Protein AF-0000000087147738 (afdb_homodimer)

pLDDT: mean 92.41, std 11.64, range [24.91, 98.94]

Sequence (704 aa):
MNNREQFRPDDHPTDHFLLTSIVGSYPKPKWLNRVADLADDPDSKFDEDHLHEAHDDACRVIVDEHERAGLDTVSDGEMRRNEMVEFFADRIEGYEFNGPVKVWGHNYFDKPSVVDDVEYAESWLVDEFEFTRSAASKPVKVPITGPYTLASWSFNEAYDDDAELSYALADLVNEEIEALVDAGARYIQIDEPALATTPDDHAIVGECLERIVAGVPDEVRIGLHVCYGDYSRIYPELLEYPIDEFDLELCNGDYEQIDVFTDPEFTTDLALGVVDVHTTEVETVEEIKENIKQGFKIVPPERLTVSPDCGVKLLPREVAYQKIENMVTATREIEAELDAGEIDLGPEVSADMNNREQFRPDDHPTDHFLLTSIVGSYPKPKWLNRVADLADDPDSKFDEDHLHEAHDDACRVIVDEHERAGLDTVSDGEMRRNEMVEFFADRIEGYEFNGPVKVWGHNYFDKPSVVDDVEYAESWLVDEFEFTRSAASKPVKVPITGPYTLASWSFNEAYDDDAELSYALADLVNEEIEALVDAGARYIQIDEPALATTPDDHAIVGECLERIVAGVPDEVRIGLHVCYGDYSRIYPELLEYPIDEFDLELCNGDYEQIDVFTDPEFTTDLALGVVDVHTTEVETVEEIKENIKQGFKIVPPERLTVSPDCGVKLLPREVAYQKIENMVTATREIEAELDAGEIDLGPEVSAD

Radius of gyration: 30.01 Å; Cα contacts (8 Å, |Δi|>4): 1328; chains: 2; bounding box: 47×92×78 Å

Nearest PDB structures (foldseek):
  4ztx-assembly1_A  TM=8.942E-01  e=5.587E-24  Neurospora crassa
  3t0c-assembly1_A  TM=8.695E-01  e=5.027E-22  Streptococcus mutans
  4l6o-assembly1_A  TM=8.421E-01  e=6.244E-22  Candida albicans SC5314
  3pph-assembly1_A  TM=8.565E-01  e=2.777E-20  Candida albicans
  3pph-assembly2_B  TM=8.558E-01  e=4.284E-20  Candida albicans

Organism: NCBI:txid1816183

InterPro domains:
  IPR002629 Cobalamin-independent methionine synthase MetE, C-terminal/archaeal [PF01717] (19-332)
  IPR002629 Cobalamin-independent methionine synthase MetE, C-terminal/archaeal [cd03311] (20-333)
  IPR038071 UROD/MetE-like superfamily [G3DSA:3.20.20.210] (2-340)
  IPR038071 UROD/MetE-like superfamily [SSF51726] (19-338)

Secondary structure (DSSP, 8-state):
--TTGGGS-TT--SSS--EE---S--PPPHHHHHHHHHHT-TT-S--HHHHHHHHHHHHHHHHHHHHHHT-SSB--TTTT-S-TTHHHHTTEEEEE--S-EEEETTEEE---EEEEEEEE-S-SSHHHHHHHHHH-SS-BEEEEE-HHHHHHTSEE-SSSSHHHHHHHHHHHHHHHHHHHHHTT--EEEEE-GGGGT-GGGHHHHHHHHHHHHTT--TTSEEEEEE-SS-GGGTTTGGGGSS-SEEEE--GGGTTTTGGGGGSS---SEEEEE-S-TT------HHHHHHHHHHHTTTS-GGGEEEE-SS--TTS-HHHHHHHHHHHHHHHHHHHHHHHTT-S---S-----/--TTGGGS-TT--SSS--EE---S--PPPHHHHHHHHHHT-TT-S--HHHHHHHHHHHHHHHHHHHHHHT-SSB--TTTT-S-TTHHHHTTEEEEE--S-EEEETTEEE---EEEEEEEE-S-SSHHHHHHHHHH-SS-BEEEEE-HHHHHHTSEE-SSSSHHHHHHHHHHHHHHHHHHHHHTT--EEEEE-GGGGT-GGGHHHHHHHHHHHTTT--TTSEEEEEE-SS-GGGTTTGGGGSS-SEEEE--GGGTTTTGGGGGSS---SEEEEE-S-TT------HHHHHHHHHHHTTTS-GGGEEEE-SS--TTS-HHHHHHHHHHHHHHHHHHHHHHHTT-S---S-----

Foldseek 3Di:
DLLVCVLDDPVQPFPFDAAADAFAAAAFDPVLVVLVVQQPDPPHPSHPVNNVVSLLVRQLVQLVLCVVLPHSEEESNCSVPDDQQVLVLVQKPQKDFPFFDCDDDPDTDRAIARAEQIDHDDARCQVVLLSSVVSHPHAYEAEHEALLQNQVSHHYNYDPDSLVSSLSVLLNLLVNVVSNVVSPHQHYEYEYQVCQVVVVCLVSRLNSQVNNCVPPDPSRAYEYEHQHHDCLSNPPVVLSRPHQEYAYQQQVVVNPCLVSQVPPARDHAYEYAQAELPDLDADALVSSLVSQVSCLSRDPSSRYHYYHSHSNRVYDNVSVSRNSSSNSVSSSVNSVCVSVVNDDSDDPPDPD/DLLVCVLDDPVQPFPFDAAADAFAAAAFDPVLVVLVVLQPDPPHPSHPVNNVVSLLVRQLVQLVLCVVLPHSEEESNCSVPDDQQVLVLVQKPQKDFPFFDCDDDPDTDRAIARAEQIDHDDARCQVVLLSSVVSHPHAYEAEHEALLQNQVSHHYNYDPDSLVSSLSVLLNLLVNVVSNVVSPHQHYEYEDQVCQVVVVCLVSRLNSQVNNCVPPDPSRAYEYEHQHHDCLSNPPVCLSRPHQEYAYQQQVVVNPCLVSQVPPARDHAYEYAQAELPDLDADALVSSLVSQVSCLSRDPSSRYHYYHSHSNRVYDNVSVSRNSSSNSVSSSVNSVCVSVVNDDSDDPPDPD

Structure (mmCIF, N/CA/C/O backbone):
data_AF-0000000087147738-model_v1
#
loop_
_entity.id
_entity.type
_entity.pdbx_description
1 polymer 'Methionine synthase'
#
loop_
_atom_site.group_PDB
_atom_site.id
_atom_site.type_symbol
_atom_site.label_atom_id
_atom_site.label_alt_id
_atom_site.label_comp_id
_atom_site.label_asym_id
_atom_site.label_entity_id
_atom_site.label_seq_id
_atom_site.pdbx_PDB_ins_code
_atom_site.Cartn_x
_atom_site.Cartn_y
_atom_site.Cartn_z
_atom_site.occupancy
_atom_site.B_iso_or_equiv
_atom_site.auth_seq_id
_atom_site.auth_comp_id
_atom_site.auth_asym_id
_atom_site.auth_atom_id
_atom_site.pdbx_PDB_model_num
ATOM 1 N N . MET A 1 1 ? 6.664 -34.594 4.676 1 50.12 1 MET A N 1
ATOM 2 C CA . MET A 1 1 ? 6.34 -33.562 5.641 1 50.12 1 MET A CA 1
ATOM 3 C C . MET A 1 1 ? 5.48 -32.469 5 1 50.12 1 MET A C 1
ATOM 5 O O . MET A 1 1 ? 5.648 -32.156 3.82 1 50.12 1 MET A O 1
ATOM 9 N N . ASN A 1 2 ? 4.289 -32.219 5.52 1 73.12 2 ASN A N 1
ATOM 10 C CA . ASN A 1 2 ? 3.307 -31.266 5.027 1 73.12 2 ASN A CA 1
ATOM 11 C C . ASN A 1 2 ? 3.857 -29.844 5.039 1 73.12 2 ASN A C 1
ATOM 13 O O . ASN A 1 2 ? 3.844 -29.188 6.078 1 73.12 2 ASN A O 1
ATOM 17 N N . ASN A 1 3 ? 4.594 -29.422 3.928 1 91.19 3 ASN A N 1
ATOM 18 C CA . ASN A 1 3 ? 5.223 -28.094 3.891 1 91.19 3 ASN A CA 1
ATOM 19 C C . ASN A 1 3 ? 4.207 -27 3.588 1 91.19 3 ASN A C 1
ATOM 21 O O . ASN A 1 3 ? 4.574 -25.844 3.43 1 91.19 3 ASN A O 1
ATOM 25 N N . ARG A 1 4 ? 2.986 -27.453 3.539 1 92.56 4 ARG A N 1
ATOM 26 C CA . ARG A 1 4 ? 1.917 -26.484 3.318 1 92.56 4 ARG A CA 1
ATOM 27 C C . ARG A 1 4 ? 1.533 -25.781 4.617 1 92.56 4 ARG A C 1
ATOM 29 O O . ARG A 1 4 ? 1.085 -24.641 4.605 1 92.56 4 ARG A O 1
ATOM 36 N N . GLU A 1 5 ? 1.705 -26.469 5.734 1 91.69 5 GLU A N 1
ATOM 37 C CA . GLU A 1 5 ? 1.289 -25.984 7.051 1 91.69 5 GLU A CA 1
ATOM 38 C C . GLU A 1 5 ? 2.018 -24.703 7.426 1 91.69 5 GLU A C 1
ATOM 40 O O . GLU A 1 5 ? 1.512 -23.906 8.219 1 91.69 5 GLU A O 1
ATOM 45 N N . GLN A 1 6 ? 3.143 -24.453 6.852 1 95.25 6 GLN A N 1
ATOM 46 C CA . GLN A 1 6 ?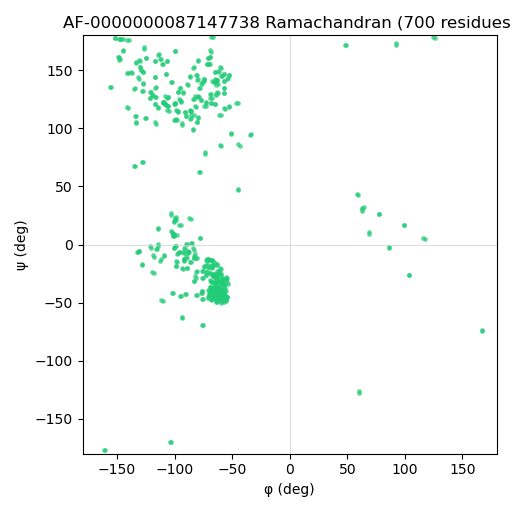 3.938 -23.281 7.168 1 95.25 6 GLN A CA 1
ATOM 47 C C . GLN A 1 6 ? 3.227 -22 6.73 1 95.25 6 GLN A C 1
ATOM 49 O O . GLN A 1 6 ? 3.553 -20.906 7.199 1 95.25 6 GLN A O 1
ATOM 54 N N . PHE A 1 7 ? 2.205 -22.141 5.91 1 96.88 7 PHE A N 1
ATOM 55 C CA . PHE A 1 7 ? 1.515 -20.969 5.387 1 96.88 7 PHE A CA 1
ATOM 56 C C . PHE A 1 7 ? 0.226 -20.703 6.156 1 96.88 7 PHE A C 1
ATOM 58 O O . PHE A 1 7 ? -0.51 -19.766 5.848 1 96.88 7 PHE A O 1
ATOM 65 N N . ARG A 1 8 ? -0.114 -21.547 7.086 1 96 8 ARG A N 1
ATOM 66 C CA . ARG A 1 8 ? -1.277 -21.328 7.945 1 96 8 ARG A CA 1
ATOM 67 C C . ARG A 1 8 ? -1.024 -20.219 8.953 1 96 8 ARG A C 1
ATOM 69 O O . ARG A 1 8 ? -0.076 -20.297 9.742 1 96 8 ARG A O 1
ATOM 76 N N . PRO A 1 9 ? -1.898 -19.188 8.914 1 94.62 9 PRO A N 1
ATOM 77 C CA . PRO A 1 9 ? -1.73 -18.156 9.938 1 94.62 9 PRO A CA 1
ATOM 78 C C . PRO A 1 9 ? -1.931 -18.688 11.352 1 94.62 9 PRO A C 1
ATOM 80 O O . PRO A 1 9 ? -2.791 -19.547 11.578 1 94.62 9 PRO A O 1
ATOM 83 N N . ASP A 1 10 ? -1.255 -18.125 12.32 1 91.31 10 ASP A N 1
ATOM 84 C CA . ASP A 1 10 ? -1.303 -18.578 13.711 1 91.31 10 ASP A CA 1
ATOM 85 C C . ASP A 1 10 ? -2.699 -18.391 14.297 1 91.31 10 ASP A C 1
ATOM 87 O O . ASP A 1 10 ? -3.141 -19.203 15.125 1 91.31 10 ASP A O 1
ATOM 91 N N . ASP A 1 11 ? -3.33 -17.375 13.844 1 92.81 11 ASP A N 1
ATOM 92 C CA . ASP A 1 11 ? -4.621 -17.031 14.43 1 92.81 11 ASP A CA 1
ATOM 93 C C . ASP A 1 11 ? -5.773 -17.469 13.523 1 92.81 11 ASP A C 1
ATOM 95 O O . ASP A 1 11 ? -6.848 -16.859 13.555 1 92.81 11 ASP A O 1
ATOM 99 N N . HIS A 1 12 ? -5.496 -18.484 12.711 1 95.25 12 HIS A N 1
ATOM 100 C CA . HIS A 1 12 ? -6.555 -18.938 11.82 1 95.25 12 HIS A CA 1
ATOM 101 C C . HIS A 1 12 ? -7.75 -19.469 12.617 1 95.25 12 HIS A C 1
ATOM 103 O O . HIS A 1 12 ? -7.594 -20.312 13.5 1 95.25 12 HIS A O 1
ATOM 109 N N . PRO A 1 13 ? -8.945 -19.062 12.352 1 94.25 13 PRO A N 1
ATOM 110 C CA . PRO A 1 13 ? -10.078 -19.266 13.258 1 94.25 13 PRO A CA 1
ATOM 111 C C . PRO A 1 13 ? -10.672 -20.672 13.148 1 94.25 13 PRO A C 1
ATOM 113 O O . PRO A 1 13 ? -11.352 -21.141 14.062 1 94.25 13 PRO A O 1
ATOM 116 N N . THR A 1 14 ? -10.5 -21.391 12.055 1 95.81 14 THR A N 1
ATOM 117 C CA . THR A 1 14 ? -11.117 -22.703 11.844 1 95.81 14 THR A CA 1
ATOM 118 C C . THR A 1 14 ? -10.094 -23.812 11.969 1 95.81 14 THR A C 1
ATOM 120 O O . THR A 1 14 ? -8.891 -23.578 11.844 1 95.81 14 THR A O 1
ATOM 123 N N . ASP A 1 15 ? -10.57 -25.047 12.25 1 95.25 15 ASP A N 1
ATOM 124 C CA . ASP A 1 15 ? -9.695 -26.219 12.312 1 95.25 15 ASP A CA 1
ATOM 125 C C . ASP A 1 15 ? -9.203 -26.609 10.93 1 95.25 15 ASP A C 1
ATOM 127 O O . ASP A 1 15 ? -8.031 -26.938 10.75 1 95.25 15 ASP A O 1
ATOM 131 N N . HIS A 1 16 ? -10.164 -26.625 10.016 1 96 16 HIS A N 1
ATOM 132 C CA . HIS A 1 16 ? -9.773 -26.859 8.633 1 96 16 HIS A CA 1
ATOM 133 C C . HIS A 1 16 ? -9.102 -25.641 8.031 1 96 16 HIS A C 1
ATOM 135 O O . HIS A 1 16 ? -9.492 -24.5 8.32 1 96 16 HIS A O 1
ATOM 141 N N . PHE A 1 17 ? -8.086 -25.922 7.203 1 97 17 PHE A N 1
ATOM 142 C CA . PHE A 1 17 ? -7.379 -24.828 6.531 1 97 17 PHE A CA 1
ATOM 143 C C . PHE A 1 17 ? -7.176 -25.156 5.055 1 97 17 PHE A C 1
ATOM 145 O O . PHE A 1 17 ? -6.477 -26.109 4.711 1 97 17 PHE A O 1
ATOM 152 N N . LEU A 1 18 ? -7.848 -24.453 4.234 1 98.25 18 LEU A N 1
ATOM 153 C CA . LEU A 1 18 ? -7.605 -24.453 2.797 1 98.25 18 LEU A CA 1
ATOM 154 C C . LEU A 1 18 ? -6.754 -23.25 2.393 1 98.25 18 LEU A C 1
ATOM 156 O O . LEU A 1 18 ? -7.188 -22.109 2.523 1 98.25 18 LEU A O 1
ATOM 160 N N . LEU A 1 19 ? -5.586 -23.484 1.916 1 98.31 19 LEU A N 1
ATOM 161 C CA . LEU A 1 19 ? -4.664 -22.438 1.526 1 98.31 19 LEU A CA 1
ATOM 162 C C . LEU A 1 19 ? -5.215 -21.641 0.345 1 98.31 19 LEU A C 1
ATOM 164 O O . LEU A 1 19 ? -5.598 -22.219 -0.673 1 98.31 19 LEU A O 1
ATOM 168 N N . THR A 1 20 ? -5.395 -20.344 0.513 1 98.69 20 THR A N 1
ATOM 169 C CA . THR A 1 20 ? -5.75 -19.469 -0.604 1 98.69 20 THR A CA 1
ATOM 170 C C . THR A 1 20 ? -4.508 -18.812 -1.188 1 98.69 20 THR A C 1
ATOM 172 O O . THR A 1 20 ? -3.633 -18.344 -0.446 1 98.69 20 THR A O 1
ATOM 175 N N . SER A 1 21 ? -4.395 -18.797 -2.498 1 98.19 21 SER A N 1
ATOM 176 C CA . SER A 1 21 ? -3.223 -18.25 -3.174 1 98.19 21 SER A CA 1
ATOM 177 C C . SER A 1 21 ? -3.598 -17.641 -4.523 1 98.19 21 SER A C 1
ATOM 179 O O . SER A 1 21 ? -4.777 -17.578 -4.875 1 98.19 21 SER A O 1
ATOM 181 N N . ILE A 1 22 ? -2.633 -17.062 -5.195 1 97.75 22 ILE A N 1
ATOM 182 C CA . ILE A 1 22 ? -2.725 -16.531 -6.547 1 97.75 22 ILE A CA 1
ATOM 183 C C . ILE A 1 22 ? -1.781 -17.297 -7.473 1 97.75 22 ILE A C 1
ATOM 185 O O . ILE A 1 22 ? -0.881 -18 -7.004 1 97.75 22 ILE A O 1
ATOM 189 N N . VAL A 1 23 ? -2.059 -17.25 -8.758 1 96.06 23 VAL A N 1
ATOM 190 C CA . VAL A 1 23 ? -1.196 -17.969 -9.688 1 96.06 23 VAL A CA 1
ATOM 191 C C . VAL A 1 23 ? 0.055 -17.141 -9.977 1 96.06 23 VAL A C 1
ATOM 193 O O . VAL A 1 23 ? 1.169 -17.672 -9.984 1 96.06 23 VAL A O 1
ATOM 196 N N . GLY A 1 24 ? -0.146 -15.828 -10.188 1 93.56 24 GLY A N 1
ATOM 197 C CA . GLY A 1 24 ? 1.039 -15.016 -10.406 1 93.56 24 GLY A CA 1
ATOM 198 C C . GLY A 1 24 ? 0.723 -13.625 -10.938 1 93.56 24 GLY A C 1
ATOM 199 O O . GLY A 1 24 ? 0.624 -12.672 -10.164 1 93.56 24 GLY A O 1
ATOM 200 N N . SER A 1 25 ? 0.343 -13.547 -12.25 1 95.06 25 SER A N 1
ATOM 201 C CA . SER A 1 25 ? 0.177 -12.266 -12.922 1 95.06 25 SER A CA 1
ATOM 202 C C . SER A 1 25 ? -1.108 -11.57 -12.484 1 95.06 25 SER A C 1
ATOM 204 O O . SER A 1 25 ? -2.133 -12.219 -12.273 1 95.06 25 SER A O 1
ATOM 206 N N . TYR A 1 26 ? -1.082 -10.305 -12.312 1 97.56 26 TYR A N 1
ATOM 207 C CA . TYR A 1 26 ? -2.174 -9.445 -11.875 1 97.56 26 TYR A CA 1
ATOM 208 C C . TYR A 1 26 ? -2.34 -8.25 -12.805 1 97.56 26 TYR A C 1
ATOM 210 O O . TYR A 1 26 ? -1.401 -7.871 -13.508 1 97.56 26 TYR A O 1
ATOM 218 N N . PRO A 1 27 ? -3.553 -7.707 -12.891 1 97.25 27 PRO A N 1
ATOM 219 C CA . PRO A 1 27 ? -3.703 -6.516 -13.734 1 97.25 27 PRO A CA 1
ATOM 220 C C . PRO A 1 27 ? -2.783 -5.375 -13.312 1 97.25 27 PRO A C 1
ATOM 222 O O . PRO A 1 27 ? -2.738 -5.016 -12.133 1 97.25 27 PRO A O 1
ATOM 225 N N . LYS A 1 28 ? -2.1 -4.855 -14.281 1 96 28 LYS A N 1
ATOM 226 C CA . LYS A 1 28 ? -1.265 -3.693 -13.992 1 96 28 LYS A CA 1
ATOM 227 C C . LYS A 1 28 ? -2.109 -2.428 -13.859 1 96 28 LYS A C 1
ATOM 229 O O . LYS A 1 28 ? -3.055 -2.227 -14.625 1 96 28 LYS A O 1
ATOM 234 N N . PRO A 1 29 ? -1.778 -1.572 -12.844 1 96.69 29 PRO A N 1
ATOM 235 C CA . PRO A 1 29 ? -2.424 -0.258 -12.844 1 96.69 29 PRO A CA 1
ATOM 236 C C . PRO A 1 29 ? -2.25 0.487 -14.164 1 96.69 29 PRO A C 1
ATOM 238 O O . PRO A 1 29 ? -1.18 0.43 -14.773 1 96.69 29 PRO A O 1
ATOM 241 N N . LYS A 1 30 ? -3.297 1.229 -14.578 1 94.12 30 LYS A N 1
ATOM 242 C CA . LYS A 1 30 ? -3.246 1.92 -15.867 1 94.12 30 LYS A CA 1
ATOM 243 C C . LYS A 1 30 ? -2.104 2.932 -15.898 1 94.12 30 LYS A C 1
ATOM 245 O O . LYS A 1 30 ? -1.465 3.119 -16.938 1 94.12 30 LYS A O 1
ATOM 250 N N . TRP A 1 31 ? -1.852 3.566 -14.742 1 95.69 31 TRP A N 1
ATOM 251 C CA . TRP A 1 31 ? -0.788 4.562 -14.68 1 95.69 31 TRP A CA 1
ATOM 252 C C . TRP A 1 31 ? 0.577 3.92 -14.906 1 95.69 31 TRP A C 1
ATOM 254 O O . TRP A 1 31 ? 1.486 4.555 -15.445 1 95.69 31 TRP A O 1
ATOM 264 N N . LEU A 1 32 ? 0.819 2.691 -14.508 1 96 32 LEU A N 1
ATOM 265 C CA . LEU A 1 32 ? 2.094 2.008 -14.695 1 96 32 LEU A CA 1
ATOM 266 C C . LEU A 1 32 ? 2.385 1.792 -16.172 1 96 32 LEU A C 1
ATOM 268 O O . LEU A 1 32 ? 3.508 2.021 -16.625 1 96 32 LEU A O 1
ATOM 272 N N . ASN A 1 33 ? 1.378 1.342 -16.906 1 91.19 33 ASN A N 1
ATOM 273 C CA . ASN A 1 33 ? 1.541 1.168 -18.344 1 91.19 33 ASN A CA 1
ATOM 274 C C . ASN A 1 33 ? 1.96 2.469 -19.031 1 91.19 33 ASN A C 1
ATOM 276 O O . ASN A 1 33 ? 2.822 2.465 -19.906 1 91.19 33 ASN A O 1
ATOM 280 N N . ARG A 1 34 ? 1.378 3.51 -18.578 1 90.31 34 ARG A N 1
ATOM 281 C CA . ARG A 1 34 ? 1.627 4.801 -19.203 1 90.31 34 ARG A CA 1
ATOM 282 C C . ARG A 1 34 ? 3.051 5.277 -18.938 1 90.31 34 ARG A C 1
ATOM 284 O O . ARG A 1 34 ? 3.727 5.77 -19.844 1 90.31 34 ARG A O 1
ATOM 291 N N . VAL A 1 35 ? 3.48 5.121 -17.719 1 91.12 35 VAL A N 1
ATOM 292 C CA . VAL A 1 35 ? 4.816 5.629 -17.422 1 91.12 35 VAL A CA 1
ATOM 293 C C . VAL A 1 35 ? 5.867 4.699 -18.016 1 91.12 35 VAL A C 1
ATOM 295 O O . VAL A 1 35 ? 6.973 5.133 -18.359 1 91.12 35 VAL A O 1
ATOM 298 N N . ALA A 1 36 ? 5.59 3.428 -18.156 1 88.38 36 ALA A N 1
ATOM 299 C CA . ALA A 1 36 ? 6.496 2.518 -18.844 1 88.38 36 ALA A CA 1
ATOM 300 C C . ALA A 1 36 ? 6.73 2.967 -20.281 1 88.38 36 ALA A C 1
ATOM 302 O O . ALA A 1 36 ? 7.863 2.941 -20.766 1 88.38 36 ALA A O 1
ATOM 303 N N . ASP A 1 37 ? 5.625 3.408 -20.906 1 85.81 37 ASP A N 1
ATOM 304 C CA . ASP A 1 37 ? 5.727 3.943 -22.266 1 85.81 37 ASP A CA 1
ATOM 305 C C . ASP A 1 37 ? 6.629 5.176 -22.297 1 85.81 37 ASP A C 1
ATOM 307 O O . ASP A 1 37 ? 7.398 5.359 -23.25 1 85.81 37 ASP A O 1
ATOM 311 N N . LEU A 1 38 ? 6.527 6.004 -21.297 1 87.56 38 LEU A N 1
ATOM 312 C CA . LEU A 1 38 ? 7.336 7.215 -21.219 1 87.56 38 LEU A CA 1
ATOM 313 C C . LEU A 1 38 ? 8.812 6.871 -21.031 1 87.56 38 LEU A C 1
ATOM 315 O O . LEU A 1 38 ? 9.68 7.535 -21.609 1 87.56 38 LEU A O 1
ATOM 319 N N . ALA A 1 39 ? 9.094 5.883 -20.266 1 86.31 39 ALA A N 1
ATOM 320 C CA . ALA A 1 39 ? 10.469 5.484 -20 1 86.31 39 ALA A CA 1
ATOM 321 C C . ALA A 1 39 ? 11.141 4.965 -21.281 1 86.31 39 ALA A C 1
ATOM 323 O O . ALA A 1 39 ? 12.359 5.078 -21.438 1 86.31 39 ALA A O 1
ATOM 324 N N . ASP A 1 40 ? 10.406 4.426 -22.188 1 82.12 40 ASP A N 1
ATOM 325 C CA . ASP A 1 40 ? 10.914 3.873 -23.438 1 82.12 40 ASP A CA 1
ATOM 326 C C . ASP A 1 40 ? 11.094 4.969 -24.484 1 82.12 40 ASP A C 1
ATOM 328 O O . ASP A 1 40 ? 11.703 4.738 -25.531 1 82.12 40 ASP A O 1
ATOM 332 N N . ASP A 1 41 ? 10.523 6.145 -24.141 1 84.5 41 ASP A N 1
ATOM 333 C CA . ASP A 1 41 ? 10.633 7.281 -25.062 1 84.5 41 ASP A CA 1
ATOM 334 C C . ASP A 1 41 ? 11.945 8.031 -24.828 1 84.5 41 ASP A C 1
ATOM 336 O O . ASP A 1 41 ? 12.141 8.648 -23.781 1 84.5 41 ASP A O 1
ATOM 340 N N . PRO A 1 42 ? 12.789 8.016 -25.781 1 84.5 42 PRO A N 1
ATOM 341 C CA . PRO A 1 42 ? 14.086 8.672 -25.625 1 84.5 42 PRO A CA 1
ATOM 342 C C . PRO A 1 42 ? 13.961 10.172 -25.359 1 84.5 42 PRO A C 1
ATOM 344 O O . PRO A 1 42 ? 14.891 10.781 -24.812 1 84.5 42 PRO A O 1
ATOM 347 N N . ASP A 1 43 ? 12.883 10.781 -2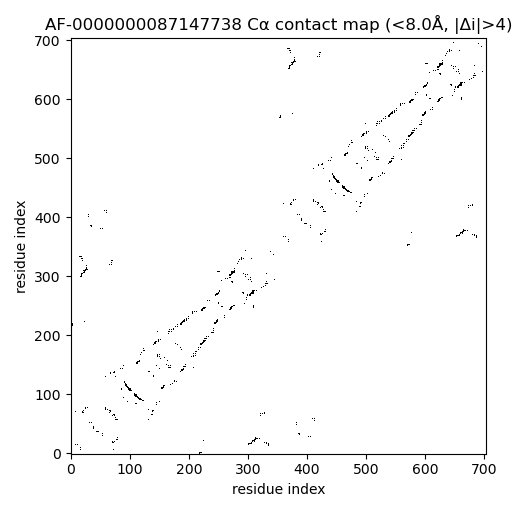5.672 1 85.19 43 ASP A N 1
ATOM 348 C CA . ASP A 1 43 ? 12.703 12.219 -25.484 1 85.19 43 ASP A CA 1
ATOM 349 C C . ASP A 1 43 ? 12.078 12.531 -24.125 1 85.19 43 ASP A C 1
ATOM 351 O O . ASP A 1 43 ? 11.945 13.695 -23.75 1 85.19 43 ASP A O 1
ATOM 355 N N . SER A 1 44 ? 11.773 11.438 -23.453 1 85.12 44 SER A N 1
ATOM 356 C CA . SER A 1 44 ? 11.109 11.641 -22.172 1 85.12 44 SER A CA 1
ATOM 357 C C . SER A 1 44 ? 12.117 11.852 -21.047 1 85.12 44 SER A C 1
ATOM 359 O O . SER A 1 44 ? 13.211 11.273 -21.078 1 85.12 44 SER A O 1
ATOM 361 N N . LYS A 1 45 ? 11.781 12.734 -20.031 1 84.88 45 LYS A N 1
ATOM 362 C CA . LYS A 1 45 ? 12.617 12.945 -18.859 1 84.88 45 LYS A CA 1
ATOM 363 C C . LYS A 1 45 ? 12.328 11.883 -17.797 1 84.88 45 LYS A C 1
ATOM 365 O O . LYS A 1 45 ? 12.977 11.859 -16.75 1 84.88 45 LYS A O 1
ATOM 370 N N . PHE A 1 46 ? 11.398 11.062 -18.078 1 88.56 46 PHE A N 1
ATOM 371 C CA . PHE A 1 46 ? 11.102 9.945 -17.203 1 88.56 46 PHE A CA 1
ATOM 372 C C . PHE A 1 46 ? 12.07 8.789 -17.438 1 88.56 46 PHE A C 1
ATOM 374 O O . PHE A 1 46 ? 11.945 8.062 -18.422 1 88.56 46 PHE A O 1
ATOM 381 N N . ASP A 1 47 ? 13.023 8.594 -16.5 1 88.19 47 ASP A N 1
ATOM 382 C CA . ASP A 1 47 ? 14.148 7.699 -16.734 1 88.19 47 ASP A CA 1
ATOM 383 C C . ASP A 1 47 ? 13.961 6.375 -16 1 88.19 47 ASP A C 1
ATOM 385 O O . ASP A 1 47 ? 12.883 6.105 -15.461 1 88.19 47 ASP A O 1
ATOM 389 N N . GLU A 1 48 ? 14.984 5.582 -15.969 1 88.25 48 GLU A N 1
ATOM 390 C CA . GLU A 1 48 ? 14.93 4.23 -15.422 1 88.25 48 GLU A CA 1
ATOM 391 C C . GLU A 1 48 ? 14.734 4.254 -13.906 1 88.25 48 GLU A C 1
ATOM 393 O O . GLU A 1 48 ? 14.078 3.375 -13.352 1 88.25 48 GLU A O 1
ATOM 398 N N . ASP A 1 49 ? 15.266 5.258 -13.32 1 89.75 49 ASP A N 1
ATOM 399 C CA . ASP A 1 49 ? 15.094 5.379 -11.875 1 89.75 49 ASP A CA 1
ATOM 400 C C . ASP A 1 49 ? 13.641 5.676 -11.516 1 89.75 49 ASP A C 1
ATOM 402 O O . ASP A 1 49 ? 13.117 5.145 -10.531 1 89.75 49 ASP A O 1
ATOM 406 N N . HIS A 1 50 ? 13.031 6.477 -12.328 1 92.69 50 HIS A N 1
ATOM 407 C CA . HIS A 1 50 ? 11.617 6.773 -12.125 1 92.69 50 HIS A CA 1
ATOM 408 C C . HIS A 1 50 ? 10.75 5.535 -12.352 1 92.69 50 HIS A C 1
ATOM 410 O O . HIS A 1 50 ? 9.797 5.301 -11.617 1 92.69 50 HIS A O 1
ATOM 416 N N . LEU A 1 51 ? 11.18 4.848 -13.352 1 94.06 51 LEU A N 1
ATOM 417 C CA . LEU A 1 51 ? 10.445 3.621 -13.648 1 94.06 51 LEU A CA 1
ATOM 418 C C . LEU A 1 51 ? 10.594 2.609 -12.516 1 94.06 51 LEU A C 1
ATOM 420 O O . LEU A 1 51 ? 9.641 1.9 -12.18 1 94.06 51 LEU A O 1
ATOM 424 N N . HIS A 1 52 ? 11.75 2.527 -11.961 1 94.69 52 HIS A N 1
ATOM 425 C CA . HIS A 1 52 ? 11.977 1.645 -10.82 1 94.69 52 HIS A CA 1
ATOM 426 C C . HIS A 1 52 ? 11.062 2.002 -9.648 1 94.69 52 HIS A C 1
ATOM 428 O O . HIS A 1 52 ? 10.477 1.117 -9.023 1 94.69 52 HIS A O 1
ATOM 434 N N . GLU A 1 53 ? 10.906 3.24 -9.367 1 95.56 53 GLU A N 1
ATOM 435 C CA . GLU A 1 53 ? 9.984 3.688 -8.32 1 95.56 53 GLU A CA 1
ATOM 436 C C . GLU A 1 53 ? 8.547 3.285 -8.641 1 95.56 53 GLU A C 1
ATOM 438 O O . GLU A 1 53 ? 7.809 2.846 -7.754 1 95.56 53 GLU A O 1
ATOM 443 N N . ALA A 1 54 ? 8.195 3.5 -9.875 1 96.81 54 ALA A N 1
ATOM 444 C CA . ALA A 1 54 ? 6.848 3.135 -10.305 1 96.81 54 ALA A CA 1
ATOM 445 C C . ALA A 1 54 ? 6.59 1.646 -10.094 1 96.81 54 ALA A C 1
ATOM 447 O O . ALA A 1 54 ? 5.527 1.257 -9.602 1 96.81 54 ALA A O 1
ATOM 448 N N . HIS A 1 55 ? 7.562 0.856 -10.422 1 97.31 55 HIS A N 1
ATOM 449 C CA . HIS A 1 55 ? 7.441 -0.586 -10.242 1 97.31 55 HIS A CA 1
ATOM 450 C C . HIS A 1 55 ? 7.32 -0.954 -8.766 1 97.31 55 HIS A C 1
ATOM 452 O O . HIS A 1 55 ? 6.504 -1.801 -8.398 1 97.31 55 HIS A O 1
ATOM 458 N N . ASP A 1 56 ? 8.188 -0.344 -7.996 1 97.19 56 ASP A N 1
ATOM 459 C CA . ASP A 1 56 ? 8.133 -0.591 -6.559 1 97.19 56 ASP A CA 1
ATOM 460 C C . ASP A 1 56 ? 6.762 -0.244 -5.992 1 97.19 56 ASP A C 1
ATOM 462 O O . ASP A 1 56 ? 6.176 -1.029 -5.242 1 97.19 56 ASP A O 1
ATOM 466 N N . ASP A 1 57 ? 6.266 0.891 -6.348 1 98.06 57 ASP A N 1
ATOM 467 C CA . ASP A 1 57 ? 4.98 1.349 -5.828 1 98.06 57 ASP A CA 1
ATOM 468 C C . ASP A 1 57 ? 3.84 0.462 -6.324 1 98.06 57 ASP A C 1
ATOM 470 O O . ASP A 1 57 ? 2.902 0.173 -5.578 1 98.06 57 ASP A O 1
ATOM 474 N N . ALA A 1 58 ? 3.891 0.057 -7.59 1 98.19 58 ALA A N 1
ATOM 475 C CA . ALA A 1 58 ? 2.885 -0.858 -8.125 1 98.19 58 ALA A CA 1
ATOM 476 C C . ALA A 1 58 ? 2.885 -2.18 -7.363 1 98.19 58 ALA A C 1
ATOM 478 O O . ALA A 1 58 ? 1.821 -2.713 -7.035 1 98.19 58 ALA A O 1
ATOM 479 N N . CYS A 1 59 ? 4.062 -2.672 -7.086 1 98 59 CYS A N 1
ATOM 480 C CA . CYS A 1 59 ? 4.18 -3.896 -6.305 1 98 59 CYS A CA 1
ATOM 481 C C . CYS A 1 59 ? 3.525 -3.734 -4.938 1 98 59 CYS A C 1
ATOM 483 O O . CYS A 1 59 ? 2.76 -4.598 -4.504 1 98 59 CYS A O 1
ATOM 485 N N . ARG A 1 60 ? 3.781 -2.654 -4.27 1 97.75 60 ARG A N 1
ATOM 486 C CA . ARG A 1 60 ? 3.207 -2.408 -2.951 1 97.75 60 ARG A CA 1
ATOM 487 C C . ARG A 1 60 ? 1.686 -2.354 -3.018 1 97.75 60 ARG A C 1
ATOM 489 O O . ARG A 1 60 ? 1 -2.908 -2.156 1 97.75 60 ARG A O 1
ATOM 496 N N . VAL A 1 61 ? 1.17 -1.694 -4.031 1 97.88 61 VAL A N 1
ATOM 497 C CA . VAL A 1 61 ? -0.271 -1.544 -4.203 1 97.88 61 VAL A CA 1
ATOM 498 C C . VAL A 1 61 ? -0.912 -2.914 -4.414 1 97.88 61 VAL A C 1
ATOM 500 O O . VAL A 1 61 ? -1.959 -3.213 -3.836 1 97.88 61 VAL A O 1
ATOM 503 N N . ILE A 1 62 ? -0.284 -3.74 -5.137 1 98.12 62 ILE A N 1
ATOM 504 C CA . ILE A 1 62 ? -0.864 -5.035 -5.469 1 98.12 62 ILE A CA 1
ATOM 505 C C . ILE A 1 62 ? -0.747 -5.977 -4.273 1 98.12 62 ILE A C 1
ATOM 507 O O . ILE A 1 62 ? -1.677 -6.727 -3.973 1 98.12 62 ILE A O 1
ATOM 511 N N . VAL A 1 63 ? 0.405 -5.949 -3.613 1 98.12 63 VAL A N 1
ATOM 512 C CA . VAL A 1 63 ? 0.547 -6.734 -2.391 1 98.12 63 VAL A CA 1
ATOM 513 C C . VAL A 1 63 ? -0.543 -6.344 -1.396 1 98.12 63 VAL A C 1
ATOM 515 O O . VAL A 1 63 ? -1.189 -7.211 -0.802 1 98.12 63 VAL A O 1
ATOM 518 N N . ASP A 1 64 ? -0.8 -5.035 -1.238 1 97.12 64 ASP A N 1
ATOM 519 C CA . ASP A 1 64 ? -1.859 -4.535 -0.368 1 97.12 64 ASP A CA 1
ATOM 520 C C . ASP A 1 64 ? -3.223 -5.07 -0.797 1 97.12 64 ASP A C 1
ATOM 522 O O . ASP A 1 64 ? -4.047 -5.438 0.045 1 97.12 64 ASP A O 1
ATOM 526 N N . GLU A 1 65 ? -3.496 -5.09 -2.064 1 97.38 65 GLU A N 1
ATOM 527 C CA . GLU A 1 65 ? -4.766 -5.598 -2.576 1 97.38 65 GLU A CA 1
ATOM 528 C C . GLU A 1 65 ? -4.941 -7.078 -2.25 1 97.38 65 GLU A C 1
ATOM 530 O O . GLU A 1 65 ? -6.031 -7.512 -1.866 1 97.38 65 GLU A O 1
ATOM 535 N N . HIS A 1 66 ? -3.854 -7.859 -2.439 1 98.5 66 HIS A N 1
ATOM 536 C CA . HIS A 1 66 ? -3.893 -9.281 -2.094 1 98.5 66 HIS A CA 1
ATOM 537 C C . HIS A 1 66 ? -4.219 -9.477 -0.617 1 98.5 66 HIS A C 1
ATOM 539 O O . HIS A 1 66 ? -5.062 -10.305 -0.268 1 98.5 66 HIS A O 1
ATOM 545 N N . GLU A 1 67 ? -3.549 -8.703 0.191 1 97.56 67 GLU A N 1
ATOM 546 C CA . GLU A 1 67 ? -3.742 -8.844 1.632 1 97.56 67 GLU A CA 1
ATOM 547 C C . GLU A 1 67 ? -5.141 -8.391 2.047 1 97.56 67 GLU A C 1
ATOM 549 O O . GLU A 1 67 ? -5.777 -9.031 2.887 1 97.56 67 GLU A O 1
ATOM 554 N N . ARG A 1 68 ? -5.652 -7.289 1.472 1 96.69 68 ARG A N 1
ATOM 555 C CA . ARG A 1 68 ? -6.996 -6.805 1.768 1 96.69 68 ARG A CA 1
ATOM 556 C C . ARG A 1 68 ? -8.055 -7.82 1.344 1 96.69 68 ARG A C 1
ATOM 558 O O . ARG A 1 68 ? -9.086 -7.953 1.996 1 96.69 68 ARG A O 1
ATOM 565 N N . ALA A 1 69 ? -7.773 -8.586 0.282 1 97.94 69 ALA A N 1
ATOM 566 C CA . ALA A 1 69 ? -8.688 -9.617 -0.184 1 97.94 69 ALA A CA 1
ATOM 567 C C . ALA A 1 69 ? -8.664 -10.828 0.744 1 97.94 69 ALA A C 1
ATOM 569 O O . ALA A 1 69 ? -9.547 -11.688 0.678 1 97.94 69 ALA A O 1
ATOM 570 N N . GLY A 1 70 ? -7.625 -10.977 1.551 1 97.88 70 GLY A N 1
ATOM 571 C CA . GLY A 1 70 ? -7.57 -12.008 2.572 1 97.88 70 GLY A CA 1
ATOM 572 C C . GLY A 1 70 ? -6.758 -13.219 2.152 1 97.88 70 GLY A C 1
ATOM 573 O O . GLY A 1 70 ? -6.82 -14.266 2.795 1 97.88 70 GLY A O 1
ATOM 574 N N . LEU A 1 71 ? -5.934 -13.102 1.127 1 98.5 71 LEU A N 1
ATOM 575 C CA . LEU A 1 71 ? -5.141 -14.227 0.651 1 98.5 71 LEU A CA 1
ATOM 576 C C . LEU A 1 71 ? -4.137 -14.672 1.711 1 98.5 71 LEU A C 1
ATOM 578 O O . LEU A 1 71 ? -3.568 -13.836 2.42 1 98.5 71 LEU A O 1
ATOM 582 N N . ASP A 1 72 ? -3.832 -15.961 1.725 1 98.31 72 ASP A N 1
ATOM 583 C CA . ASP A 1 72 ? -2.857 -16.516 2.662 1 98.31 72 ASP A CA 1
ATOM 584 C C . ASP A 1 72 ? -1.434 -16.344 2.141 1 98.31 72 ASP A C 1
ATOM 586 O O . ASP A 1 72 ? -0.486 -16.266 2.926 1 98.31 72 ASP A O 1
ATOM 590 N N . THR A 1 73 ? -1.241 -16.359 0.855 1 98.44 73 THR A N 1
ATOM 591 C CA . THR A 1 73 ? 0.024 -16.047 0.199 1 98.44 73 THR A CA 1
ATOM 592 C C . THR A 1 73 ? -0.175 -14.984 -0.879 1 98.44 73 THR A C 1
ATOM 594 O O . THR A 1 73 ? -1.249 -14.891 -1.479 1 98.44 73 THR A O 1
ATOM 597 N N . VAL A 1 74 ? 0.875 -14.18 -1.057 1 98.5 74 VAL A N 1
ATOM 598 C CA . VAL A 1 74 ? 0.765 -13.055 -1.983 1 98.5 74 VAL A CA 1
ATOM 599 C C . VAL A 1 74 ? 1.903 -13.109 -3 1 98.5 74 VAL A C 1
ATOM 601 O O . VAL A 1 74 ? 2.797 -13.953 -2.896 1 98.5 74 VAL A O 1
ATOM 604 N N . SER A 1 75 ? 1.83 -12.336 -4.012 1 97.94 75 SER A N 1
ATOM 605 C CA . SER A 1 75 ? 2.885 -12.125 -5 1 97.94 75 SER A CA 1
ATOM 606 C C . SER A 1 75 ? 2.977 -10.656 -5.406 1 97.94 75 SER A C 1
ATOM 608 O O . SER A 1 75 ? 2.193 -9.828 -4.938 1 97.94 75 SER A O 1
ATOM 610 N N . ASP A 1 76 ? 3.934 -10.312 -6.223 1 96.81 76 ASP A N 1
ATOM 611 C CA . ASP A 1 76 ? 4.082 -8.938 -6.695 1 96.81 76 ASP A CA 1
ATOM 612 C C . ASP A 1 76 ? 3.195 -8.68 -7.914 1 96.81 76 ASP A C 1
ATOM 614 O O . ASP A 1 76 ? 3.25 -7.605 -8.508 1 96.81 76 ASP A O 1
ATOM 618 N N . GLY A 1 77 ? 2.445 -9.688 -8.305 1 97.19 77 GLY A N 1
ATOM 619 C CA . GLY A 1 77 ? 1.578 -9.555 -9.469 1 97.19 77 GLY A CA 1
ATOM 620 C C . GLY A 1 77 ? 2.342 -9.445 -10.773 1 97.19 77 GLY A C 1
ATOM 621 O O . GLY A 1 77 ? 1.781 -9.031 -11.789 1 97.19 77 GLY A O 1
ATOM 622 N N . GLU A 1 78 ? 3.672 -9.68 -10.703 1 96.88 78 GLU A N 1
ATOM 623 C CA . GLU A 1 78 ? 4.566 -9.57 -11.852 1 96.88 78 GLU A CA 1
ATOM 624 C C . GLU A 1 78 ? 4.539 -8.156 -12.438 1 96.88 78 GLU A C 1
ATOM 626 O O . GLU A 1 78 ? 4.473 -7.984 -13.656 1 96.88 78 GLU A O 1
ATOM 631 N N . MET A 1 79 ? 4.551 -7.195 -11.602 1 96.81 79 MET A N 1
ATOM 632 C CA . MET A 1 79 ? 4.465 -5.793 -11.992 1 96.81 79 MET A CA 1
ATOM 633 C C . MET A 1 79 ? 5.695 -5.371 -12.789 1 96.81 79 MET A C 1
ATOM 635 O O . MET A 1 79 ? 5.637 -4.426 -13.578 1 96.81 79 MET A O 1
ATOM 639 N N . ARG A 1 80 ? 6.82 -6.039 -12.594 1 94.56 80 ARG A N 1
ATOM 640 C CA . ARG A 1 80 ? 8.07 -5.676 -13.258 1 94.56 80 ARG A CA 1
ATOM 641 C C . ARG A 1 80 ? 8.227 -6.434 -14.57 1 94.56 80 ARG A C 1
ATOM 643 O O . ARG A 1 80 ? 9.156 -6.168 -15.344 1 94.56 80 ARG A O 1
ATOM 650 N N . ARG A 1 81 ? 7.297 -7.371 -14.789 1 91.06 81 ARG A N 1
ATOM 651 C CA . ARG A 1 81 ? 7.484 -8.273 -15.922 1 91.06 81 ARG A CA 1
ATOM 652 C C . ARG A 1 81 ? 6.598 -7.875 -17.094 1 91.06 81 ARG A C 1
ATOM 654 O O . ARG A 1 81 ? 5.453 -7.461 -16.906 1 91.06 81 ARG A O 1
ATOM 661 N N . ASN A 1 82 ? 7.043 -7.934 -18.234 1 81.38 82 ASN A N 1
ATOM 662 C CA . ASN A 1 82 ? 6.273 -7.645 -19.438 1 81.38 82 ASN A CA 1
ATOM 663 C C . ASN A 1 82 ? 5.66 -8.914 -20.031 1 81.38 82 ASN A C 1
ATOM 665 O O . ASN A 1 82 ? 4.438 -9.016 -20.156 1 81.38 82 ASN A O 1
ATOM 669 N N . GLU A 1 83 ? 6.516 -9.797 -20.438 1 82.06 83 GLU A N 1
ATOM 670 C CA . GLU A 1 83 ? 6.148 -11.094 -21 1 82.06 83 GLU A CA 1
ATOM 671 C C . GLU A 1 83 ? 6.945 -12.219 -20.344 1 82.06 83 GLU A C 1
ATOM 673 O O . GLU A 1 83 ? 8.125 -12.055 -20.031 1 82.06 83 GLU A O 1
ATOM 678 N N . MET A 1 84 ? 6.266 -13.289 -20.203 1 87.12 84 MET A N 1
ATOM 679 C CA . MET A 1 84 ? 6.773 -14.352 -19.328 1 87.12 84 MET A CA 1
ATOM 680 C C . MET A 1 84 ? 8.062 -14.938 -19.891 1 87.12 84 MET A C 1
ATOM 682 O O . MET A 1 84 ? 8.891 -15.461 -19.156 1 87.12 84 MET A O 1
ATOM 686 N N . VAL A 1 85 ? 8.297 -14.914 -21.172 1 86.88 85 VAL A N 1
ATOM 687 C CA . VAL A 1 85 ? 9.523 -15.469 -21.734 1 86.88 85 VAL A CA 1
ATOM 688 C C . VAL A 1 85 ? 10.562 -14.352 -21.891 1 86.88 85 VAL A C 1
ATOM 690 O O . VAL A 1 85 ? 11.727 -14.531 -21.531 1 86.88 85 VAL A O 1
ATOM 693 N N . GLU A 1 86 ? 10.141 -13.211 -22.391 1 87.19 86 GLU A N 1
ATOM 694 C CA . GLU A 1 86 ? 11.031 -12.078 -22.656 1 87.19 86 GLU A CA 1
ATOM 695 C C . GLU A 1 86 ? 11.766 -11.641 -21.391 1 87.19 86 GLU A C 1
ATOM 697 O O . GLU A 1 86 ? 12.961 -11.359 -21.422 1 87.19 86 GLU A O 1
ATOM 702 N N . PHE A 1 87 ? 11.109 -11.617 -20.375 1 90.56 87 PHE A N 1
ATOM 703 C CA . PHE A 1 87 ? 11.664 -11.18 -19.094 1 90.56 87 PHE A CA 1
ATOM 704 C C . PHE A 1 87 ? 12.875 -12.023 -18.719 1 90.56 87 PHE A C 1
ATOM 706 O O . PHE A 1 87 ? 13.93 -11.484 -18.359 1 90.56 87 PHE A O 1
ATOM 713 N N . PHE A 1 88 ? 12.75 -13.336 -18.781 1 93.75 88 PHE A N 1
ATOM 714 C CA . PHE A 1 88 ? 13.828 -14.242 -18.375 1 93.75 88 PHE A CA 1
ATOM 715 C C . PHE A 1 88 ? 14.914 -14.297 -19.453 1 93.75 88 PHE A C 1
ATOM 717 O O . PHE A 1 88 ? 16.109 -14.328 -19.125 1 93.75 88 PHE A O 1
ATOM 724 N N . ALA A 1 89 ? 14.484 -14.305 -20.719 1 92.38 89 ALA A N 1
ATOM 725 C CA . ALA A 1 89 ? 15.43 -14.352 -21.828 1 92.38 89 ALA A CA 1
ATOM 726 C C . ALA A 1 89 ? 16.406 -13.18 -21.766 1 92.38 89 ALA A C 1
ATOM 728 O O . ALA A 1 89 ? 17.594 -13.328 -22.094 1 92.38 89 ALA A O 1
ATOM 729 N N . ASP A 1 90 ? 15.945 -12.055 -21.312 1 91.81 90 ASP A N 1
ATOM 730 C CA . ASP A 1 90 ? 16.766 -10.844 -21.203 1 91.81 90 ASP A CA 1
ATOM 731 C C . ASP A 1 90 ? 17.828 -11.008 -20.125 1 91.81 90 ASP A C 1
ATOM 733 O O . ASP A 1 90 ? 18.812 -10.258 -20.094 1 91.81 90 ASP A O 1
ATOM 737 N N . ARG A 1 91 ? 17.734 -12 -19.297 1 94.12 91 ARG A N 1
ATOM 738 C CA . ARG A 1 91 ? 18.609 -12.141 -18.141 1 94.12 91 ARG A CA 1
ATOM 739 C C . ARG A 1 91 ? 19.469 -13.391 -18.25 1 94.12 91 ARG A C 1
ATOM 741 O O . ARG A 1 91 ? 20.281 -13.672 -17.375 1 94.12 91 ARG A O 1
ATOM 748 N N . ILE A 1 92 ? 19.219 -14.156 -19.312 1 96.31 92 ILE A N 1
ATOM 749 C CA . ILE A 1 92 ? 19.969 -15.383 -19.562 1 96.31 92 ILE A CA 1
ATOM 750 C C . ILE A 1 92 ? 20.953 -15.172 -20.703 1 96.31 92 ILE A C 1
ATOM 752 O O . ILE A 1 92 ? 20.562 -14.836 -21.828 1 96.31 92 ILE A O 1
ATOM 756 N N . GLU A 1 93 ? 22.281 -15.328 -20.438 1 96.06 93 GLU A N 1
ATOM 757 C CA . GLU A 1 93 ? 23.25 -15.289 -21.531 1 96.06 93 GLU A CA 1
ATOM 758 C C . GLU A 1 93 ? 22.969 -16.375 -22.562 1 96.06 93 GLU A C 1
ATOM 760 O O . GLU A 1 93 ? 22.547 -17.484 -22.203 1 96.06 93 GLU A O 1
ATOM 765 N N . GLY A 1 94 ? 23.219 -16.062 -23.797 1 96.25 94 GLY A N 1
ATOM 766 C CA . GLY A 1 94 ? 22.953 -17 -24.875 1 96.25 94 GLY A CA 1
ATOM 767 C C . GLY A 1 94 ? 21.688 -16.656 -25.656 1 96.25 94 GLY A C 1
ATOM 768 O O . GLY A 1 94 ? 21.516 -17.125 -26.781 1 96.25 94 GLY A O 1
ATOM 769 N N . TYR A 1 95 ? 20.734 -15.961 -25 1 94.56 95 TYR A N 1
ATOM 770 C CA . TYR A 1 95 ? 19.562 -15.453 -25.688 1 94.56 95 TYR A CA 1
ATOM 771 C C . TYR A 1 95 ? 19.875 -14.156 -26.422 1 94.56 95 TYR A C 1
ATOM 773 O O . TYR A 1 95 ? 20.688 -13.352 -25.953 1 94.56 95 TYR A O 1
ATOM 781 N N . GLU A 1 96 ? 19.266 -13.906 -27.562 1 91.5 96 GLU A N 1
ATOM 782 C CA . GLU A 1 96 ? 19.297 -12.648 -28.297 1 91.5 96 GLU A CA 1
ATOM 783 C C . GLU A 1 96 ? 17.922 -12.281 -28.828 1 91.5 96 GLU A C 1
ATOM 785 O O . GLU A 1 96 ? 17.094 -13.164 -29.078 1 91.5 96 GLU A O 1
ATOM 790 N N . PHE A 1 97 ? 17.719 -10.977 -28.875 1 87 97 PHE A N 1
ATOM 791 C CA . PHE A 1 97 ? 16.469 -10.5 -29.438 1 87 97 PHE A CA 1
ATOM 792 C C . PHE A 1 97 ? 16.688 -9.898 -30.828 1 87 97 PHE A C 1
ATOM 794 O O . PHE A 1 97 ? 17.578 -9.062 -31.016 1 87 97 PHE A O 1
ATOM 801 N N . ASN A 1 98 ? 16.172 -10.438 -31.781 1 73.62 98 ASN A N 1
ATOM 802 C CA . ASN A 1 98 ? 16.375 -9.953 -33.156 1 73.62 98 ASN A CA 1
ATOM 803 C C . ASN A 1 98 ? 15.195 -9.102 -33.625 1 73.62 98 ASN A C 1
ATOM 805 O O . ASN A 1 98 ? 15.094 -8.781 -34.812 1 73.62 98 ASN A O 1
ATOM 809 N N . GLY A 1 99 ? 14.398 -8.508 -32.688 1 64.44 99 GLY A N 1
ATOM 810 C CA . GLY A 1 99 ? 13.297 -7.641 -33.062 1 64.44 99 GLY A CA 1
ATOM 811 C C . GLY A 1 99 ? 11.977 -8.367 -33.188 1 64.44 99 GLY A C 1
ATOM 812 O O . GLY A 1 99 ? 11.891 -9.57 -32.906 1 64.44 99 GLY A O 1
ATOM 813 N N . PRO A 1 100 ? 10.844 -7.574 -33.406 1 61.84 100 PRO A N 1
ATOM 814 C CA . PRO A 1 100 ? 9.516 -8.18 -33.469 1 61.84 100 PRO A CA 1
ATOM 815 C C . PRO A 1 100 ? 9.391 -9.188 -34.625 1 61.84 100 PRO A C 1
ATOM 817 O O . PRO A 1 100 ? 9.906 -8.953 -35.719 1 61.84 100 PRO A O 1
ATOM 820 N N . VAL A 1 101 ? 9.281 -10.336 -34.281 1 51.84 101 VAL A N 1
ATOM 821 C CA . VAL A 1 101 ? 9.031 -11.367 -35.281 1 51.84 101 VAL A CA 1
ATOM 822 C C . VAL A 1 101 ? 7.523 -11.57 -35.469 1 51.84 101 VAL A C 1
ATOM 824 O O . VAL A 1 101 ? 6.801 -11.711 -34.469 1 51.84 101 VAL A O 1
ATOM 827 N N . LYS A 1 102 ? 7.031 -11.258 -36.562 1 48.34 102 LYS A N 1
ATOM 828 C CA . LYS A 1 102 ? 5.637 -11.484 -36.938 1 48.34 102 LYS A CA 1
ATOM 829 C C . LYS A 1 102 ? 5.234 -12.938 -36.688 1 48.34 102 LYS A C 1
ATOM 831 O O . LYS A 1 102 ? 5.883 -13.859 -37.156 1 48.34 102 LYS A O 1
ATOM 836 N N . VAL A 1 103 ? 4.586 -13.328 -35.469 1 42.38 103 VAL A N 1
ATOM 837 C CA . VAL A 1 103 ? 4.23 -14.719 -35.219 1 42.38 103 VAL A CA 1
ATOM 838 C C . VAL A 1 103 ? 3 -15.102 -36.031 1 42.38 103 VAL A C 1
ATOM 840 O O . VAL A 1 103 ? 3.008 -16.109 -36.75 1 42.38 103 VAL A O 1
ATOM 843 N N . TRP A 1 104 ? 1.726 -14.586 -35.75 1 40.59 104 TRP A N 1
ATOM 844 C CA . TRP A 1 104 ? 0.493 -14.797 -36.5 1 40.59 104 TRP A CA 1
ATOM 845 C C . TRP A 1 104 ? -0.267 -13.492 -36.688 1 40.59 104 TRP A C 1
ATOM 847 O O . TRP A 1 104 ? -0.455 -12.734 -35.719 1 40.59 104 TRP A O 1
ATOM 857 N N . GLY A 1 105 ? -0.764 -13.156 -37.875 1 43.91 105 GLY A N 1
ATOM 858 C CA . GLY A 1 105 ? -1.478 -11.938 -38.219 1 43.91 105 GLY A CA 1
ATOM 859 C C . GLY A 1 105 ? -0.656 -10.688 -38 1 43.91 105 GLY A C 1
ATOM 860 O O . GLY A 1 105 ? 0.441 -10.547 -38.531 1 43.91 105 GLY A O 1
ATOM 861 N N . HIS A 1 106 ? -1.169 -9.789 -37.312 1 48.5 106 HIS A N 1
ATOM 862 C CA . HIS A 1 106 ? -0.58 -8.492 -37 1 48.5 106 HIS A CA 1
ATOM 863 C C . HIS A 1 106 ? 0.072 -8.492 -35.625 1 48.5 106 HIS A C 1
ATOM 865 O O . HIS A 1 106 ? 0.409 -7.434 -35.094 1 48.5 106 HIS A O 1
ATOM 871 N N . ASN A 1 107 ? 0.146 -9.617 -35.062 1 46.06 107 ASN A N 1
ATOM 872 C CA . ASN A 1 107 ? 0.713 -9.609 -33.719 1 46.06 107 ASN A CA 1
ATOM 873 C C . ASN A 1 107 ? 2.213 -9.891 -33.75 1 46.06 107 ASN A C 1
ATOM 875 O O . ASN A 1 107 ? 2.662 -10.836 -34.406 1 46.06 107 ASN A O 1
ATOM 879 N N . TYR A 1 108 ? 2.941 -8.883 -33.594 1 54.03 108 TYR A N 1
ATOM 880 C CA . TYR A 1 108 ? 4.395 -8.961 -33.469 1 54.03 108 TYR A CA 1
ATOM 881 C C . TYR A 1 108 ? 4.812 -9.281 -32.031 1 54.03 108 TYR A C 1
ATOM 883 O O . TYR A 1 108 ? 4.164 -8.844 -31.094 1 54.03 108 TYR A O 1
ATOM 891 N N . PHE A 1 109 ? 5.348 -10.523 -31.984 1 57.25 109 PHE A N 1
ATOM 892 C CA . PHE A 1 109 ? 5.973 -10.867 -30.719 1 57.25 109 PHE A CA 1
ATOM 893 C C . PHE A 1 109 ? 7.488 -10.898 -30.859 1 57.25 109 PHE A C 1
ATOM 895 O O . PHE A 1 109 ? 8.016 -11.312 -31.891 1 57.25 109 PHE A O 1
ATOM 902 N N . ASP A 1 110 ? 8.172 -10.219 -30.031 1 68.06 110 ASP A N 1
ATOM 903 C CA . ASP A 1 110 ? 9.625 -10.367 -30.047 1 68.06 110 ASP A CA 1
ATOM 904 C C . ASP A 1 110 ? 10.047 -11.703 -29.453 1 68.06 110 ASP A C 1
ATOM 906 O O . ASP A 1 110 ? 10.352 -11.797 -28.266 1 68.06 110 ASP A O 1
ATOM 910 N N . LYS A 1 111 ? 9.93 -12.805 -30.281 1 78.31 111 LYS A N 1
ATOM 911 C CA . LYS A 1 111 ? 10.398 -14.125 -29.875 1 78.31 111 LYS A CA 1
ATOM 912 C C . LYS A 1 111 ? 11.922 -14.172 -29.797 1 78.31 111 LYS A C 1
ATOM 914 O O . LYS A 1 111 ? 12.609 -13.828 -30.75 1 78.31 111 LYS A O 1
ATOM 919 N N . PRO A 1 112 ? 12.43 -14.578 -28.703 1 90.62 112 PRO A N 1
ATOM 920 C CA . PRO A 1 112 ? 13.883 -14.594 -28.562 1 90.62 112 PRO A CA 1
ATOM 921 C C . PRO A 1 112 ? 14.531 -15.805 -29.234 1 90.62 112 PRO A C 1
ATOM 923 O O . PRO A 1 112 ? 13.844 -16.781 -29.547 1 90.62 112 PRO A O 1
ATOM 926 N N . SER A 1 113 ? 15.828 -15.664 -29.531 1 91.94 113 SER A N 1
ATOM 927 C CA . SER A 1 113 ? 16.625 -16.75 -30.094 1 91.94 113 SER A CA 1
ATOM 928 C C . SER A 1 113 ? 17.75 -17.156 -29.141 1 91.94 113 SER A C 1
ATOM 930 O O . SER A 1 113 ? 18.391 -16.312 -28.531 1 91.94 113 SER A O 1
ATOM 932 N N . VAL A 1 114 ? 17.844 -18.469 -29.016 1 96.12 114 VAL A N 1
ATOM 933 C CA . VAL A 1 114 ? 19.016 -19 -28.312 1 96.12 114 VAL A CA 1
ATOM 934 C C . VAL A 1 114 ? 20.141 -19.25 -29.312 1 96.12 114 VAL A C 1
ATOM 936 O O . VAL A 1 114 ? 20.078 -20.203 -30.094 1 96.12 114 VAL A O 1
ATOM 939 N N . VAL A 1 115 ? 21.172 -18.5 -29.266 1 95.25 115 VAL A N 1
ATOM 940 C CA . VAL A 1 115 ? 22.172 -18.516 -30.328 1 95.25 115 VAL A CA 1
ATOM 941 C C . VAL A 1 115 ? 23.469 -19.109 -29.797 1 95.25 115 VAL A C 1
ATOM 943 O O . VAL A 1 115 ? 24.406 -19.375 -30.562 1 95.25 115 VAL A O 1
ATOM 946 N N . ASP A 1 116 ? 23.547 -19.25 -28.531 1 96.38 116 ASP A N 1
ATOM 947 C CA . ASP A 1 116 ? 24.703 -19.844 -27.875 1 96.38 116 ASP A CA 1
ATOM 948 C C . ASP A 1 116 ? 24.297 -20.625 -26.625 1 96.38 116 ASP A C 1
ATOM 950 O O . ASP A 1 116 ? 23.125 -20.641 -26.25 1 96.38 116 ASP A O 1
ATOM 954 N N . ASP A 1 117 ? 25.312 -21.266 -26 1 97.31 117 ASP A N 1
ATOM 955 C CA . ASP A 1 117 ? 25.031 -21.953 -24.734 1 97.31 117 ASP A CA 1
ATOM 956 C C . ASP A 1 117 ? 24.453 -20.984 -23.719 1 97.31 117 ASP A C 1
ATOM 958 O O . ASP A 1 117 ? 24.969 -19.875 -23.531 1 97.31 117 ASP A O 1
ATOM 962 N N . VAL A 1 118 ? 23.375 -21.453 -23.031 1 97.75 118 VAL A N 1
ATOM 963 C CA . VAL A 1 118 ? 22.734 -20.594 -22.047 1 97.75 118 VAL A CA 1
ATOM 964 C C . VAL A 1 118 ? 23.547 -20.625 -20.75 1 97.75 118 VAL A C 1
ATOM 966 O O . VAL A 1 118 ? 24.078 -21.672 -20.359 1 97.75 118 VAL A O 1
ATOM 969 N N . GLU A 1 119 ? 23.641 -19.469 -20.094 1 97.25 119 GLU A N 1
ATOM 970 C CA . GLU A 1 119 ? 24.406 -19.359 -18.859 1 97.25 119 GLU A CA 1
ATOM 971 C C . GLU A 1 119 ? 23.703 -18.438 -17.859 1 97.25 119 GLU A C 1
ATOM 973 O O . GLU A 1 119 ? 23 -17.5 -18.25 1 97.25 119 GLU A O 1
ATOM 978 N N . TYR A 1 120 ? 23.922 -18.828 -16.609 1 95.88 120 TYR A N 1
ATOM 979 C CA . TYR A 1 120 ? 23.422 -18 -15.508 1 95.88 120 TYR A CA 1
ATOM 980 C C . TYR A 1 120 ? 24.344 -16.812 -15.258 1 95.88 120 TYR A C 1
ATOM 982 O O . TYR A 1 120 ? 25.484 -16.984 -14.836 1 95.88 120 TYR A O 1
ATOM 990 N N . ALA A 1 121 ? 23.953 -15.57 -15.57 1 90.38 121 ALA A N 1
ATOM 991 C CA . ALA A 1 121 ? 24.812 -14.391 -15.484 1 90.38 121 ALA A CA 1
ATOM 992 C C . ALA A 1 121 ? 24.5 -13.578 -14.234 1 90.38 121 ALA A C 1
ATOM 994 O O . ALA A 1 121 ? 25.406 -13.023 -13.609 1 90.38 121 ALA A O 1
ATOM 995 N N . GLU A 1 122 ? 23.25 -13.398 -13.898 1 91.62 122 GLU A N 1
ATOM 996 C CA . GLU A 1 122 ? 22.766 -12.672 -12.727 1 91.62 122 GLU A CA 1
ATOM 997 C C . GLU A 1 122 ? 21.453 -13.25 -12.211 1 91.62 122 GLU A C 1
ATOM 999 O O . GLU A 1 122 ? 20.781 -14.008 -12.914 1 91.62 122 GLU A O 1
ATOM 1004 N N . SER A 1 123 ? 21.219 -12.891 -10.992 1 93.62 123 SER A N 1
ATOM 1005 C CA . SER A 1 123 ? 19.953 -13.352 -10.43 1 93.62 123 SER A CA 1
ATOM 1006 C C . SER A 1 123 ? 18.766 -12.758 -11.195 1 93.62 123 SER A C 1
ATOM 1008 O O . SER A 1 123 ? 18.812 -11.602 -11.609 1 93.62 123 SER A O 1
ATOM 1010 N N . TRP A 1 124 ? 17.781 -13.609 -11.352 1 96.25 124 TRP A N 1
ATOM 1011 C CA . TRP A 1 124 ? 16.625 -13.203 -12.148 1 96.25 124 TRP A CA 1
ATOM 1012 C C . TRP A 1 124 ? 15.57 -12.547 -11.266 1 96.25 124 TRP A C 1
ATOM 1014 O O . TRP A 1 124 ? 15 -11.516 -11.641 1 96.25 124 TRP A O 1
ATOM 1024 N N . LEU A 1 125 ? 15.344 -13.148 -10.078 1 97.56 125 LEU A N 1
ATOM 1025 C CA . LEU A 1 125 ? 14.117 -12.805 -9.359 1 97.56 125 LEU A CA 1
ATOM 1026 C C . LEU A 1 125 ? 14.422 -12.461 -7.906 1 97.56 125 LEU A C 1
ATOM 1028 O O . LEU A 1 125 ? 13.523 -12.062 -7.16 1 97.56 125 LEU A O 1
ATOM 1032 N N . VAL A 1 126 ? 15.625 -12.594 -7.422 1 97.94 126 VAL A N 1
ATOM 1033 C CA . VAL A 1 126 ? 15.945 -12.469 -6.004 1 97.94 126 VAL A CA 1
ATOM 1034 C C . VAL A 1 126 ? 15.617 -11.062 -5.516 1 97.94 126 VAL A C 1
ATOM 1036 O O . VAL A 1 126 ? 14.977 -10.891 -4.477 1 97.94 126 VAL A O 1
ATOM 1039 N N . ASP A 1 127 ? 16.031 -10.047 -6.297 1 96.44 127 ASP A N 1
ATOM 1040 C CA . ASP A 1 127 ? 15.734 -8.672 -5.922 1 96.44 127 ASP A CA 1
ATOM 1041 C C . ASP A 1 127 ? 14.227 -8.438 -5.832 1 96.44 127 ASP A C 1
ATOM 1043 O O . ASP A 1 127 ? 13.75 -7.785 -4.898 1 96.44 127 ASP A O 1
ATOM 1047 N N . GLU A 1 128 ? 13.555 -8.969 -6.82 1 95.94 128 GLU A N 1
ATOM 1048 C CA . GLU A 1 128 ? 12.102 -8.852 -6.832 1 95.94 128 GLU A CA 1
ATOM 1049 C C . GLU A 1 128 ? 11.484 -9.523 -5.605 1 95.94 128 GLU A C 1
ATOM 1051 O O . GLU A 1 128 ? 10.594 -8.953 -4.965 1 95.94 128 GLU A O 1
ATOM 1056 N N . PHE A 1 129 ? 12.008 -10.625 -5.23 1 98.19 129 PHE A N 1
ATOM 1057 C CA . PHE A 1 129 ? 11.508 -11.375 -4.082 1 98.19 129 PHE A CA 1
ATOM 1058 C C . PHE A 1 129 ? 11.781 -10.625 -2.785 1 98.19 129 PHE A C 1
ATOM 1060 O O . PHE A 1 129 ? 10.883 -10.484 -1.946 1 98.19 129 PHE A O 1
ATOM 1067 N N . GLU A 1 130 ? 12.938 -10.188 -2.672 1 98.19 130 GLU A N 1
ATOM 1068 C CA . GLU A 1 130 ? 13.312 -9.477 -1.452 1 98.19 130 GLU A CA 1
ATOM 1069 C C . GLU A 1 130 ? 12.469 -8.219 -1.263 1 98.19 130 GLU A C 1
ATOM 1071 O O . GLU A 1 130 ? 12.031 -7.922 -0.15 1 98.19 130 GLU A O 1
ATOM 1076 N N . PHE A 1 131 ? 12.242 -7.523 -2.303 1 97.94 131 PHE A N 1
ATOM 1077 C CA . PHE A 1 131 ? 11.398 -6.336 -2.219 1 97.94 131 PHE A CA 1
ATOM 1078 C C . PHE A 1 131 ? 9.969 -6.707 -1.831 1 97.94 131 PHE A C 1
ATOM 1080 O O . PHE A 1 131 ? 9.383 -6.094 -0.937 1 97.94 131 PHE A O 1
ATOM 1087 N N . THR A 1 132 ? 9.422 -7.672 -2.523 1 98.38 132 THR A N 1
ATOM 1088 C CA . THR A 1 132 ? 8.047 -8.094 -2.256 1 98.38 132 THR A CA 1
ATOM 1089 C C . THR A 1 132 ? 7.902 -8.57 -0.814 1 98.38 132 THR A C 1
ATOM 1091 O O . THR A 1 132 ? 6.914 -8.25 -0.148 1 98.38 132 THR A O 1
ATOM 1094 N N . ARG A 1 133 ? 8.859 -9.336 -0.372 1 98 133 ARG A N 1
ATOM 1095 C CA . ARG A 1 133 ? 8.844 -9.82 1.005 1 98 133 ARG A CA 1
ATOM 1096 C C . ARG A 1 133 ? 8.852 -8.656 1.994 1 98 133 ARG A C 1
ATOM 1098 O O . ARG A 1 133 ? 8.156 -8.703 3.012 1 98 133 ARG A O 1
ATOM 1105 N N . SER A 1 134 ? 9.594 -7.648 1.678 1 96.44 134 SER A N 1
ATOM 1106 C CA . SER A 1 134 ? 9.664 -6.484 2.557 1 96.44 134 SER A CA 1
ATOM 1107 C C . SER A 1 134 ? 8.352 -5.711 2.555 1 96.44 134 SER A C 1
ATOM 1109 O O . SER A 1 134 ? 8.023 -5.035 3.531 1 96.44 134 SER A O 1
ATOM 1111 N N . ALA A 1 135 ? 7.598 -5.848 1.511 1 96.31 135 ALA A N 1
ATOM 1112 C CA . ALA A 1 135 ? 6.344 -5.113 1.359 1 96.31 135 ALA A CA 1
ATOM 1113 C C . ALA A 1 135 ? 5.168 -5.918 1.906 1 96.31 135 ALA A C 1
ATOM 1115 O O . ALA A 1 135 ? 4.082 -5.375 2.121 1 96.31 135 ALA A O 1
ATOM 1116 N N . ALA A 1 136 ? 5.371 -7.199 2.148 1 97.5 136 ALA A N 1
ATOM 1117 C CA . ALA A 1 136 ? 4.262 -8.094 2.457 1 97.5 136 ALA A CA 1
ATOM 1118 C C . ALA A 1 136 ? 4.266 -8.484 3.934 1 97.5 136 ALA A C 1
ATOM 1120 O O . ALA A 1 136 ? 5.328 -8.594 4.551 1 97.5 136 ALA A O 1
ATOM 1121 N N . SER A 1 137 ? 3.062 -8.672 4.488 1 95.62 137 SER A N 1
ATOM 1122 C CA . SER A 1 137 ? 2.92 -9.25 5.824 1 95.62 137 SER A CA 1
ATOM 1123 C C . SER A 1 137 ? 2.637 -10.742 5.758 1 95.62 137 SER A C 1
ATOM 1125 O O . SER A 1 137 ? 2.639 -11.43 6.785 1 95.62 137 SER A O 1
ATOM 1127 N N . LYS A 1 138 ? 2.406 -11.289 4.523 1 97.19 138 LYS A N 1
ATOM 1128 C CA . LYS A 1 138 ? 2.107 -12.688 4.254 1 97.19 138 LYS A CA 1
ATOM 1129 C C . LYS A 1 138 ? 3.248 -13.359 3.49 1 97.19 138 LYS A C 1
ATOM 1131 O O . LYS A 1 138 ? 4.078 -12.68 2.883 1 97.19 138 LYS A O 1
ATOM 1136 N N . PRO A 1 139 ? 3.309 -14.703 3.543 1 98 139 PRO A N 1
ATOM 1137 C CA . PRO A 1 139 ? 4.305 -15.391 2.719 1 98 139 PRO A CA 1
ATOM 1138 C C . PRO A 1 139 ? 4.168 -15.062 1.233 1 98 139 PRO A C 1
ATOM 1140 O O . PRO A 1 139 ? 3.049 -14.906 0.734 1 98 139 PRO A O 1
ATOM 1143 N N . VAL A 1 140 ? 5.328 -15.039 0.567 1 98.62 140 VAL A N 1
ATOM 1144 C CA . VAL A 1 140 ? 5.355 -14.617 -0.83 1 98.62 140 VAL A CA 1
ATOM 1145 C C . VAL A 1 140 ? 5.543 -15.836 -1.734 1 98.62 140 VAL A C 1
ATOM 1147 O O . VAL A 1 140 ? 6.453 -16.641 -1.521 1 98.62 140 VAL A O 1
ATOM 1150 N N . LYS A 1 141 ? 4.668 -16 -2.707 1 98.56 141 LYS A N 1
ATOM 1151 C CA . LYS A 1 141 ? 4.812 -16.984 -3.771 1 98.56 141 LYS A CA 1
ATOM 1152 C C . LYS A 1 141 ? 5.59 -16.422 -4.953 1 98.56 141 LYS A C 1
ATOM 1154 O O . LYS A 1 141 ? 5.355 -15.281 -5.367 1 98.56 141 LYS A O 1
ATOM 1159 N N . VAL A 1 142 ? 6.496 -17.219 -5.492 1 98.25 142 VAL A N 1
ATOM 1160 C CA . VAL A 1 142 ? 7.34 -16.766 -6.594 1 98.25 142 VAL A CA 1
ATOM 1161 C C . VAL A 1 142 ? 7.059 -17.594 -7.84 1 98.25 142 VAL A C 1
ATOM 1163 O O . VAL A 1 142 ? 7.527 -18.734 -7.957 1 98.25 142 VAL A O 1
ATOM 1166 N N . PRO A 1 143 ? 6.344 -17.078 -8.797 1 97.62 143 PRO A N 1
ATOM 1167 C CA . PRO A 1 143 ? 6.18 -17.781 -10.078 1 97.62 143 PRO A CA 1
ATOM 1168 C C . PRO A 1 143 ? 7.395 -17.641 -10.984 1 97.62 143 PRO A C 1
ATOM 1170 O O . PRO A 1 143 ? 7.957 -16.547 -11.109 1 97.62 143 PRO A O 1
ATOM 1173 N N . ILE A 1 144 ? 7.809 -18.703 -11.562 1 97.81 144 ILE A N 1
ATOM 1174 C CA . ILE A 1 144 ? 8.93 -18.734 -12.508 1 97.81 144 ILE A CA 1
ATOM 1175 C C . ILE A 1 144 ? 8.492 -19.438 -13.797 1 97.81 144 ILE A C 1
ATOM 1177 O O . ILE A 1 144 ? 7.84 -20.484 -13.758 1 97.81 144 ILE A O 1
ATOM 1181 N N . THR A 1 145 ? 8.797 -18.828 -14.93 1 96.62 145 THR A N 1
ATOM 1182 C CA . THR A 1 145 ? 8.547 -19.516 -16.188 1 96.62 145 THR A CA 1
ATOM 1183 C C . THR A 1 145 ? 9.406 -20.781 -16.297 1 96.62 145 THR A C 1
ATOM 1185 O O . THR A 1 145 ? 10.625 -20.719 -16.094 1 96.62 145 THR A O 1
ATOM 1188 N N . GLY A 1 146 ? 8.812 -21.875 -16.594 1 97.62 146 GLY A N 1
ATOM 1189 C CA . GLY A 1 146 ? 9.5 -23.156 -16.641 1 97.62 146 GLY A CA 1
ATOM 1190 C C . GLY A 1 146 ? 10.438 -23.281 -17.828 1 97.62 146 GLY A C 1
ATOM 1191 O O . GLY A 1 146 ? 10.258 -22.625 -18.844 1 97.62 146 GLY A O 1
ATOM 1192 N N . PRO A 1 147 ? 11.43 -24.141 -17.672 1 98.12 147 PRO A N 1
ATOM 1193 C CA . PRO A 1 147 ? 12.461 -24.297 -18.719 1 98.12 147 PRO A CA 1
ATOM 1194 C C . PRO A 1 147 ? 11.891 -24.797 -20.031 1 98.12 147 PRO A C 1
ATOM 1196 O O . PRO A 1 147 ? 12.367 -24.406 -21.109 1 98.12 147 PRO A O 1
ATOM 1199 N N . TYR A 1 148 ? 10.898 -25.688 -20.016 1 96.88 148 TYR A N 1
ATOM 1200 C CA . TYR A 1 148 ? 10.32 -26.203 -21.25 1 96.88 148 TYR A CA 1
ATOM 1201 C C . TYR A 1 148 ? 9.633 -25.094 -22.031 1 96.88 148 TYR A C 1
ATOM 1203 O O . TYR A 1 148 ? 9.766 -25 -23.25 1 96.88 148 TYR A O 1
ATOM 1211 N N . THR A 1 149 ? 8.891 -24.266 -21.312 1 95.06 149 THR A N 1
ATOM 1212 C CA . THR A 1 149 ? 8.25 -23.125 -21.953 1 95.06 149 THR A CA 1
ATOM 1213 C C . THR A 1 149 ? 9.289 -22.141 -22.484 1 95.06 149 THR A C 1
ATOM 1215 O O . THR A 1 149 ? 9.164 -21.656 -23.609 1 95.06 149 THR A O 1
ATOM 1218 N N . LEU A 1 150 ? 10.352 -21.828 -21.703 1 96.19 150 LEU A N 1
ATOM 1219 C CA . LEU A 1 150 ? 11.414 -20.938 -22.125 1 96.19 150 LEU A CA 1
ATOM 1220 C C . LEU A 1 150 ? 12.055 -21.438 -23.422 1 96.19 150 LEU A C 1
ATOM 1222 O O . LEU A 1 150 ? 12.422 -20.641 -24.297 1 96.19 150 LEU A O 1
ATOM 1226 N N . ALA A 1 151 ? 12.211 -22.734 -23.562 1 95.5 151 ALA A N 1
ATOM 1227 C CA . ALA A 1 151 ? 12.805 -23.359 -24.75 1 95.5 151 ALA A CA 1
ATOM 1228 C C . ALA A 1 151 ? 11.82 -23.359 -25.922 1 95.5 151 ALA A C 1
ATOM 1230 O O . ALA A 1 151 ? 12.156 -22.922 -27.016 1 95.5 151 ALA A O 1
ATOM 1231 N N . SER A 1 152 ? 10.594 -23.766 -25.656 1 92.06 152 SER A N 1
ATOM 1232 C CA . SER A 1 152 ? 9.586 -23.969 -26.688 1 92.06 152 SER A CA 1
ATOM 1233 C C . SER A 1 152 ? 9.172 -22.656 -27.328 1 92.06 152 SER A C 1
ATOM 1235 O O . SER A 1 152 ? 8.828 -22.609 -28.516 1 92.06 152 SER A O 1
ATOM 1237 N N . TRP A 1 153 ? 9.195 -21.625 -26.594 1 87.94 153 TRP A N 1
ATOM 1238 C CA . TRP A 1 153 ? 8.711 -20.344 -27.109 1 87.94 153 TRP A CA 1
ATOM 1239 C C . TRP A 1 153 ? 9.867 -19.469 -27.562 1 87.94 153 TRP A C 1
ATOM 1241 O O . TRP A 1 153 ? 9.734 -18.234 -27.641 1 87.94 153 TRP A O 1
ATOM 1251 N N . SER A 1 154 ? 11 -20.094 -27.859 1 91 154 SER A N 1
ATOM 1252 C CA . SER A 1 154 ? 12.172 -19.422 -28.422 1 91 154 SER A CA 1
ATOM 1253 C C . SER A 1 154 ? 12.695 -20.172 -29.656 1 91 154 SER A C 1
ATOM 1255 O O . SER A 1 154 ? 12.367 -21.344 -29.859 1 91 154 SER A O 1
ATOM 1257 N N . PHE A 1 155 ? 13.43 -19.453 -30.484 1 89.44 155 PHE A N 1
ATOM 1258 C CA . PHE A 1 155 ? 14.164 -20.141 -31.547 1 89.44 155 PHE A CA 1
ATOM 1259 C C . PHE A 1 155 ? 15.43 -20.781 -31 1 89.44 155 PHE A C 1
ATOM 1261 O O . PHE A 1 155 ? 16.219 -20.125 -30.312 1 89.44 155 PHE A O 1
ATOM 1268 N N . ASN A 1 156 ? 15.594 -22.016 -31.25 1 93.81 156 ASN A N 1
ATOM 1269 C CA . ASN A 1 156 ? 16.766 -22.75 -30.797 1 93.81 156 ASN A CA 1
ATOM 1270 C C . ASN A 1 156 ? 17.812 -22.875 -31.891 1 93.81 156 ASN A C 1
ATOM 1272 O O . ASN A 1 156 ? 17.641 -23.656 -32.844 1 93.81 156 ASN A O 1
ATOM 1276 N N . GLU A 1 157 ? 18.859 -22.188 -31.812 1 93.44 157 GLU A N 1
ATOM 1277 C CA . GLU A 1 157 ? 19.906 -22.203 -32.844 1 93.44 157 GLU A CA 1
ATOM 1278 C C . GLU A 1 157 ? 21.203 -22.797 -32.281 1 93.44 157 GLU A C 1
ATOM 1280 O O . GLU A 1 157 ? 22.188 -22.953 -33.031 1 93.44 157 GLU A O 1
ATOM 1285 N N . ALA A 1 158 ? 21.219 -23.172 -31.109 1 95.75 158 ALA A N 1
ATOM 1286 C CA . ALA A 1 158 ? 22.484 -23.5 -30.453 1 95.75 158 ALA A CA 1
ATOM 1287 C C . ALA A 1 158 ? 22.5 -24.953 -30 1 95.75 158 ALA A C 1
ATOM 1289 O O . ALA A 1 158 ? 23.578 -25.531 -29.828 1 95.75 158 ALA A O 1
ATOM 1290 N N . TYR A 1 159 ? 21.406 -25.562 -29.797 1 97.19 159 TYR A N 1
ATOM 1291 C CA . TYR A 1 159 ? 21.328 -26.922 -29.281 1 97.19 159 TYR A CA 1
ATOM 1292 C C . TYR A 1 159 ? 20.75 -27.875 -30.328 1 97.19 159 TYR A C 1
ATOM 1294 O O . TYR A 1 159 ? 20.062 -27.438 -31.25 1 97.19 159 TYR A O 1
ATOM 1302 N N . ASP A 1 160 ? 20.906 -29.172 -30.172 1 95.38 160 ASP A N 1
ATOM 1303 C CA . ASP A 1 160 ? 20.5 -30.172 -31.141 1 95.38 160 ASP A CA 1
ATOM 1304 C C . ASP A 1 160 ? 18.984 -30.297 -31.203 1 95.38 160 ASP A C 1
ATOM 1306 O O . ASP A 1 160 ? 18.422 -30.516 -32.281 1 95.38 160 ASP A O 1
ATOM 1310 N N . ASP A 1 161 ? 18.312 -30.219 -30.031 1 93.44 161 ASP A N 1
ATOM 1311 C CA . ASP A 1 161 ? 16.859 -30.234 -29.969 1 93.44 161 ASP A CA 1
ATOM 1312 C C . ASP A 1 161 ? 16.344 -29.469 -28.75 1 93.44 161 ASP A C 1
ATOM 1314 O O . ASP A 1 161 ? 17.141 -29 -27.922 1 93.44 161 ASP A O 1
ATOM 1318 N N . ASP A 1 162 ? 15.086 -29.422 -28.703 1 91.94 162 ASP A N 1
ATOM 1319 C CA . ASP A 1 162 ? 14.453 -28.625 -27.641 1 91.94 162 ASP A CA 1
ATOM 1320 C C . ASP A 1 162 ? 14.586 -29.312 -26.281 1 91.94 162 ASP A C 1
ATOM 1322 O O . ASP A 1 162 ? 14.586 -28.641 -25.25 1 91.94 162 ASP A O 1
ATOM 1326 N N . ALA A 1 163 ? 14.711 -30.594 -26.266 1 96.69 163 ALA A N 1
ATOM 1327 C CA . ALA A 1 163 ? 14.906 -31.312 -25 1 96.69 163 ALA A CA 1
ATOM 1328 C C . ALA A 1 163 ? 16.234 -30.922 -24.344 1 96.69 163 ALA A C 1
ATOM 1330 O O . ALA A 1 163 ? 16.266 -30.609 -23.156 1 96.69 163 ALA A O 1
ATOM 1331 N N . GLU A 1 164 ? 17.266 -30.938 -25.156 1 97.5 164 GLU A N 1
ATOM 1332 C CA . GLU A 1 164 ? 18.578 -30.578 -24.656 1 97.5 164 GLU A CA 1
ATOM 1333 C C . GLU A 1 164 ? 18.594 -29.125 -24.141 1 97.5 164 GLU A C 1
ATOM 1335 O O . GLU A 1 164 ? 19.188 -28.844 -23.094 1 97.5 164 GLU A O 1
ATOM 1340 N N . LEU A 1 165 ? 18.031 -28.25 -24.906 1 97.94 165 LEU A N 1
ATOM 1341 C CA . LEU A 1 165 ? 17.922 -26.859 -24.469 1 97.94 165 LEU A CA 1
ATOM 1342 C C . LEU A 1 165 ? 17.125 -26.75 -23.188 1 97.94 165 LEU A C 1
ATOM 1344 O O . LEU A 1 165 ? 17.5 -26.031 -22.266 1 97.94 165 LEU A O 1
ATOM 1348 N N . SER A 1 166 ? 16 -27.438 -23.062 1 98.38 166 SER A N 1
ATOM 1349 C CA . SER A 1 166 ? 15.164 -27.438 -21.875 1 98.38 166 SER A CA 1
ATOM 1350 C C . SER A 1 166 ? 15.953 -27.891 -20.641 1 98.38 166 SER A C 1
ATOM 1352 O O . SER A 1 166 ? 15.82 -27.312 -19.562 1 98.38 166 SER A O 1
ATOM 1354 N N . TYR A 1 167 ? 16.766 -28.938 -20.828 1 98.56 167 TYR A N 1
ATOM 1355 C CA . TYR A 1 167 ? 17.562 -29.453 -19.719 1 98.56 167 TYR A CA 1
ATOM 1356 C C . TYR A 1 167 ? 18.609 -28.438 -19.281 1 98.56 167 TYR A C 1
ATOM 1358 O O . TYR A 1 167 ? 18.828 -28.266 -18.078 1 98.56 167 TYR A O 1
ATOM 1366 N N . ALA A 1 168 ? 19.25 -27.781 -20.234 1 98.5 168 ALA A N 1
ATOM 1367 C CA . ALA A 1 168 ? 20.203 -26.734 -19.906 1 98.5 168 ALA A CA 1
ATOM 1368 C C . ALA A 1 168 ? 19.531 -25.609 -19.141 1 98.5 168 ALA A C 1
ATOM 1370 O O . ALA A 1 168 ? 20.078 -25.094 -18.156 1 98.5 168 ALA A O 1
ATOM 1371 N N . LEU A 1 169 ? 18.406 -25.219 -19.578 1 98.56 169 LEU A N 1
ATOM 1372 C CA . LEU A 1 169 ? 17.641 -24.156 -18.922 1 98.56 169 LEU A CA 1
ATOM 1373 C C . LEU A 1 169 ? 17.172 -24.609 -17.531 1 98.56 169 LEU A C 1
ATOM 1375 O O . LEU A 1 169 ? 17.109 -23.797 -16.609 1 98.56 169 LEU A O 1
ATOM 1379 N N . ALA A 1 170 ? 16.812 -25.859 -17.375 1 98.81 170 ALA A N 1
ATOM 1380 C CA . ALA A 1 170 ? 16.406 -26.406 -16.078 1 98.81 170 ALA A CA 1
ATOM 1381 C C . ALA A 1 170 ? 17.5 -26.234 -15.047 1 98.81 170 ALA A C 1
ATOM 1383 O O . ALA A 1 170 ? 17.234 -25.922 -13.883 1 98.81 170 ALA A O 1
ATOM 1384 N N . ASP A 1 171 ? 18.703 -26.469 -15.453 1 98.62 171 ASP A N 1
ATOM 1385 C CA . ASP A 1 171 ? 19.828 -26.281 -14.555 1 98.62 171 ASP A CA 1
ATOM 1386 C C . ASP A 1 171 ? 19.953 -24.812 -14.117 1 98.62 171 ASP A C 1
ATOM 1388 O O . ASP A 1 171 ? 20.297 -24.531 -12.969 1 98.62 171 ASP A O 1
ATOM 1392 N N . LEU A 1 172 ? 19.688 -23.891 -15.031 1 98.56 172 LEU A N 1
ATOM 1393 C CA . LEU A 1 172 ? 19.734 -22.484 -14.688 1 98.56 172 LEU A CA 1
ATOM 1394 C C . LEU A 1 172 ? 18.594 -22.109 -13.742 1 98.56 172 LEU A C 1
ATOM 1396 O O . LEU A 1 172 ? 18.766 -21.312 -12.82 1 98.56 172 LEU A O 1
ATOM 1400 N N . VAL A 1 173 ? 17.406 -22.641 -13.961 1 98.56 173 VAL A N 1
ATOM 1401 C CA . VAL A 1 173 ? 16.281 -22.422 -13.07 1 98.56 173 VAL A CA 1
ATOM 1402 C C . VAL A 1 173 ? 16.609 -22.922 -11.672 1 98.56 173 VAL A C 1
ATOM 1404 O O . VAL A 1 173 ? 16.266 -22.297 -10.672 1 98.56 173 VAL A O 1
ATOM 1407 N N . ASN A 1 174 ? 17.234 -24.141 -11.609 1 98.75 174 ASN A N 1
ATOM 1408 C CA . ASN A 1 174 ? 17.688 -24.656 -10.32 1 98.75 174 ASN A CA 1
ATOM 1409 C C . ASN A 1 174 ? 18.594 -23.672 -9.602 1 98.75 174 ASN A C 1
ATOM 1411 O O . ASN A 1 174 ? 18.453 -23.438 -8.398 1 98.75 174 ASN A O 1
ATOM 1415 N N . GLU A 1 175 ? 19.547 -23.094 -10.328 1 98.31 175 GLU A N 1
ATOM 1416 C CA . GLU A 1 175 ? 20.438 -22.109 -9.742 1 98.31 175 GLU A CA 1
ATOM 1417 C C . GLU A 1 175 ? 19.672 -20.906 -9.203 1 98.31 175 GLU A C 1
ATOM 1419 O O . GLU A 1 175 ? 19.969 -20.406 -8.109 1 98.31 175 GLU A O 1
ATOM 1424 N N . GLU A 1 176 ? 18.734 -20.453 -9.938 1 98.56 176 GLU A N 1
ATOM 1425 C CA . GLU A 1 176 ? 17.906 -19.328 -9.484 1 98.56 176 GLU A CA 1
ATOM 1426 C C . GLU A 1 176 ? 17.109 -19.703 -8.234 1 98.56 176 GLU A C 1
ATOM 1428 O O . GLU A 1 176 ? 16.984 -18.906 -7.305 1 98.56 176 GLU A O 1
ATOM 1433 N N . ILE A 1 177 ? 16.531 -20.891 -8.203 1 98.56 177 ILE A N 1
ATOM 1434 C CA . ILE A 1 177 ? 15.734 -21.344 -7.07 1 98.56 177 ILE A CA 1
ATOM 1435 C C . ILE A 1 177 ? 16.609 -21.438 -5.824 1 98.56 177 ILE A C 1
ATOM 1437 O O . ILE A 1 177 ? 16.203 -21.047 -4.734 1 98.56 177 ILE A O 1
ATOM 1441 N N . GLU A 1 178 ? 17.797 -21.938 -5.984 1 98.25 178 GLU A N 1
ATOM 1442 C CA . GLU A 1 178 ? 18.719 -21.984 -4.852 1 98.25 178 GLU A CA 1
ATOM 1443 C C . GLU A 1 178 ? 18.969 -20.594 -4.285 1 98.25 178 GLU A C 1
ATOM 1445 O O . GLU A 1 178 ? 18.969 -20.391 -3.066 1 98.25 178 GLU A O 1
ATOM 1450 N N . ALA A 1 179 ? 19.203 -19.656 -5.176 1 98.25 179 ALA A N 1
ATOM 1451 C CA . ALA A 1 179 ? 19.422 -18.266 -4.746 1 98.25 179 ALA A CA 1
ATOM 1452 C C . ALA A 1 179 ? 18.188 -17.719 -4.035 1 98.25 179 ALA A C 1
ATOM 1454 O O . ALA A 1 179 ? 18.312 -17.016 -3.027 1 98.25 179 ALA A O 1
ATOM 1455 N N . LEU A 1 180 ? 17.016 -18.016 -4.539 1 98.62 180 LEU A N 1
ATOM 1456 C CA . LEU A 1 180 ? 15.758 -17.578 -3.939 1 98.62 180 LEU A CA 1
ATOM 1457 C C . LEU A 1 180 ? 15.578 -18.203 -2.559 1 98.62 180 LEU A C 1
ATOM 1459 O O . LEU A 1 180 ? 15.164 -17.516 -1.617 1 98.62 180 LEU A O 1
ATOM 1463 N N . VAL A 1 181 ? 15.867 -19.484 -2.455 1 98.38 181 VAL A N 1
ATOM 1464 C CA . VAL A 1 181 ? 15.75 -20.188 -1.185 1 98.38 181 VAL A CA 1
ATOM 1465 C C . VAL A 1 181 ? 16.703 -19.578 -0.163 1 98.38 181 VAL A C 1
ATOM 1467 O O . VAL A 1 181 ? 16.344 -19.391 1 1 98.38 181 VAL A O 1
ATOM 1470 N N . ASP A 1 182 ? 17.922 -19.281 -0.586 1 97.94 182 ASP A N 1
ATOM 1471 C CA . ASP A 1 182 ? 18.906 -18.625 0.276 1 97.94 182 ASP A CA 1
ATOM 1472 C C . ASP A 1 182 ? 18.391 -17.281 0.762 1 97.94 182 ASP A C 1
ATOM 1474 O O . ASP A 1 182 ? 18.688 -16.859 1.881 1 97.94 182 ASP A O 1
ATOM 1478 N N . ALA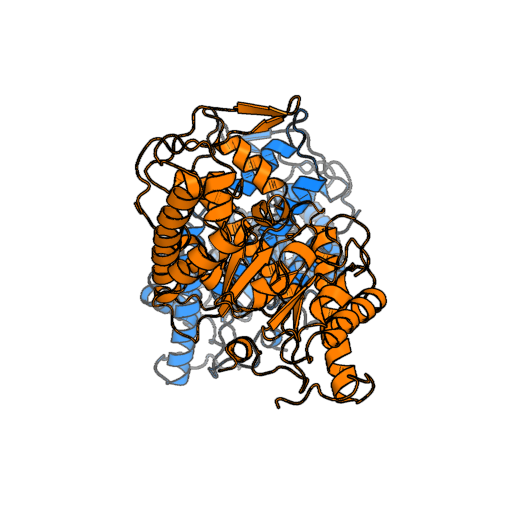 A 1 183 ? 17.625 -16.672 -0.111 1 98.06 183 ALA A N 1
ATOM 1479 C CA . ALA A 1 183 ? 17.062 -15.375 0.229 1 98.06 183 ALA A CA 1
ATOM 1480 C C . ALA A 1 183 ? 15.828 -15.523 1.119 1 98.06 183 ALA A C 1
ATOM 1482 O O . ALA A 1 183 ? 15.289 -14.539 1.619 1 98.06 183 ALA A O 1
ATOM 1483 N N . GLY A 1 184 ? 15.289 -16.766 1.265 1 98 184 GLY A N 1
ATOM 1484 C CA . GLY A 1 184 ? 14.211 -17.031 2.213 1 98 184 GLY A CA 1
ATOM 1485 C C . GLY A 1 184 ? 12.922 -17.453 1.55 1 98 184 GLY A C 1
ATOM 1486 O O . GLY A 1 184 ? 11.891 -17.594 2.215 1 98 184 GLY A O 1
ATOM 1487 N N . ALA A 1 185 ? 12.914 -17.656 0.247 1 98.25 185 ALA A N 1
ATOM 1488 C CA . ALA A 1 185 ? 11.711 -18.109 -0.451 1 98.25 185 ALA A CA 1
ATOM 1489 C C . ALA A 1 185 ? 11.32 -19.516 -0.032 1 98.25 185 ALA A C 1
ATOM 1491 O O . ALA A 1 185 ? 12.18 -20.391 0.129 1 98.25 185 ALA A O 1
ATOM 1492 N N . ARG A 1 186 ? 9.992 -19.75 0.126 1 98.25 186 ARG A N 1
ATOM 1493 C CA . ARG A 1 186 ? 9.523 -21.047 0.585 1 98.25 186 ARG A CA 1
ATOM 1494 C C . ARG A 1 186 ? 8.383 -21.562 -0.286 1 98.25 186 ARG A C 1
ATOM 1496 O O . ARG A 1 186 ? 7.895 -22.672 -0.09 1 98.25 186 ARG A O 1
ATOM 1503 N N . TYR A 1 187 ? 7.898 -20.797 -1.179 1 98.56 187 TYR A N 1
ATOM 1504 C CA . TYR A 1 187 ? 6.824 -21.172 -2.094 1 98.56 187 TYR A CA 1
ATOM 1505 C C . TYR A 1 187 ? 7.164 -20.766 -3.525 1 98.56 187 TYR A C 1
ATOM 1507 O O . TYR A 1 187 ? 7.059 -19.594 -3.891 1 98.56 187 TYR A O 1
ATOM 1515 N N . ILE A 1 188 ? 7.523 -21.703 -4.359 1 98.56 188 ILE A N 1
ATOM 1516 C CA . ILE A 1 188 ? 7.949 -21.469 -5.734 1 98.56 188 ILE A CA 1
ATOM 1517 C C . ILE A 1 188 ? 7.035 -22.219 -6.695 1 98.56 188 ILE A C 1
ATOM 1519 O O . ILE A 1 188 ? 6.715 -23.391 -6.465 1 98.56 188 ILE A O 1
ATOM 1523 N N . GLN A 1 189 ? 6.562 -21.578 -7.695 1 98.38 189 GLN A N 1
ATOM 1524 C CA . GLN A 1 189 ? 5.711 -22.188 -8.711 1 98.38 189 GLN A CA 1
ATOM 1525 C C . GLN A 1 189 ? 6.379 -22.141 -10.086 1 98.38 189 GLN A C 1
ATOM 1527 O O . GLN A 1 189 ? 6.836 -21.094 -10.531 1 98.38 189 GLN A O 1
ATOM 1532 N N . ILE A 1 190 ? 6.469 -23.266 -10.719 1 98.31 190 ILE A N 1
ATOM 1533 C CA . ILE A 1 190 ? 6.965 -23.375 -12.086 1 98.31 190 ILE A CA 1
ATOM 1534 C C . ILE A 1 190 ? 5.797 -23.344 -13.062 1 98.31 190 ILE A C 1
ATOM 1536 O O . ILE A 1 190 ? 4.902 -24.188 -13 1 98.31 190 ILE A O 1
ATOM 1540 N N . ASP A 1 191 ? 5.809 -22.422 -13.977 1 96.94 191 ASP A N 1
ATOM 1541 C CA . ASP A 1 191 ? 4.734 -22.266 -14.953 1 96.94 191 ASP A CA 1
ATOM 1542 C C . ASP A 1 191 ? 5.125 -22.891 -16.297 1 96.94 191 ASP A C 1
ATOM 1544 O O . ASP A 1 191 ? 6.09 -22.469 -16.922 1 96.94 191 ASP A O 1
ATOM 1548 N N . GLU A 1 192 ? 4.363 -23.859 -16.766 1 95.5 192 GLU A N 1
ATOM 1549 C CA . GLU A 1 192 ? 4.645 -24.516 -18.047 1 95.5 192 GLU A CA 1
ATOM 1550 C C . GLU A 1 192 ? 3.42 -24.516 -18.953 1 95.5 192 GLU A C 1
ATOM 1552 O O . GLU A 1 192 ? 2.867 -25.562 -19.266 1 95.5 192 GLU A O 1
ATOM 1557 N N . PRO A 1 193 ? 3.078 -23.406 -19.453 1 91.06 193 PRO A N 1
ATOM 1558 C CA . PRO A 1 193 ? 1.923 -23.344 -20.359 1 91.06 193 PRO A CA 1
ATOM 1559 C C . PRO A 1 193 ? 2.172 -24.062 -21.672 1 91.06 193 PRO A C 1
ATOM 1561 O O . PRO A 1 193 ? 1.225 -24.516 -22.328 1 91.06 193 PRO A O 1
ATOM 1564 N N . ALA A 1 194 ? 3.402 -24.188 -22.125 1 89.5 194 ALA A N 1
ATOM 1565 C CA . ALA A 1 194 ? 3.723 -24.828 -23.391 1 89.5 194 ALA A CA 1
ATOM 1566 C C . ALA A 1 194 ? 3.354 -26.297 -23.375 1 89.5 194 ALA A C 1
ATOM 1568 O O . ALA A 1 194 ? 3.076 -26.891 -24.422 1 89.5 194 ALA A O 1
ATOM 1569 N N . LEU A 1 195 ? 3.365 -26.906 -22.203 1 89.19 195 LEU A N 1
ATOM 1570 C CA . LEU A 1 195 ? 3.055 -28.328 -22.094 1 89.19 195 LEU A CA 1
ATOM 1571 C C . LEU A 1 195 ? 1.621 -28.609 -22.531 1 89.19 195 LEU A C 1
ATOM 1573 O O . LEU A 1 195 ? 1.318 -29.703 -23 1 89.19 195 LEU A O 1
ATOM 1577 N N . ALA A 1 196 ? 0.76 -27.672 -22.453 1 80.12 196 ALA A N 1
ATOM 1578 C CA . ALA A 1 196 ? -0.646 -27.812 -22.812 1 80.12 196 ALA A CA 1
ATOM 1579 C C . ALA A 1 196 ? -0.794 -28.109 -24.312 1 80.12 196 ALA A C 1
ATOM 1581 O O . ALA A 1 196 ? -1.702 -28.828 -24.719 1 80.12 196 ALA A O 1
ATOM 1582 N N . THR A 1 197 ? 0.142 -27.609 -25.047 1 80.5 197 THR A N 1
ATOM 1583 C CA . THR A 1 197 ? 0.02 -27.734 -26.5 1 80.5 197 THR A CA 1
ATOM 1584 C C . THR A 1 197 ? 0.85 -28.922 -27 1 80.5 197 THR A C 1
ATOM 1586 O O . THR A 1 197 ? 0.671 -29.359 -28.141 1 80.5 197 THR A O 1
ATOM 1589 N N . THR A 1 198 ? 1.743 -29.438 -26.172 1 85.88 198 THR A N 1
ATOM 1590 C CA . THR A 1 198 ? 2.57 -30.578 -26.547 1 85.88 198 THR A CA 1
ATOM 1591 C C . THR A 1 198 ? 2.619 -31.594 -25.422 1 85.88 198 THR A C 1
ATOM 1593 O O . THR A 1 198 ? 3.697 -31.922 -24.922 1 85.88 198 THR A O 1
ATOM 1596 N N . PRO A 1 199 ? 1.551 -32.219 -25.141 1 82.75 199 PRO A N 1
ATOM 1597 C CA . PRO A 1 199 ? 1.468 -33.094 -23.984 1 82.75 199 PRO A CA 1
ATOM 1598 C C . PRO A 1 199 ? 2.357 -34.344 -24.125 1 82.75 199 PRO A C 1
ATOM 1600 O O . PRO A 1 199 ? 2.758 -34.938 -23.125 1 82.75 199 PRO A O 1
ATOM 1603 N N . ASP A 1 200 ? 2.744 -34.625 -25.312 1 87.44 200 ASP A N 1
ATOM 1604 C CA . ASP A 1 200 ? 3.602 -35.781 -25.547 1 87.44 200 ASP A CA 1
ATOM 1605 C C . ASP A 1 200 ? 5.012 -35.531 -25.016 1 87.44 200 ASP A C 1
ATOM 1607 O O . ASP A 1 200 ? 5.789 -36.5 -24.844 1 87.44 200 ASP A O 1
ATOM 1611 N N . ASP A 1 201 ? 5.246 -34.312 -24.719 1 90.31 201 ASP A N 1
ATOM 1612 C CA . ASP A 1 201 ? 6.566 -33.969 -24.219 1 90.31 201 ASP A CA 1
ATOM 1613 C C . ASP A 1 201 ? 6.594 -33.969 -22.688 1 90.31 201 ASP A C 1
ATOM 1615 O O . ASP A 1 201 ? 7.512 -33.406 -22.078 1 90.31 201 ASP A O 1
ATOM 1619 N N . HIS A 1 202 ? 5.641 -34.562 -22.047 1 92.44 202 HIS A N 1
ATOM 1620 C CA . HIS A 1 202 ? 5.531 -34.562 -20.594 1 92.44 202 HIS A CA 1
ATOM 1621 C C . HIS A 1 202 ? 6.785 -35.156 -19.938 1 92.44 202 HIS A C 1
ATOM 1623 O O . HIS A 1 202 ? 7.172 -34.75 -18.844 1 92.44 202 HIS A O 1
ATOM 1629 N N . ALA A 1 203 ? 7.426 -36.062 -20.641 1 93.94 203 ALA A N 1
ATOM 1630 C CA . ALA A 1 203 ? 8.633 -36.656 -20.078 1 93.94 203 ALA A CA 1
ATOM 1631 C C . ALA A 1 203 ? 9.766 -35.656 -19.984 1 93.94 203 ALA A C 1
ATOM 1633 O O . ALA A 1 203 ? 10.57 -35.719 -19.047 1 93.94 203 ALA A O 1
ATOM 1634 N N . ILE A 1 204 ? 9.852 -34.781 -20.984 1 96 204 ILE A N 1
ATOM 1635 C CA . ILE A 1 204 ? 10.859 -33.719 -20.953 1 96 204 ILE A CA 1
ATOM 1636 C C . ILE A 1 204 ? 10.633 -32.812 -19.75 1 96 204 ILE A C 1
ATOM 1638 O O . ILE A 1 204 ? 11.586 -32.5 -19.031 1 96 204 ILE A O 1
ATOM 1642 N N . VAL A 1 205 ? 9.406 -32.469 -19.469 1 96.44 205 VAL A N 1
ATOM 1643 C CA . VAL A 1 205 ? 9.055 -31.625 -18.328 1 96.44 205 VAL A CA 1
ATOM 1644 C C . VAL A 1 205 ? 9.406 -32.344 -17.016 1 96.44 205 VAL A C 1
ATOM 1646 O O . VAL A 1 205 ? 9.953 -31.719 -16.109 1 96.44 205 VAL A O 1
ATOM 1649 N N . GLY A 1 206 ? 9.086 -33.625 -16.891 1 96.88 206 GLY A N 1
ATOM 1650 C CA . GLY A 1 206 ? 9.445 -34.406 -15.719 1 96.88 206 GLY A CA 1
ATOM 1651 C C . GLY A 1 206 ? 10.938 -34.375 -15.422 1 96.88 206 GLY A C 1
ATOM 1652 O O . GLY A 1 206 ? 11.344 -34.156 -14.273 1 96.88 206 GLY A O 1
ATOM 1653 N N . GLU A 1 207 ? 11.703 -34.625 -16.469 1 97.56 207 GLU A N 1
ATOM 1654 C CA . GLU A 1 207 ? 13.156 -34.594 -16.312 1 97.56 207 GLU A CA 1
ATOM 1655 C C . GLU A 1 207 ? 13.633 -33.188 -15.914 1 97.56 207 GLU A C 1
ATOM 1657 O O . GLU A 1 207 ? 14.555 -33.062 -15.102 1 97.56 207 GLU A O 1
ATOM 1662 N N . CYS A 1 208 ? 13.102 -32.156 -16.531 1 98.38 208 CYS A N 1
ATOM 1663 C CA . CYS A 1 208 ? 13.43 -30.797 -16.141 1 98.38 208 CYS A CA 1
ATOM 1664 C C . CYS A 1 208 ? 13.164 -30.578 -14.648 1 98.38 208 CYS A C 1
ATOM 1666 O O . CYS A 1 208 ? 13.992 -29.984 -13.953 1 98.38 208 CYS A O 1
ATOM 1668 N N . LEU A 1 209 ? 12.023 -31.031 -14.148 1 98.44 209 LEU A N 1
ATOM 1669 C CA . LEU A 1 209 ? 11.641 -30.828 -12.75 1 98.44 209 LEU A CA 1
ATOM 1670 C C . LEU A 1 209 ? 12.602 -31.562 -11.812 1 98.44 209 LEU A C 1
ATOM 1672 O O . LEU A 1 209 ? 12.914 -31.062 -10.734 1 98.44 209 LEU A O 1
ATOM 1676 N N . GLU A 1 210 ? 13.062 -32.75 -12.227 1 98.31 210 GLU A N 1
ATOM 1677 C CA . GLU A 1 210 ? 14.07 -33.469 -11.445 1 98.31 210 GLU A CA 1
ATOM 1678 C C . GLU A 1 210 ? 15.328 -32.625 -11.273 1 98.31 210 GLU A C 1
ATOM 1680 O O . GLU A 1 210 ? 15.898 -32.531 -10.188 1 98.31 210 GLU A O 1
ATOM 1685 N N . ARG A 1 211 ? 15.695 -32 -12.336 1 98.38 211 ARG A N 1
ATOM 1686 C CA . ARG A 1 211 ? 16.875 -31.141 -12.305 1 98.38 211 ARG A CA 1
ATOM 1687 C C . ARG A 1 211 ? 16.625 -29.891 -11.453 1 98.38 211 ARG A C 1
ATOM 1689 O O . ARG A 1 211 ? 17.5 -29.469 -10.695 1 98.38 211 ARG A O 1
ATOM 1696 N N . ILE A 1 212 ? 15.477 -29.328 -11.547 1 98.38 212 ILE A N 1
ATOM 1697 C CA . ILE A 1 212 ? 15.086 -28.078 -10.891 1 98.38 212 ILE A CA 1
ATOM 1698 C C . ILE A 1 212 ? 15.102 -28.266 -9.375 1 98.38 212 ILE A C 1
ATOM 1700 O O . ILE A 1 212 ? 15.562 -27.391 -8.641 1 98.38 212 ILE A O 1
ATOM 1704 N N . VAL A 1 213 ? 14.711 -29.406 -8.852 1 98 213 VAL A N 1
ATOM 1705 C CA . VAL A 1 213 ? 14.5 -29.562 -7.414 1 98 213 VAL A CA 1
ATOM 1706 C C . VAL A 1 213 ? 15.75 -30.172 -6.773 1 98 213 VAL A C 1
ATOM 1708 O O . VAL A 1 213 ? 15.789 -30.391 -5.559 1 98 213 VAL A O 1
ATOM 1711 N N . ALA A 1 214 ? 16.703 -30.547 -7.668 1 97.75 214 ALA A N 1
ATOM 1712 C CA . ALA A 1 214 ? 17.938 -31.125 -7.129 1 97.75 214 ALA A CA 1
ATOM 1713 C C . ALA A 1 214 ? 18.547 -30.203 -6.074 1 97.75 214 ALA A C 1
ATOM 1715 O O . ALA A 1 214 ? 18.844 -29.031 -6.348 1 97.75 214 ALA A O 1
ATOM 1716 N N . GLY A 1 215 ? 18.672 -30.688 -4.848 1 97.5 215 GLY A N 1
ATOM 1717 C CA . GLY A 1 215 ? 19.328 -29.938 -3.783 1 97.5 215 GLY A CA 1
ATOM 1718 C C . GLY A 1 215 ? 18.391 -28.984 -3.059 1 97.5 215 GLY A C 1
ATOM 1719 O O . GLY A 1 215 ? 18.797 -28.312 -2.109 1 97.5 215 GLY A O 1
ATOM 1720 N N . VAL A 1 216 ? 17.172 -28.891 -3.445 1 97.69 216 VAL A N 1
ATOM 1721 C CA . VAL A 1 216 ? 16.203 -28 -2.803 1 97.69 216 VAL A CA 1
ATOM 1722 C C . VAL A 1 216 ? 15.641 -28.672 -1.551 1 97.69 216 VAL A C 1
ATOM 1724 O O . VAL A 1 216 ? 15.195 -29.828 -1.601 1 97.69 216 VAL A O 1
ATOM 1727 N N . PRO A 1 217 ? 15.672 -28 -0.419 1 97.12 217 PRO A N 1
ATOM 1728 C CA . PRO A 1 217 ? 15.164 -28.594 0.82 1 97.12 217 PRO A CA 1
ATOM 1729 C C . PRO A 1 217 ? 13.688 -28.953 0.737 1 97.12 217 PRO A C 1
ATOM 1731 O O . PRO A 1 217 ? 12.914 -28.266 0.076 1 97.12 217 PRO A O 1
ATOM 1734 N N . ASP A 1 218 ? 13.305 -29.953 1.535 1 95.19 218 ASP A N 1
ATOM 1735 C CA . ASP A 1 218 ? 11.945 -30.484 1.516 1 95.19 218 ASP A CA 1
ATOM 1736 C C . ASP A 1 218 ? 10.945 -29.453 2.055 1 95.19 218 ASP A C 1
ATOM 1738 O O . ASP A 1 218 ? 9.75 -29.531 1.762 1 95.19 218 ASP A O 1
ATOM 1742 N N . GLU A 1 219 ? 11.445 -28.5 2.768 1 95.81 219 GLU A N 1
ATOM 1743 C CA . GLU A 1 219 ? 10.57 -27.5 3.363 1 95.81 219 GLU A CA 1
ATOM 1744 C C . GLU A 1 219 ? 10.086 -26.5 2.318 1 95.81 219 GLU A C 1
ATOM 1746 O O . GLU A 1 219 ? 9.102 -25.781 2.539 1 95.81 219 GLU A O 1
ATOM 1751 N N . VAL A 1 220 ? 10.828 -26.375 1.239 1 98.06 220 VAL A N 1
ATOM 1752 C CA . VAL A 1 220 ? 10.438 -25.469 0.163 1 98.06 220 VAL A CA 1
ATOM 1753 C C . VAL A 1 220 ? 9.32 -26.109 -0.663 1 98.06 220 VAL A C 1
ATOM 1755 O O . VAL A 1 220 ? 9.453 -27.25 -1.132 1 98.06 220 VAL A O 1
ATOM 1758 N N . ARG A 1 221 ? 8.234 -25.422 -0.795 1 98.25 221 ARG A N 1
ATOM 1759 C CA . ARG A 1 221 ? 7.102 -25.922 -1.572 1 98.25 221 ARG A CA 1
ATOM 1760 C C . ARG A 1 221 ? 7.285 -25.625 -3.057 1 98.25 221 ARG A C 1
ATOM 1762 O O . ARG A 1 221 ? 7.52 -24.469 -3.441 1 98.25 221 ARG A O 1
ATOM 1769 N N . ILE A 1 222 ? 7.203 -26.641 -3.848 1 98.31 222 ILE A N 1
ATOM 1770 C CA . ILE A 1 222 ? 7.355 -26.531 -5.297 1 98.31 222 ILE A CA 1
ATOM 1771 C C . ILE A 1 222 ? 6.039 -26.875 -5.98 1 98.31 222 ILE A C 1
ATOM 1773 O O . ILE A 1 222 ? 5.527 -27.984 -5.816 1 98.31 222 ILE A O 1
ATOM 1777 N N . GLY A 1 223 ? 5.48 -25.922 -6.684 1 97.75 223 GLY A N 1
ATOM 1778 C CA . GLY A 1 223 ? 4.277 -26.156 -7.469 1 97.75 223 GLY A CA 1
ATOM 1779 C C . GLY A 1 223 ? 4.523 -26.125 -8.961 1 97.75 223 GLY A C 1
ATOM 1780 O O . GLY A 1 223 ? 5.504 -25.531 -9.422 1 97.75 223 GLY A O 1
ATOM 1781 N N . LEU A 1 224 ? 3.676 -26.781 -9.719 1 97.81 224 LEU A N 1
ATOM 1782 C CA . LEU A 1 224 ? 3.639 -26.719 -11.172 1 97.81 224 LEU A CA 1
ATOM 1783 C C . LEU A 1 224 ? 2.281 -26.234 -11.664 1 97.81 224 LEU A C 1
ATOM 1785 O O . LEU A 1 224 ? 1.243 -26.766 -11.258 1 97.81 224 LEU A O 1
ATOM 1789 N N . HIS A 1 225 ? 2.293 -25.234 -12.453 1 97.31 225 HIS A N 1
ATOM 1790 C CA . HIS A 1 225 ? 1.064 -24.719 -13.047 1 97.31 225 HIS A CA 1
ATOM 1791 C C . HIS A 1 225 ? 1.023 -25 -14.547 1 97.31 225 HIS A C 1
ATOM 1793 O O . HIS A 1 225 ? 1.944 -24.625 -15.281 1 97.31 225 HIS A O 1
ATOM 1799 N N . VAL A 1 226 ? 0.034 -25.672 -14.977 1 92.06 226 VAL A N 1
ATOM 1800 C CA . VAL A 1 226 ? -0.277 -25.891 -16.375 1 92.06 226 VAL A CA 1
ATOM 1801 C C . VAL A 1 226 ? -1.708 -25.453 -16.672 1 92.06 226 VAL A C 1
ATOM 1803 O O . VAL A 1 226 ? -2.666 -26.078 -16.203 1 92.06 226 VAL A O 1
ATOM 1806 N N . CYS A 1 227 ? -2.039 -24.422 -17.359 1 82.5 227 CYS A N 1
ATOM 1807 C CA . CYS A 1 227 ? -3.322 -23.719 -17.375 1 82.5 227 CYS A CA 1
ATOM 1808 C C . CYS A 1 227 ? -4.25 -24.312 -18.422 1 82.5 227 CYS A C 1
ATOM 1810 O O . CYS A 1 227 ? -5.461 -24.078 -18.406 1 82.5 227 CYS A O 1
ATOM 1812 N N . TYR A 1 228 ? -3.803 -25.016 -19.391 1 74.25 228 TYR A N 1
ATOM 1813 C CA . TYR A 1 228 ? -4.734 -25.469 -20.422 1 74.25 228 TYR A CA 1
ATOM 1814 C C . TYR A 1 228 ? -4.309 -26.828 -20.984 1 74.25 228 TYR A C 1
ATOM 1816 O O . TYR A 1 228 ? -3.18 -27.266 -20.75 1 74.25 228 TYR A O 1
ATOM 1824 N N . GLY A 1 229 ? -5.406 -27.438 -21.594 1 77.5 229 GLY A N 1
ATOM 1825 C CA . GLY A 1 229 ? -5.102 -28.625 -22.375 1 77.5 229 GLY A CA 1
ATOM 1826 C C . GLY A 1 229 ? -5.891 -29.844 -21.938 1 77.5 229 GLY A C 1
ATOM 1827 O O . GLY A 1 229 ? -6.738 -29.75 -21.047 1 77.5 229 GLY A O 1
ATOM 1828 N N . ASP A 1 230 ? -5.664 -30.891 -22.625 1 88.44 230 ASP A N 1
ATOM 1829 C CA . ASP A 1 230 ? -6.215 -32.219 -22.328 1 88.44 230 ASP A CA 1
ATOM 1830 C C . ASP A 1 230 ? -5.359 -32.938 -21.281 1 88.44 230 ASP A C 1
ATOM 1832 O O . ASP A 1 230 ? -4.359 -33.562 -21.625 1 88.44 230 ASP A O 1
ATOM 1836 N N . TYR A 1 231 ? -5.82 -32.875 -20.031 1 92.56 231 TYR A N 1
ATOM 1837 C CA . TYR A 1 231 ? -5.016 -33.375 -18.938 1 92.56 231 TYR A CA 1
ATOM 1838 C C . TYR A 1 231 ? -4.938 -34.906 -18.984 1 92.56 231 TYR A C 1
ATOM 1840 O O . TYR A 1 231 ? -4.066 -35.5 -18.359 1 92.56 231 TYR A O 1
ATOM 1848 N N . SER A 1 232 ? -5.84 -35.531 -19.656 1 92.06 232 SER A N 1
ATOM 1849 C CA . SER A 1 232 ? -5.805 -36.969 -19.781 1 92.06 232 SER A CA 1
ATOM 1850 C C . SER A 1 232 ? -4.551 -37.438 -20.516 1 92.06 232 SER A C 1
ATOM 1852 O O . SER A 1 232 ? -4.141 -38.594 -20.391 1 92.06 232 SER A O 1
ATOM 1854 N N . ARG A 1 233 ? -3.965 -36.5 -21.188 1 90.69 233 ARG A N 1
ATOM 1855 C CA . ARG A 1 233 ? -2.781 -36.844 -21.969 1 90.69 233 ARG A CA 1
ATOM 1856 C C . ARG A 1 233 ? -1.521 -36.781 -21.109 1 90.69 233 ARG A C 1
ATOM 1858 O O . ARG A 1 233 ? -0.465 -37.281 -21.516 1 90.69 233 ARG A O 1
ATOM 1865 N N . ILE A 1 234 ? -1.627 -36.188 -20 1 89.75 234 ILE A N 1
ATOM 1866 C CA . ILE A 1 234 ? -0.439 -36.094 -19.172 1 89.75 234 ILE A CA 1
ATOM 1867 C C . ILE A 1 234 ? -0.672 -36.812 -17.844 1 89.75 234 ILE A C 1
ATOM 1869 O O . ILE A 1 234 ? 0.259 -37 -17.062 1 89.75 234 ILE A O 1
ATOM 1873 N N . TYR A 1 235 ? -1.89 -37.219 -17.562 1 91.75 235 TYR A N 1
ATOM 1874 C CA . TYR A 1 235 ? -2.207 -38.031 -16.391 1 91.75 235 TYR A CA 1
ATOM 1875 C C . TYR A 1 235 ? -2.184 -39.531 -16.719 1 91.75 235 TYR A C 1
ATOM 1877 O O . TYR A 1 235 ? -2.727 -39.938 -17.75 1 91.75 235 TYR A O 1
ATOM 1885 N N . PRO A 1 236 ? -1.539 -40.344 -15.961 1 93.31 236 PRO A N 1
ATOM 1886 C CA . PRO A 1 236 ? -1.089 -40.156 -14.586 1 93.31 236 PRO A CA 1
ATOM 1887 C C . PRO A 1 236 ? 0.398 -39.812 -14.492 1 93.31 236 PRO A C 1
ATOM 1889 O O . PRO A 1 236 ? 0.964 -39.781 -13.398 1 93.31 236 PRO A O 1
ATOM 1892 N N . GLU A 1 237 ? 1.03 -39.594 -15.609 1 91.06 237 GLU A N 1
ATOM 1893 C CA . GLU A 1 237 ? 2.471 -39.344 -15.617 1 91.06 237 GLU A CA 1
ATOM 1894 C C . GLU A 1 237 ? 2.846 -38.188 -14.711 1 91.06 237 GLU A C 1
ATOM 1896 O O . GLU A 1 237 ? 3.924 -38.188 -14.109 1 91.06 237 GLU A O 1
ATOM 1901 N N . LEU A 1 238 ? 1.979 -37.281 -14.578 1 91.12 238 LEU A N 1
ATOM 1902 C CA . LEU A 1 238 ? 2.236 -36.094 -13.781 1 91.12 238 LEU A CA 1
ATOM 1903 C C . LEU A 1 238 ? 2.465 -36.469 -12.312 1 91.12 238 LEU A C 1
ATOM 1905 O O . LEU A 1 238 ? 3.145 -35.75 -11.586 1 91.12 238 LEU A O 1
ATOM 1909 N N . LEU A 1 239 ? 1.908 -37.531 -11.82 1 94.06 239 LEU A N 1
ATOM 1910 C CA . LEU A 1 239 ? 2.021 -37.969 -10.43 1 94.06 239 LEU A CA 1
ATOM 1911 C C . LEU A 1 239 ? 3.459 -38.344 -10.086 1 94.06 239 LEU A C 1
ATOM 1913 O O . LEU A 1 239 ? 3.824 -38.406 -8.914 1 94.06 239 LEU A O 1
ATOM 1917 N N . GLU A 1 240 ? 4.242 -38.562 -11.094 1 94.5 240 GLU A N 1
ATOM 1918 C CA . GLU A 1 240 ? 5.633 -38.969 -10.891 1 94.5 240 GLU A CA 1
ATOM 1919 C C . GLU A 1 240 ? 6.551 -37.75 -10.789 1 94.5 240 GLU A C 1
ATOM 1921 O O . GLU A 1 240 ? 7.734 -37.875 -10.469 1 94.5 240 GLU A O 1
ATOM 1926 N N . TYR A 1 241 ? 6.047 -36.562 -11.117 1 96.62 241 TYR A N 1
ATOM 1927 C CA . TYR A 1 241 ? 6.852 -35.344 -11.031 1 96.62 241 TYR A CA 1
ATOM 1928 C C . TYR A 1 241 ? 7.238 -35.062 -9.586 1 96.62 241 TYR A C 1
ATOM 1930 O O . TYR A 1 241 ? 6.441 -35.25 -8.664 1 96.62 241 TYR A O 1
ATOM 1938 N N . PRO A 1 242 ? 8.469 -34.625 -9.352 1 97.25 242 PRO A N 1
ATOM 1939 C CA . PRO A 1 242 ? 8.906 -34.281 -8 1 97.25 242 PRO A CA 1
ATOM 1940 C C . PRO A 1 242 ? 8.406 -32.906 -7.539 1 97.25 242 PRO A C 1
ATOM 1942 O O . PRO A 1 242 ? 9.203 -32.031 -7.23 1 97.25 242 PRO A O 1
ATOM 1945 N N . ILE A 1 243 ? 7.07 -32.719 -7.43 1 97 243 ILE A N 1
ATOM 1946 C CA . ILE A 1 243 ? 6.441 -31.469 -7.023 1 97 243 ILE A CA 1
ATOM 1947 C C . ILE A 1 243 ? 5.516 -31.719 -5.836 1 97 243 ILE A C 1
ATOM 1949 O O . ILE A 1 243 ? 5.145 -32.875 -5.559 1 97 243 ILE A O 1
ATOM 1953 N N . ASP A 1 244 ? 5.219 -30.656 -5.152 1 97.38 244 ASP A N 1
ATOM 1954 C CA . ASP A 1 244 ? 4.348 -30.734 -3.982 1 97.38 244 ASP A CA 1
ATOM 1955 C C . ASP A 1 244 ? 2.891 -30.484 -4.359 1 97.38 244 ASP A C 1
ATOM 1957 O O . ASP A 1 244 ? 1.975 -30.891 -3.645 1 97.38 244 ASP A O 1
ATOM 1961 N N . GLU A 1 245 ? 2.732 -29.812 -5.523 1 96.94 245 GLU A N 1
ATOM 1962 C CA . GLU A 1 245 ? 1.396 -29.328 -5.859 1 96.94 245 GLU A CA 1
ATOM 1963 C C . GLU A 1 245 ? 1.236 -29.156 -7.363 1 96.94 245 GLU A C 1
ATOM 1965 O O . GLU A 1 245 ? 2.143 -28.656 -8.039 1 96.94 245 GLU A O 1
ATOM 1970 N N . PHE A 1 246 ? 0.139 -29.594 -7.852 1 96.56 246 PHE A N 1
ATOM 1971 C CA . PHE A 1 246 ? -0.242 -29.328 -9.234 1 96.56 246 PHE A CA 1
ATOM 1972 C C . PHE A 1 246 ? -1.381 -28.312 -9.289 1 96.56 246 PHE A C 1
ATOM 1974 O O . PHE A 1 246 ? -2.455 -28.547 -8.727 1 96.56 246 PHE A O 1
ATOM 1981 N N . ASP A 1 247 ? -1.149 -27.188 -9.93 1 97.06 247 ASP A N 1
ATOM 1982 C CA . ASP A 1 247 ? -2.117 -26.094 -10.062 1 97.06 247 ASP A CA 1
ATOM 1983 C C . ASP A 1 247 ? -2.852 -26.172 -11.398 1 97.06 247 ASP A C 1
ATOM 1985 O O . ASP A 1 247 ? -2.266 -25.906 -12.445 1 97.06 247 ASP A O 1
ATOM 1989 N N . LEU A 1 248 ? -4.207 -26.422 -11.367 1 95.5 248 LEU A N 1
ATOM 1990 C CA . LEU A 1 248 ? -4.98 -26.766 -12.562 1 95.5 248 LEU A CA 1
ATOM 1991 C C . LEU A 1 248 ? -6.039 -25.703 -12.836 1 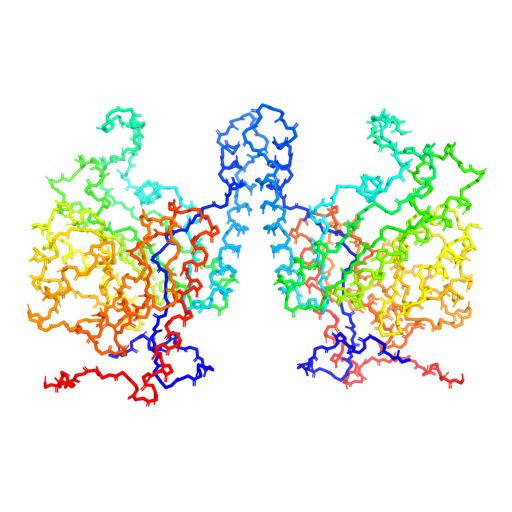95.5 248 LEU A C 1
ATOM 1993 O O . LEU A 1 248 ? -6.621 -25.141 -11.906 1 95.5 248 LEU A O 1
ATOM 1997 N N . GLU A 1 249 ? -6.25 -25.484 -14.07 1 95.94 249 GLU A N 1
ATOM 1998 C CA . GLU A 1 249 ? -7.344 -24.656 -14.547 1 95.94 249 GLU A CA 1
ATOM 1999 C C . GLU A 1 249 ? -8.516 -25.5 -15.031 1 95.94 249 GLU A C 1
ATOM 2001 O O . GLU A 1 249 ? -8.477 -26.047 -16.141 1 95.94 249 GLU A O 1
ATOM 2006 N N . LEU A 1 250 ? -9.562 -25.531 -14.281 1 95.81 250 LEU A N 1
ATOM 2007 C CA . LEU A 1 250 ? -10.695 -26.359 -14.648 1 95.81 250 LEU A CA 1
ATOM 2008 C C . LEU A 1 250 ? -11.992 -25.562 -14.641 1 95.81 250 LEU A C 1
ATOM 2010 O O . LEU A 1 250 ? -13 -26 -15.203 1 95.81 250 LEU A O 1
ATOM 2014 N N . CYS A 1 251 ? -12 -24.453 -14.016 1 95.56 251 CYS A N 1
ATOM 2015 C CA . CYS A 1 251 ? -13.219 -23.688 -13.797 1 95.56 251 CYS A CA 1
ATOM 2016 C C . CYS A 1 251 ? -13.836 -23.25 -15.117 1 95.56 251 CYS A C 1
ATOM 2018 O O . CYS A 1 251 ? -15.047 -23.375 -15.305 1 95.56 251 CYS A O 1
ATOM 2020 N N . ASN A 1 252 ? -13.062 -22.766 -16.016 1 92.5 252 ASN A N 1
ATOM 2021 C CA . ASN A 1 252 ? -13.555 -22.266 -17.297 1 92.5 252 ASN A CA 1
ATOM 2022 C C . ASN A 1 252 ? -14.258 -23.359 -18.094 1 92.5 252 ASN A C 1
ATOM 2024 O O . ASN A 1 252 ? -15.109 -23.062 -18.938 1 92.5 252 ASN A O 1
ATOM 2028 N N . GLY A 1 253 ? -14 -24.641 -17.906 1 92.38 253 GLY A N 1
ATOM 2029 C CA . GLY A 1 253 ? -14.633 -25.766 -18.578 1 92.38 253 GLY A CA 1
ATOM 2030 C C . GLY A 1 253 ? -15.68 -26.469 -17.734 1 92.38 253 GLY A C 1
ATOM 2031 O O . GLY A 1 253 ? -16.031 -27.625 -17.984 1 92.38 253 GLY A O 1
ATOM 2032 N N . ASP A 1 254 ? -16 -25.844 -16.672 1 95.12 254 ASP A N 1
ATOM 2033 C CA . ASP A 1 254 ? -17.031 -26.359 -15.766 1 95.12 254 ASP A CA 1
ATOM 2034 C C . ASP A 1 254 ? -16.609 -27.703 -15.188 1 95.12 254 ASP A C 1
ATOM 2036 O O . ASP A 1 254 ? -17.438 -28.609 -15.055 1 95.12 254 ASP A O 1
ATOM 2040 N N . TYR A 1 255 ? -15.344 -27.875 -15.047 1 96.5 255 TYR A N 1
ATOM 2041 C CA . TYR A 1 255 ? -14.742 -29.031 -14.391 1 96.5 255 TYR A CA 1
ATOM 2042 C C . TYR A 1 255 ? -15.062 -30.312 -15.148 1 96.5 255 TYR A C 1
ATOM 2044 O O . TYR A 1 255 ? -15.188 -31.391 -14.555 1 96.5 255 TYR A O 1
ATOM 2052 N N . GLU A 1 256 ? -15.195 -30.234 -16.406 1 95.31 256 GLU A N 1
ATOM 2053 C CA . GLU A 1 256 ? -15.484 -31.391 -17.25 1 95.31 256 GLU A CA 1
ATOM 2054 C C . GLU A 1 256 ? -14.398 -32.438 -17.125 1 95.31 256 GLU A C 1
ATOM 2056 O O . GLU A 1 256 ? -14.672 -33.656 -17.266 1 95.31 256 GLU A O 1
ATOM 2061 N N . GLN A 1 257 ? -13.18 -32.094 -16.781 1 94.94 257 GLN A N 1
ATOM 2062 C CA . GLN A 1 257 ? -12.055 -33 -16.75 1 94.94 257 GLN A CA 1
ATOM 2063 C C . GLN A 1 257 ? -11.758 -33.469 -15.328 1 94.94 257 GLN A C 1
ATOM 2065 O O . GLN A 1 257 ? -10.742 -34.125 -15.078 1 94.94 257 GLN A O 1
ATOM 2070 N N . ILE A 1 258 ? -12.602 -33.125 -14.406 1 95.88 258 ILE A N 1
ATOM 2071 C CA . ILE A 1 258 ? -12.312 -33.406 -13 1 95.88 258 ILE A CA 1
ATOM 2072 C C . ILE A 1 258 ? -12.117 -34.906 -12.789 1 95.88 258 ILE A C 1
ATOM 2074 O O . ILE A 1 258 ? -11.281 -35.312 -11.992 1 95.88 258 ILE A O 1
ATOM 2078 N N . ASP A 1 259 ? -12.766 -35.75 -13.492 1 94.19 259 ASP A N 1
ATOM 2079 C CA . ASP A 1 259 ? -12.758 -37.188 -13.305 1 94.19 259 ASP A CA 1
ATOM 2080 C C . ASP A 1 259 ? -11.422 -37.812 -13.742 1 94.19 259 ASP A C 1
ATOM 2082 O O . ASP A 1 259 ? -11.062 -38.906 -13.312 1 94.19 259 ASP A O 1
ATOM 2086 N N . VAL A 1 260 ? -10.734 -37.125 -14.602 1 94.88 260 VAL A N 1
ATOM 2087 C CA . VAL A 1 260 ? -9.422 -37.562 -15.07 1 94.88 260 VAL A CA 1
ATOM 2088 C C . VAL A 1 260 ? -8.5 -37.812 -13.875 1 94.88 260 VAL A C 1
ATOM 2090 O O . VAL A 1 260 ? -7.672 -38.719 -13.891 1 94.88 260 VAL A O 1
ATOM 2093 N N . PHE A 1 261 ? -8.688 -37.125 -12.773 1 95.62 261 PHE A N 1
ATOM 2094 C CA . PHE A 1 261 ? -7.727 -37.062 -11.672 1 95.62 261 PHE A CA 1
ATOM 2095 C C . PHE A 1 261 ? -8.164 -38 -10.547 1 95.62 261 PHE A C 1
ATOM 2097 O O . PHE A 1 261 ? -7.582 -37.969 -9.453 1 95.62 261 PHE A O 1
ATOM 2104 N N . THR A 1 262 ? -9.164 -38.781 -10.797 1 93.94 262 THR A N 1
ATOM 2105 C CA . THR A 1 262 ? -9.688 -39.625 -9.734 1 93.94 262 THR A CA 1
ATOM 2106 C C . THR A 1 262 ? -9.133 -41.062 -9.867 1 93.94 262 THR A C 1
ATOM 2108 O O . THR A 1 262 ? -9.203 -41.844 -8.922 1 93.94 262 THR A O 1
ATOM 2111 N N . ASP A 1 263 ? -8.633 -41.375 -11.078 1 91.69 263 ASP A N 1
ATOM 2112 C CA . ASP A 1 263 ? -8.109 -42.719 -11.305 1 91.69 263 ASP A CA 1
ATOM 2113 C C . ASP A 1 263 ? -6.852 -42.688 -12.164 1 91.69 263 ASP A C 1
ATOM 2115 O O . ASP A 1 263 ? -6.91 -42.344 -13.352 1 91.69 263 ASP A O 1
ATOM 2119 N N . PRO A 1 264 ? -5.73 -43.062 -11.797 1 94.19 264 PRO A N 1
ATOM 2120 C CA . PRO A 1 264 ? -5.477 -43.5 -10.422 1 94.19 264 PRO A CA 1
ATOM 2121 C C . PRO A 1 264 ? -5.574 -42.344 -9.414 1 94.19 264 PRO A C 1
ATOM 2123 O O . PRO A 1 264 ? -5.82 -41.188 -9.797 1 94.19 264 PRO A O 1
ATOM 2126 N N . GLU A 1 265 ? -5.391 -42.719 -8.234 1 93.56 265 GLU A N 1
ATOM 2127 C CA . GLU A 1 265 ? -5.535 -41.75 -7.133 1 93.56 265 GLU A CA 1
ATOM 2128 C C . GLU A 1 265 ? -4.52 -40.625 -7.238 1 93.56 265 GLU A C 1
ATOM 2130 O O . GLU A 1 265 ? -3.35 -40.875 -7.551 1 93.56 265 GLU A O 1
ATOM 2135 N N . PHE A 1 266 ? -4.977 -39.469 -6.984 1 94.75 266 PHE A N 1
ATOM 2136 C CA . PHE A 1 266 ? -4.137 -38.281 -6.988 1 94.75 266 PHE A CA 1
ATOM 2137 C C . PHE A 1 266 ? -3.248 -38.25 -5.75 1 94.75 266 PHE A C 1
ATOM 2139 O O . PHE A 1 266 ? -3.744 -38.156 -4.625 1 94.75 266 PHE A O 1
ATOM 2146 N N . THR A 1 267 ? -1.963 -38.25 -5.895 1 94.31 267 THR A N 1
ATOM 2147 C CA . THR A 1 267 ? -1.082 -38.469 -4.754 1 94.31 267 THR A CA 1
ATOM 2148 C C . THR A 1 267 ? -0.349 -37.188 -4.371 1 94.31 267 THR A C 1
ATOM 2150 O O . THR A 1 267 ? 0.338 -37.156 -3.35 1 94.31 267 THR A O 1
ATOM 2153 N N . THR A 1 268 ? -0.419 -36.156 -5.164 1 94.06 268 THR A N 1
ATOM 2154 C CA . THR A 1 268 ? 0.153 -34.844 -4.875 1 94.06 268 THR A CA 1
ATOM 2155 C C . THR A 1 268 ? -0.917 -33.875 -4.355 1 94.06 268 THR A C 1
ATOM 2157 O O . THR A 1 268 ? -2.1 -34.219 -4.312 1 94.06 268 THR A O 1
ATOM 2160 N N . ASP A 1 269 ? -0.483 -32.75 -3.799 1 96.94 269 ASP A N 1
ATOM 2161 C CA . ASP A 1 269 ? -1.47 -31.719 -3.451 1 96.94 269 ASP A CA 1
ATOM 2162 C C . ASP A 1 269 ? -2.059 -31.078 -4.707 1 96.94 269 ASP A C 1
ATOM 2164 O O . ASP A 1 269 ? -1.458 -31.125 -5.781 1 96.94 269 ASP A O 1
ATOM 2168 N N . LEU A 1 270 ? -3.242 -30.547 -4.547 1 97.5 270 LEU A N 1
ATOM 2169 C CA . LEU A 1 270 ? -3.963 -29.953 -5.66 1 97.5 270 LEU A CA 1
ATOM 2170 C C . LEU A 1 270 ? -4.191 -28.469 -5.422 1 97.5 270 LEU A C 1
ATOM 2172 O O . LEU A 1 270 ? -4.672 -28.062 -4.355 1 97.5 270 LEU A O 1
ATOM 2176 N N . ALA A 1 271 ? -3.709 -27.656 -6.301 1 98 271 ALA A N 1
ATOM 2177 C CA . ALA A 1 271 ? -4.23 -26.297 -6.426 1 98 271 ALA A CA 1
ATOM 2178 C C . ALA A 1 271 ? -5.285 -26.219 -7.527 1 98 271 ALA A C 1
ATOM 2180 O O . ALA A 1 271 ? -5.031 -26.609 -8.672 1 98 271 ALA A O 1
ATOM 2181 N N . LEU A 1 272 ? -6.461 -25.734 -7.18 1 98.25 272 LEU A N 1
ATOM 2182 C CA . LEU A 1 272 ? -7.578 -25.781 -8.117 1 98.25 272 LEU A CA 1
ATOM 2183 C C . LEU A 1 272 ? -8.078 -24.375 -8.438 1 98.25 272 LEU A C 1
ATOM 2185 O O . LEU A 1 272 ? -8.336 -23.578 -7.535 1 98.25 272 LEU A O 1
ATOM 2189 N N . GLY A 1 273 ? -8.172 -24.109 -9.773 1 98.25 273 GLY A N 1
ATOM 2190 C CA . GLY A 1 273 ? -8.852 -22.891 -10.195 1 98.25 273 GLY A CA 1
ATOM 2191 C C . GLY A 1 273 ? -10.344 -22.906 -9.93 1 98.25 273 GLY A C 1
ATOM 2192 O O . GLY A 1 273 ? -11.062 -23.781 -10.438 1 98.25 273 GLY A O 1
ATOM 2193 N N . VAL A 1 274 ? -10.797 -21.891 -9.125 1 98.69 274 VAL A N 1
ATOM 2194 C CA . VAL A 1 274 ? -12.203 -21.922 -8.75 1 98.69 274 VAL A CA 1
ATOM 2195 C C . VAL A 1 274 ? -12.906 -20.656 -9.234 1 98.69 274 VAL A C 1
ATOM 2197 O O . VAL A 1 274 ? -14.102 -20.469 -9.008 1 98.69 274 VAL A O 1
ATOM 2200 N N . VAL A 1 275 ? -12.188 -19.781 -9.812 1 98.25 275 VAL A N 1
ATOM 2201 C CA . VAL A 1 275 ? -12.766 -18.625 -10.477 1 98.25 275 VAL A CA 1
ATOM 2202 C C . VAL A 1 275 ? -12.242 -18.531 -11.914 1 98.25 275 VAL A C 1
ATOM 2204 O O . VAL A 1 275 ? -11.062 -18.797 -12.164 1 98.25 275 VAL A O 1
ATOM 2207 N N . ASP A 1 276 ? -13.133 -18.188 -12.859 1 97.56 276 ASP A N 1
ATOM 2208 C CA . ASP A 1 276 ? -12.828 -18.109 -14.289 1 97.56 276 ASP A CA 1
ATOM 2209 C C . ASP A 1 276 ? -12.164 -16.781 -14.641 1 97.56 276 ASP A C 1
ATOM 2211 O O . ASP A 1 276 ? -12.766 -15.727 -14.461 1 97.56 276 ASP A O 1
ATOM 2215 N N . VAL A 1 277 ? -10.984 -16.859 -15.133 1 96.44 277 VAL A N 1
ATOM 2216 C CA . VAL A 1 277 ? -10.234 -15.641 -15.414 1 96.44 277 VAL A CA 1
ATOM 2217 C C . VAL A 1 277 ? -10.523 -15.172 -16.844 1 96.44 277 VAL A C 1
ATOM 2219 O O . VAL A 1 277 ? -10.039 -14.125 -17.266 1 96.44 277 VAL A O 1
ATOM 2222 N N . HIS A 1 278 ? -11.398 -15.891 -17.625 1 94.38 278 HIS A N 1
ATOM 2223 C CA . HIS A 1 278 ? -11.664 -15.594 -19.031 1 94.38 278 HIS A CA 1
ATOM 2224 C C . HIS A 1 278 ? -12.961 -14.805 -19.188 1 94.38 278 HIS A C 1
ATOM 2226 O O . HIS A 1 278 ? -13.383 -14.5 -20.312 1 94.38 278 HIS A O 1
ATOM 2232 N N . THR A 1 279 ? -13.633 -14.539 -18.125 1 95.88 279 THR A N 1
ATOM 2233 C CA . THR A 1 279 ? -14.852 -13.727 -18.141 1 95.88 279 THR A CA 1
ATOM 2234 C C . THR A 1 279 ? -14.766 -12.609 -17.094 1 95.88 279 THR A C 1
ATOM 2236 O O . THR A 1 279 ? -14.117 -12.766 -16.062 1 95.88 279 THR A O 1
ATOM 2239 N N . THR A 1 280 ? -15.414 -11.508 -17.359 1 97.06 280 THR A N 1
ATOM 2240 C CA . THR A 1 280 ? -15.422 -10.375 -16.438 1 97.06 280 THR A CA 1
ATOM 2241 C C . THR A 1 280 ? -16.562 -10.5 -15.438 1 97.06 280 THR A C 1
ATOM 2243 O O . THR A 1 280 ? -16.703 -9.672 -14.547 1 97.06 280 THR A O 1
ATOM 2246 N N . GLU A 1 281 ? -17.359 -11.5 -15.648 1 97.44 281 GLU A N 1
ATOM 2247 C CA . GLU A 1 281 ? -18.422 -11.734 -14.672 1 97.44 281 GLU A CA 1
ATOM 2248 C C . GLU A 1 281 ? -17.859 -12.219 -13.344 1 97.44 281 GLU A C 1
ATOM 2250 O O . GLU A 1 281 ? -17.062 -13.156 -13.297 1 97.44 281 GLU A O 1
ATOM 2255 N N . VAL A 1 282 ? -18.25 -11.586 -12.273 1 98.38 282 VAL A N 1
ATOM 2256 C CA . VAL A 1 282 ? -17.781 -11.945 -10.945 1 98.38 282 VAL A CA 1
ATOM 2257 C C . VAL A 1 282 ? -18.656 -13.047 -10.359 1 98.38 282 VAL A C 1
ATOM 2259 O O . VAL A 1 282 ? -19.859 -12.859 -10.164 1 98.38 282 VAL A O 1
ATOM 2262 N N . GLU A 1 283 ? -18.078 -14.195 -10.133 1 98.56 283 GLU A N 1
ATOM 2263 C CA . GLU A 1 283 ? -18.812 -15.305 -9.531 1 98.56 283 GLU A CA 1
ATOM 2264 C C . GLU A 1 283 ? -19.234 -14.977 -8.109 1 98.56 283 GLU A C 1
ATOM 2266 O O . GLU A 1 283 ? -18.5 -14.328 -7.363 1 98.56 283 GLU A O 1
ATOM 2271 N N . THR A 1 284 ? -20.438 -15.414 -7.723 1 98.62 284 THR A N 1
ATOM 2272 C CA . THR A 1 284 ? -20.906 -15.258 -6.348 1 98.62 284 THR A CA 1
ATOM 2273 C C . THR A 1 284 ? -20.141 -16.188 -5.41 1 98.62 284 THR A C 1
ATOM 2275 O O . THR A 1 284 ? -19.547 -17.172 -5.852 1 98.62 284 THR A O 1
ATOM 2278 N N . VAL A 1 285 ? -20.188 -15.867 -4.148 1 98.88 285 VAL A N 1
ATOM 2279 C CA . VAL A 1 285 ? -19.578 -16.703 -3.123 1 98.88 285 VAL A CA 1
ATOM 2280 C C . VAL A 1 285 ? -20.172 -18.109 -3.186 1 98.88 285 VAL A C 1
ATOM 2282 O O . VAL A 1 285 ? -19.438 -19.109 -3.107 1 98.88 285 VAL A O 1
ATOM 2285 N N . GLU A 1 286 ? -21.484 -18.25 -3.436 1 98.75 286 GLU A N 1
ATOM 2286 C CA . GLU A 1 286 ? -22.141 -19.547 -3.5 1 98.75 286 GLU A CA 1
ATOM 2287 C C . GLU A 1 286 ? -21.641 -20.375 -4.684 1 98.75 286 GLU A C 1
ATOM 2289 O O . GLU A 1 286 ? -21.422 -21.578 -4.559 1 98.75 286 GLU A O 1
ATOM 2294 N N . GLU A 1 287 ? -21.516 -19.75 -5.758 1 98.62 287 GLU A N 1
ATOM 2295 C CA . GLU A 1 287 ? -20.984 -20.438 -6.938 1 98.62 287 GLU A CA 1
ATOM 2296 C C . GLU A 1 287 ? -19.578 -20.953 -6.691 1 98.62 287 GLU A C 1
ATOM 2298 O O . GLU A 1 287 ? -19.25 -22.078 -7.062 1 98.62 287 GLU A O 1
ATOM 2303 N N . ILE A 1 288 ? -18.766 -20.156 -6.055 1 98.88 288 ILE A N 1
ATOM 2304 C CA . ILE A 1 288 ? -17.359 -20.516 -5.809 1 98.88 288 ILE A CA 1
ATOM 2305 C C . ILE A 1 288 ? -17.297 -21.656 -4.797 1 98.88 288 ILE A C 1
ATOM 2307 O O . ILE A 1 288 ? -16.438 -22.531 -4.902 1 98.88 288 ILE A O 1
ATOM 2311 N N . LYS A 1 289 ? -18.188 -21.641 -3.812 1 98.75 289 LYS A N 1
ATOM 2312 C CA . LYS A 1 289 ? -18.234 -22.75 -2.865 1 98.75 289 LYS A CA 1
ATOM 2313 C C . LYS A 1 289 ? -18.469 -24.078 -3.584 1 98.75 289 LYS A C 1
ATOM 2315 O O . LYS A 1 289 ? -17.828 -25.094 -3.268 1 98.75 289 LYS A O 1
ATOM 2320 N N . GLU A 1 290 ? -19.391 -24.062 -4.52 1 98.25 290 GLU A N 1
ATOM 2321 C CA . GLU A 1 290 ? -19.656 -25.266 -5.293 1 98.25 290 GLU A CA 1
ATOM 2322 C C . GLU A 1 290 ? -18.422 -25.688 -6.094 1 98.25 290 GLU A C 1
ATOM 2324 O O . GLU A 1 290 ? -18.141 -26.875 -6.23 1 98.25 290 GLU A O 1
ATOM 2329 N N . ASN A 1 291 ? -17.734 -24.719 -6.625 1 98.62 291 ASN A N 1
ATOM 2330 C CA . ASN A 1 291 ? -16.5 -25 -7.367 1 98.62 291 ASN A CA 1
ATOM 2331 C C . ASN A 1 291 ? -15.445 -25.625 -6.473 1 98.62 291 ASN A C 1
ATOM 2333 O O . ASN A 1 291 ? -14.75 -26.562 -6.887 1 98.62 291 ASN A O 1
ATOM 2337 N N . ILE A 1 292 ? -15.281 -25.094 -5.242 1 98.75 292 ILE A N 1
ATOM 2338 C CA . ILE A 1 292 ? -14.305 -25.609 -4.297 1 98.75 292 ILE A CA 1
ATOM 2339 C C . ILE A 1 292 ? -14.609 -27.078 -3.986 1 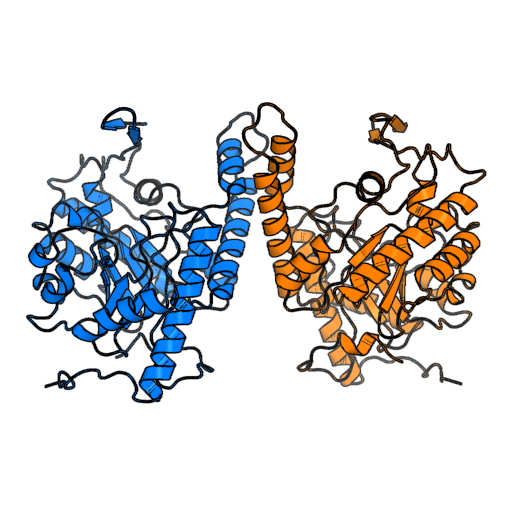98.75 292 ILE A C 1
ATOM 2341 O O . ILE A 1 292 ? -13.703 -27.906 -3.932 1 98.75 292 ILE A O 1
ATOM 2345 N N . LYS A 1 293 ? -15.852 -27.422 -3.887 1 97.94 293 LYS A N 1
ATOM 2346 C CA . LYS A 1 293 ? -16.266 -28.781 -3.541 1 97.94 293 LYS A CA 1
ATOM 2347 C C . LYS A 1 293 ? -15.875 -29.766 -4.637 1 97.94 293 LYS A C 1
ATOM 2349 O O . LYS A 1 293 ? -15.711 -30.969 -4.375 1 97.94 293 LYS A O 1
ATOM 2354 N N . GLN A 1 294 ? -15.75 -29.297 -5.855 1 97.19 294 GLN A N 1
ATOM 2355 C CA . GLN A 1 294 ? -15.234 -30.156 -6.914 1 97.19 294 GLN A CA 1
ATOM 2356 C C . GLN A 1 294 ? -13.852 -30.703 -6.559 1 97.19 294 GLN A C 1
ATOM 2358 O O . GLN A 1 294 ? -13.516 -31.828 -6.902 1 97.19 294 GLN A O 1
ATOM 2363 N N . GLY A 1 295 ? -13.055 -29.906 -5.867 1 97.69 295 GLY A N 1
ATOM 2364 C CA . GLY A 1 295 ? -11.727 -30.328 -5.461 1 97.69 295 GLY A CA 1
ATOM 2365 C C . GLY A 1 295 ? -11.742 -31.5 -4.484 1 97.69 295 GLY A C 1
ATOM 2366 O O . GLY A 1 295 ? -10.828 -32.312 -4.473 1 97.69 295 GLY A O 1
ATOM 2367 N N . PHE A 1 296 ? -12.789 -31.562 -3.748 1 97.06 296 PHE A N 1
ATOM 2368 C CA . PHE A 1 296 ? -12.906 -32.594 -2.729 1 97.06 296 PHE A CA 1
ATOM 2369 C C . PHE A 1 296 ? -13.141 -33.969 -3.365 1 97.06 296 PHE A C 1
ATOM 2371 O O . PHE A 1 296 ? -12.992 -35 -2.703 1 97.06 296 PHE A O 1
ATOM 2378 N N . LYS A 1 297 ? -13.469 -34.031 -4.594 1 95.19 297 LYS A N 1
ATOM 2379 C CA . LYS A 1 297 ? -13.578 -35.281 -5.32 1 95.19 297 LYS A CA 1
ATOM 2380 C C . LYS A 1 297 ? -12.203 -35.906 -5.574 1 95.19 297 LYS A C 1
ATOM 2382 O O . LYS A 1 297 ? -12.094 -37.094 -5.891 1 95.19 297 LYS A O 1
ATOM 2387 N N . ILE A 1 298 ? -11.234 -35.062 -5.43 1 95.94 298 ILE A N 1
ATOM 2388 C CA . ILE A 1 298 ? -9.898 -35.5 -5.82 1 95.94 298 ILE A CA 1
ATOM 2389 C C . ILE A 1 298 ? -9.016 -35.625 -4.578 1 95.94 298 ILE A C 1
ATOM 2391 O O . ILE A 1 298 ? -8.305 -36.625 -4.426 1 95.94 298 ILE A O 1
ATOM 2395 N N . VAL A 1 299 ? -9.023 -34.625 -3.727 1 96.25 299 VAL A N 1
ATOM 2396 C CA . VAL A 1 299 ? -8.156 -34.625 -2.557 1 96.25 299 VAL A CA 1
ATOM 2397 C C . VAL A 1 299 ? -8.953 -34.219 -1.322 1 96.25 299 VAL A C 1
ATOM 2399 O O . VAL A 1 299 ? -9.977 -33.531 -1.436 1 96.25 299 VAL A O 1
ATOM 2402 N N . PRO A 1 300 ? -8.445 -34.625 -0.151 1 95.25 300 PRO A N 1
ATOM 2403 C CA . PRO A 1 300 ? -9.039 -34.094 1.07 1 95.25 300 PRO A CA 1
ATOM 2404 C C . PRO A 1 300 ? -8.734 -32.594 1.264 1 95.25 300 PRO A C 1
ATOM 2406 O O . PRO A 1 300 ? -7.828 -32.062 0.617 1 95.25 300 PRO A O 1
ATOM 2409 N N . PRO A 1 301 ? -9.492 -31.906 2.092 1 95.62 301 PRO A N 1
ATOM 2410 C CA . PRO A 1 301 ? -9.352 -30.469 2.283 1 95.62 301 PRO A CA 1
ATOM 2411 C C . PRO A 1 301 ? -7.926 -30.047 2.643 1 95.62 301 PRO A C 1
ATOM 2413 O O . PRO A 1 301 ? -7.445 -29.016 2.184 1 95.62 301 PRO A O 1
ATOM 2416 N N . GLU A 1 302 ? -7.188 -30.828 3.367 1 92.88 302 GLU A N 1
ATOM 2417 C CA . GLU A 1 302 ? -5.852 -30.484 3.855 1 92.88 302 GLU A CA 1
ATOM 2418 C C . GLU A 1 302 ? -4.836 -30.469 2.715 1 92.88 302 GLU A C 1
ATOM 2420 O O . GLU A 1 302 ? -3.727 -29.953 2.875 1 92.88 302 GLU A O 1
ATOM 2425 N N . ARG A 1 303 ? -5.246 -31 1.555 1 96.56 303 ARG A N 1
ATOM 2426 C CA . ARG A 1 303 ? -4.348 -31.047 0.407 1 96.56 303 ARG A CA 1
ATOM 2427 C C . ARG A 1 303 ? -4.859 -30.172 -0.729 1 96.56 303 ARG A C 1
ATOM 2429 O O . ARG A 1 303 ? -4.383 -30.281 -1.863 1 96.56 303 ARG A O 1
ATOM 2436 N N . LEU A 1 304 ? -5.84 -29.281 -0.422 1 97.94 304 LEU A N 1
ATOM 2437 C CA . LEU A 1 304 ? -6.418 -28.422 -1.459 1 97.94 304 LEU A CA 1
ATOM 2438 C C . LEU A 1 304 ? -5.984 -26.984 -1.282 1 97.94 304 LEU A C 1
ATOM 2440 O O . LEU A 1 304 ? -6.176 -26.391 -0.212 1 97.94 304 LEU A O 1
ATOM 2444 N N . THR A 1 305 ? -5.336 -26.406 -2.254 1 98.38 305 THR A N 1
ATOM 2445 C CA . THR A 1 305 ? -5.105 -24.969 -2.395 1 98.38 305 THR A CA 1
ATOM 2446 C C . THR A 1 305 ? -6.137 -24.344 -3.33 1 98.38 305 THR A C 1
ATOM 2448 O O . THR A 1 305 ? -6.441 -24.906 -4.387 1 98.38 305 THR A O 1
ATOM 2451 N N . VAL A 1 306 ? -6.723 -23.266 -2.908 1 98.75 306 VAL A N 1
ATOM 2452 C CA . VAL A 1 306 ? -7.746 -22.578 -3.678 1 98.75 306 VAL A CA 1
ATOM 2453 C C . VAL A 1 306 ? -7.129 -21.375 -4.398 1 98.75 306 VAL A C 1
ATOM 2455 O O . VAL A 1 306 ? -6.551 -20.5 -3.764 1 98.75 306 VAL A O 1
ATOM 2458 N N . SER A 1 307 ? -7.234 -21.344 -5.695 1 98.38 307 SER A N 1
ATOM 2459 C CA . SER A 1 307 ? -6.641 -20.297 -6.52 1 98.38 307 SER A CA 1
ATOM 2460 C C . SER A 1 307 ? -7.523 -19.984 -7.719 1 98.38 307 SER A C 1
ATOM 2462 O O . SER A 1 307 ? -8.531 -20.656 -7.957 1 98.38 307 SER A O 1
ATOM 2464 N N . PRO A 1 308 ? -7.27 -18.859 -8.445 1 98.38 308 PRO A N 1
ATOM 2465 C CA . PRO A 1 308 ? -7.934 -18.656 -9.734 1 98.38 308 PRO A CA 1
ATOM 2466 C C . PRO A 1 308 ? -7.438 -19.641 -10.805 1 98.38 308 PRO A C 1
ATOM 2468 O O . PRO A 1 308 ? -6.43 -20.312 -10.602 1 98.38 308 PRO A O 1
ATOM 2471 N N . ASP A 1 309 ? -8.133 -19.734 -11.914 1 96.81 309 ASP A N 1
ATOM 2472 C CA . ASP A 1 309 ? -7.793 -20.609 -13.039 1 96.81 309 ASP A CA 1
ATOM 2473 C C . ASP A 1 309 ? -6.383 -20.312 -13.547 1 96.81 309 ASP A C 1
ATOM 2475 O O . ASP A 1 309 ? -5.68 -21.219 -13.984 1 96.81 309 ASP A O 1
ATOM 2479 N N . CYS A 1 310 ? -6.039 -19.156 -13.578 1 95.88 310 CYS A N 1
ATOM 2480 C CA . CYS A 1 310 ? -4.762 -18.672 -14.094 1 95.88 310 CYS A CA 1
ATOM 2481 C C . CYS A 1 310 ? -4.465 -17.266 -13.578 1 95.88 310 CYS A C 1
ATOM 2483 O O . CYS A 1 310 ? -5.086 -16.812 -12.617 1 95.88 310 CYS A O 1
ATOM 2485 N N . GLY A 1 311 ? -3.365 -16.703 -14.039 1 95.69 311 GLY A N 1
ATOM 2486 C CA . GLY A 1 311 ? -3.166 -15.289 -13.734 1 95.69 311 GLY A CA 1
ATOM 2487 C C . GLY A 1 311 ? -4.348 -14.422 -14.133 1 95.69 311 GLY A C 1
ATOM 2488 O O . GLY A 1 311 ? -4.977 -14.656 -15.164 1 95.69 311 GLY A O 1
ATOM 2489 N N . VAL A 1 312 ? -4.594 -13.391 -13.336 1 97.25 312 VAL A N 1
ATOM 2490 C CA . VAL A 1 312 ? -5.793 -12.594 -13.562 1 97.25 312 VAL A CA 1
ATOM 2491 C C . VAL A 1 312 ? -5.426 -11.312 -14.312 1 97.25 312 VAL A C 1
ATOM 2493 O O . VAL A 1 312 ? -6.188 -10.344 -14.312 1 97.25 312 VAL A O 1
ATOM 2496 N N . LYS A 1 313 ? -4.328 -11.281 -14.953 1 94.94 313 LYS A N 1
ATOM 2497 C CA . LYS A 1 313 ? -3.725 -10.102 -15.57 1 94.94 313 LYS A CA 1
ATOM 2498 C C . LYS A 1 313 ? -4.652 -9.492 -16.625 1 94.94 313 LYS A C 1
ATOM 2500 O O . LYS A 1 313 ? -4.668 -8.273 -16.812 1 94.94 313 LYS A O 1
ATOM 2505 N N . LEU A 1 314 ? -5.48 -10.305 -17.281 1 93.38 314 LEU A N 1
ATOM 2506 C CA . LEU A 1 314 ? -6.242 -9.828 -18.422 1 93.38 314 LEU A CA 1
ATOM 2507 C C . LEU A 1 314 ? -7.578 -9.234 -17.984 1 93.38 314 LEU A C 1
ATOM 2509 O O . LEU A 1 314 ? -8.305 -8.656 -18.797 1 93.38 314 LEU A O 1
ATOM 2513 N N . LEU A 1 315 ? -7.922 -9.359 -16.734 1 96.69 315 LEU A N 1
ATOM 2514 C CA . LEU A 1 315 ? -9.156 -8.805 -16.203 1 96.69 315 LEU A CA 1
ATOM 2515 C C . LEU A 1 315 ? -8.984 -7.336 -15.844 1 96.69 315 LEU A C 1
ATOM 2517 O O . LEU A 1 315 ? -7.871 -6.895 -15.531 1 96.69 315 LEU A O 1
ATOM 2521 N N . PRO A 1 316 ? -10.117 -6.574 -15.898 1 96.62 316 PRO A N 1
ATOM 2522 C CA . PRO A 1 316 ? -10.055 -5.281 -15.211 1 96.62 316 PRO A CA 1
ATOM 2523 C C . PRO A 1 316 ? -9.695 -5.414 -13.734 1 96.62 316 PRO A C 1
ATOM 2525 O O . PRO A 1 316 ? -10.141 -6.352 -13.07 1 96.62 316 PRO A O 1
ATOM 2528 N N . ARG A 1 317 ? -8.922 -4.551 -13.281 1 97.31 317 ARG A N 1
ATOM 2529 C CA . ARG A 1 317 ? -8.352 -4.652 -11.945 1 97.31 317 ARG A CA 1
ATOM 2530 C C . ARG A 1 317 ? -9.453 -4.781 -10.891 1 97.31 317 ARG A C 1
ATOM 2532 O O . ARG A 1 317 ? -9.352 -5.605 -9.984 1 97.31 317 ARG A O 1
ATOM 2539 N N . GLU A 1 318 ? -10.523 -3.967 -10.984 1 96.56 318 GLU A N 1
ATOM 2540 C CA . GLU A 1 318 ? -11.617 -4.035 -10.016 1 96.56 318 GLU A CA 1
ATOM 2541 C C . GLU A 1 318 ? -12.289 -5.406 -10.047 1 96.56 318 GLU A C 1
ATOM 2543 O O . GLU A 1 318 ? -12.672 -5.934 -9 1 96.56 318 GLU A O 1
ATOM 2548 N N . VAL A 1 319 ? -12.445 -5.996 -11.188 1 98.12 319 VAL A N 1
ATOM 2549 C CA . VAL A 1 319 ? -13.039 -7.316 -11.352 1 98.12 319 VAL A CA 1
ATOM 2550 C C . VAL A 1 319 ? -12.125 -8.375 -10.742 1 98.12 319 VAL A C 1
ATOM 2552 O O . VAL A 1 319 ? -12.594 -9.258 -10.016 1 98.12 319 VAL A O 1
ATOM 2555 N N . ALA A 1 320 ? -10.852 -8.273 -11.07 1 98.5 320 ALA A N 1
ATOM 2556 C CA . ALA A 1 320 ? -9.891 -9.203 -10.492 1 98.5 320 ALA A CA 1
ATOM 2557 C C . ALA A 1 320 ? -9.953 -9.188 -8.969 1 98.5 320 ALA A C 1
ATOM 2559 O O . ALA A 1 320 ? -10.016 -10.242 -8.336 1 98.5 320 ALA A O 1
ATOM 2560 N N . TYR A 1 321 ? -9.992 -8 -8.383 1 98.38 321 TYR A N 1
ATOM 2561 C CA . TYR A 1 321 ? -10.047 -7.871 -6.93 1 98.38 321 TYR A CA 1
ATOM 2562 C C . TYR A 1 321 ? -11.297 -8.531 -6.367 1 98.38 321 TYR A C 1
ATOM 2564 O O . TYR A 1 321 ? -11.227 -9.289 -5.398 1 98.38 321 TYR A O 1
ATOM 2572 N N . GLN A 1 322 ? -12.422 -8.258 -6.926 1 98.56 322 GLN A N 1
ATOM 2573 C CA . GLN A 1 322 ? -13.688 -8.789 -6.438 1 98.56 322 GLN A CA 1
ATOM 2574 C C . GLN A 1 322 ? -13.719 -10.312 -6.539 1 98.56 322 GLN A C 1
ATOM 2576 O O . GLN A 1 322 ? -14.227 -10.992 -5.645 1 98.56 322 GLN A O 1
ATOM 2581 N N . LYS A 1 323 ? -13.219 -10.828 -7.621 1 98.75 323 LYS A N 1
ATOM 2582 C CA . LYS A 1 323 ? -13.156 -12.281 -7.789 1 98.75 323 LYS A CA 1
ATOM 2583 C C . LYS A 1 323 ? -12.32 -12.922 -6.691 1 98.75 323 LYS A C 1
ATOM 2585 O O . LYS A 1 323 ? -12.719 -13.938 -6.109 1 98.75 323 LYS A O 1
ATOM 2590 N N . ILE A 1 324 ? -11.195 -12.32 -6.387 1 98.75 324 ILE A N 1
ATOM 2591 C CA . ILE A 1 324 ? -10.289 -12.883 -5.387 1 98.75 324 ILE A CA 1
ATOM 2592 C C . ILE A 1 324 ? -10.914 -12.75 -4 1 98.75 324 ILE A C 1
ATOM 2594 O O . ILE A 1 324 ? -10.836 -13.68 -3.191 1 98.75 324 ILE A O 1
ATOM 2598 N N . GLU A 1 325 ? -11.492 -11.602 -3.742 1 98.75 325 GLU A N 1
ATOM 2599 C CA . GLU A 1 325 ? -12.156 -11.406 -2.457 1 98.75 325 GLU A CA 1
ATOM 2600 C C . GLU A 1 325 ? -13.258 -12.438 -2.246 1 98.75 325 GLU A C 1
ATOM 2602 O O . GLU A 1 325 ? -13.359 -13.031 -1.173 1 98.75 325 GLU A O 1
ATOM 2607 N N . ASN A 1 326 ? -14.102 -12.633 -3.275 1 98.88 326 ASN A N 1
ATOM 2608 C CA . ASN A 1 326 ? -15.148 -13.648 -3.199 1 98.88 326 ASN A CA 1
ATOM 2609 C C . ASN A 1 326 ? -14.57 -15.047 -3.02 1 98.88 326 ASN A C 1
ATOM 2611 O O . ASN A 1 326 ? -15.141 -15.867 -2.295 1 98.88 326 ASN A O 1
ATOM 2615 N N . MET A 1 327 ? -13.492 -15.336 -3.66 1 98.88 327 MET A N 1
ATOM 2616 C CA . MET A 1 327 ? -12.812 -16.625 -3.559 1 98.88 327 MET A CA 1
ATOM 2617 C C . MET A 1 327 ? -12.391 -16.906 -2.121 1 98.88 327 MET A C 1
ATOM 2619 O O . MET A 1 327 ? -12.633 -18 -1.598 1 98.88 327 MET A O 1
ATOM 2623 N N . VAL A 1 328 ? -11.781 -15.914 -1.479 1 98.88 328 VAL A N 1
ATOM 2624 C CA . VAL A 1 328 ? -11.312 -16.078 -0.106 1 98.88 328 VAL A CA 1
ATOM 2625 C C . VAL A 1 328 ? -12.508 -16.234 0.831 1 98.88 328 VAL A C 1
ATOM 2627 O O . VAL A 1 328 ? -12.508 -17.125 1.697 1 98.88 328 VAL A O 1
ATOM 2630 N N . THR A 1 329 ? -13.531 -15.391 0.599 1 98.88 329 THR A N 1
ATOM 2631 C CA . THR A 1 329 ? -14.742 -15.492 1.415 1 98.88 329 THR A CA 1
ATOM 2632 C C . THR A 1 329 ? -15.344 -16.891 1.314 1 98.88 329 THR A C 1
ATOM 2634 O O . THR A 1 329 ? -15.672 -17.5 2.33 1 98.88 329 THR A O 1
ATOM 2637 N N . ALA A 1 330 ? -15.477 -17.406 0.124 1 98.94 330 ALA A N 1
ATOM 2638 C CA . ALA A 1 330 ? -16.031 -18.734 -0.103 1 98.94 330 ALA A CA 1
ATOM 2639 C C . ALA A 1 330 ? -15.195 -19.797 0.604 1 98.94 330 ALA A C 1
ATOM 2641 O O . ALA A 1 330 ? -15.75 -20.719 1.21 1 98.94 330 ALA A O 1
ATOM 2642 N N . THR A 1 331 ? -13.914 -19.656 0.514 1 98.88 331 THR A N 1
ATOM 2643 C CA . THR A 1 331 ? -13.008 -20.625 1.124 1 98.88 331 THR A CA 1
ATOM 2644 C C . THR A 1 331 ? -13.195 -20.672 2.637 1 98.88 331 THR A C 1
ATOM 2646 O O . THR A 1 331 ? -13.289 -21.75 3.23 1 98.88 331 THR A O 1
ATOM 2649 N N . ARG A 1 332 ? -13.266 -19.5 3.27 1 98.75 332 ARG A N 1
ATOM 2650 C CA . ARG A 1 332 ? -13.453 -19.438 4.715 1 98.75 332 ARG A CA 1
ATOM 2651 C C . ARG A 1 332 ? -14.805 -20.016 5.117 1 98.75 332 ARG A C 1
ATOM 2653 O O . ARG A 1 332 ? -14.914 -20.703 6.133 1 98.75 332 ARG A O 1
ATOM 2660 N N . GLU A 1 333 ? -15.82 -19.75 4.293 1 98.75 333 GLU A N 1
ATOM 2661 C CA . GLU A 1 333 ? -17.141 -20.328 4.59 1 98.75 333 GLU A CA 1
ATOM 2662 C C . GLU A 1 333 ? -17.109 -21.844 4.465 1 98.75 333 GLU A C 1
ATOM 2664 O O . GLU A 1 333 ? -17.719 -22.547 5.277 1 98.75 333 GLU A O 1
ATOM 2669 N N . ILE A 1 334 ? -16.422 -22.422 3.48 1 98.69 334 ILE A N 1
ATOM 2670 C CA . ILE A 1 334 ? -16.281 -23.859 3.309 1 98.69 334 ILE A CA 1
ATOM 2671 C C . ILE A 1 334 ? -15.586 -24.453 4.527 1 98.69 334 ILE A C 1
ATOM 2673 O O . ILE A 1 334 ? -15.984 -25.516 5.02 1 98.69 334 ILE A O 1
ATOM 2677 N N . GLU A 1 335 ? -14.523 -23.781 5.047 1 98.31 335 GLU A N 1
ATOM 2678 C CA . GLU A 1 335 ? -13.828 -24.266 6.242 1 98.31 335 GLU A CA 1
ATOM 2679 C C . GLU A 1 335 ? -14.773 -24.344 7.434 1 98.31 335 GLU A C 1
ATOM 2681 O O . GLU A 1 335 ? -14.773 -25.344 8.164 1 98.31 335 GLU A O 1
ATOM 2686 N N . ALA A 1 336 ? -15.547 -23.297 7.566 1 98.25 336 ALA A N 1
ATOM 2687 C CA . ALA A 1 336 ? -16.516 -23.266 8.664 1 98.25 336 ALA A CA 1
ATOM 2688 C C . ALA A 1 336 ? -17.531 -24.391 8.523 1 98.25 336 ALA A C 1
ATOM 2690 O O . ALA A 1 336 ? -17.891 -25.031 9.516 1 98.25 336 ALA A O 1
ATOM 2691 N N . GLU A 1 337 ? -17.984 -24.609 7.328 1 98.19 337 GLU A N 1
ATOM 2692 C CA . GLU A 1 337 ? -18.953 -25.672 7.066 1 98.19 337 GLU A CA 1
ATOM 2693 C C . GLU A 1 337 ? -18.344 -27.047 7.301 1 98.19 337 GLU A C 1
ATOM 2695 O O . GLU A 1 337 ? -19.016 -27.953 7.773 1 98.19 337 GLU A O 1
ATOM 2700 N N . LEU A 1 338 ? -17.094 -27.234 6.949 1 97.75 338 LEU A N 1
ATOM 2701 C CA . LEU A 1 338 ? -16.391 -28.469 7.234 1 97.75 338 LEU A CA 1
ATOM 2702 C C . LEU A 1 338 ? -16.297 -28.703 8.734 1 97.75 338 LEU A C 1
ATOM 2704 O O . LEU A 1 338 ? -16.562 -29.812 9.211 1 97.75 338 LEU A O 1
ATOM 2708 N N . ASP A 1 339 ? -15.953 -27.703 9.469 1 97.19 339 ASP A N 1
ATOM 2709 C CA . ASP A 1 339 ? -15.852 -27.812 10.914 1 97.19 339 ASP A CA 1
ATOM 2710 C C . ASP A 1 339 ? -17.203 -28.156 11.539 1 97.19 339 ASP A C 1
ATOM 2712 O O . ASP A 1 339 ? -17.266 -28.891 12.531 1 97.19 339 ASP A O 1
ATOM 2716 N N . ALA A 1 340 ? -18.25 -27.703 10.93 1 97.38 340 ALA A N 1
ATOM 2717 C CA . ALA A 1 340 ? -19.609 -27.938 11.422 1 97.38 340 ALA A CA 1
ATOM 2718 C C . ALA A 1 340 ? -20.125 -29.297 10.977 1 97.38 340 ALA A C 1
ATOM 2720 O O . ALA A 1 340 ? -21.219 -29.719 11.375 1 97.38 340 ALA A O 1
ATOM 2721 N N . GLY A 1 341 ? -19.453 -29.969 10.117 1 94.81 341 GLY A N 1
ATOM 2722 C CA . GLY A 1 341 ? -19.875 -31.266 9.617 1 94.81 341 GLY A CA 1
ATOM 2723 C C . GLY A 1 341 ? -20.969 -31.188 8.57 1 94.81 341 GLY A C 1
ATOM 2724 O O . GLY A 1 341 ? -21.734 -32.125 8.398 1 94.81 341 GLY A O 1
ATOM 2725 N N . GLU A 1 342 ? -20.969 -30.047 7.895 1 95.25 342 GLU A N 1
ATOM 2726 C CA . GLU A 1 342 ? -22.047 -29.797 6.938 1 95.25 342 GLU A CA 1
ATOM 2727 C C . GLU A 1 342 ? -21.656 -30.281 5.539 1 95.25 342 GLU A C 1
ATOM 2729 O O . GLU A 1 342 ? -22.484 -30.281 4.629 1 95.25 342 GLU A O 1
ATOM 2734 N N . ILE A 1 343 ? -20.453 -30.578 5.328 1 94 343 ILE A N 1
ATOM 2735 C CA . ILE A 1 343 ? -19.953 -31.062 4.039 1 94 343 ILE A CA 1
ATOM 2736 C C . ILE A 1 343 ? -19.562 -32.531 4.145 1 94 343 ILE A C 1
ATOM 2738 O O . ILE A 1 343 ? -18.781 -32.906 5.02 1 94 343 ILE A O 1
ATOM 2742 N N . ASP A 1 344 ? -20.203 -33.344 3.293 1 85.81 344 ASP A N 1
ATOM 2743 C CA . ASP A 1 344 ? -19.891 -34.75 3.244 1 85.81 344 ASP A CA 1
ATOM 2744 C C . ASP A 1 344 ? -18.719 -35.031 2.32 1 85.81 344 ASP A C 1
ATOM 2746 O O . ASP A 1 344 ? -18.812 -34.844 1.105 1 85.81 344 ASP A O 1
ATOM 2750 N N . LEU A 1 345 ? -17.484 -35.406 2.83 1 83.06 345 LEU A N 1
ATOM 2751 C CA . LEU A 1 345 ? -16.266 -35.625 2.049 1 83.06 345 LEU A CA 1
ATOM 2752 C C . LEU A 1 345 ? -16.203 -37.062 1.563 1 83.06 345 LEU A C 1
ATOM 2754 O O . LEU A 1 345 ? -15.344 -37.406 0.759 1 83.06 345 LEU A O 1
ATOM 2758 N N . GLY A 1 346 ? -17.328 -37.781 1.452 1 66.56 346 GLY A N 1
ATOM 2759 C CA . GLY A 1 346 ? -17.312 -39.156 1.062 1 66.56 346 GLY A CA 1
ATOM 2760 C C . GLY A 1 346 ? -16.281 -39.969 1.83 1 66.56 346 GLY A C 1
ATOM 2761 O O . GLY A 1 346 ? -15.594 -39.469 2.707 1 66.56 346 GLY A O 1
ATOM 2762 N N . PRO A 1 347 ? -16.266 -41.281 1.686 1 55.09 347 PRO A N 1
ATOM 2763 C CA . PRO A 1 347 ? -15.375 -42.156 2.447 1 55.09 347 PRO A CA 1
ATOM 2764 C C . PRO A 1 347 ? -13.898 -41.781 2.279 1 55.09 347 PRO A C 1
ATOM 2766 O O . PRO A 1 347 ? -13.5 -41.312 1.216 1 55.09 347 PRO A O 1
ATOM 2769 N N . GLU A 1 348 ? -13.219 -41.375 3.35 1 51.78 348 GLU A N 1
ATOM 2770 C CA . GLU A 1 348 ? -11.805 -41.031 3.434 1 51.78 348 GLU A CA 1
ATOM 2771 C C . GLU A 1 348 ? -10.969 -41.906 2.492 1 51.78 348 GLU A C 1
ATOM 2773 O O . GLU A 1 348 ? -11.094 -43.125 2.49 1 51.78 348 GLU A O 1
ATOM 2778 N N . VAL A 1 349 ? -10.672 -41.531 1.333 1 45.75 349 VAL A N 1
ATOM 2779 C CA . VAL A 1 349 ? -9.648 -42.281 0.617 1 45.75 349 VAL A CA 1
ATOM 2780 C C . VAL A 1 349 ? -8.484 -42.594 1.552 1 45.75 349 VAL A C 1
ATOM 2782 O O . VAL A 1 349 ? -7.859 -41.656 2.092 1 45.75 349 VAL A O 1
ATOM 2785 N N . SER A 1 350 ? -8.484 -43.656 2.365 1 35.94 350 SER A N 1
ATOM 2786 C CA . SER A 1 350 ? -7.527 -44.156 3.35 1 35.94 350 SER A CA 1
ATOM 2787 C C . SER A 1 350 ? -6.105 -44.125 2.805 1 35.94 350 SER A C 1
ATOM 2789 O O . SER A 1 350 ? -5.867 -44.469 1.65 1 35.94 350 SER A O 1
ATOM 2791 N N . ALA A 1 351 ? -5.234 -43.438 3.453 1 39.66 351 ALA A N 1
ATOM 2792 C CA . ALA A 1 351 ? -3.801 -43.688 3.391 1 39.66 351 ALA A CA 1
ATOM 2793 C C . ALA A 1 351 ? -3.512 -45.188 3.506 1 39.66 351 ALA A C 1
ATOM 2795 O O . ALA A 1 351 ? -3.576 -45.75 4.598 1 39.66 351 ALA A O 1
ATOM 2796 N N . ASP A 1 352 ? -4.344 -46 2.637 1 25.25 352 ASP A N 1
ATOM 2797 C CA . ASP A 1 352 ? -3.639 -47.281 2.74 1 25.25 352 ASP A CA 1
ATOM 2798 C C . ASP A 1 352 ? -2.191 -47.125 2.271 1 25.25 352 ASP A C 1
ATOM 2800 O O . ASP A 1 352 ? -1.919 -46.469 1.268 1 25.25 352 ASP A O 1
ATOM 2804 N N . MET B 1 1 ? -11.227 17.562 28.484 1 49.88 1 MET B N 1
ATOM 2805 C CA . MET B 1 1 ? -11.047 16.141 28.266 1 49.88 1 MET B CA 1
ATOM 2806 C C . MET B 1 1 ? -9.945 15.883 27.234 1 49.88 1 MET B C 1
ATOM 2808 O O . MET B 1 1 ? -9.773 16.656 26.297 1 49.88 1 MET B O 1
ATOM 2812 N N . ASN B 1 2 ? -8.891 15.172 27.625 1 72.12 2 ASN B N 1
ATOM 2813 C CA . ASN B 1 2 ? -7.719 14.844 26.828 1 72.12 2 ASN B CA 1
ATOM 2814 C C . ASN B 1 2 ? -8.094 14.047 25.578 1 72.12 2 ASN B C 1
ATOM 2816 O O . ASN B 1 2 ? -8.266 12.828 25.641 1 72.12 2 ASN B O 1
ATOM 2820 N N . ASN B 1 3 ? -8.5 14.773 24.422 1 90.94 3 ASN B N 1
ATOM 2821 C CA . ASN B 1 3 ? -8.945 14.086 23.203 1 90.94 3 ASN B CA 1
ATOM 2822 C C . ASN B 1 3 ? -7.762 13.547 22.406 1 90.94 3 ASN B C 1
ATOM 2824 O O . ASN B 1 3 ? -7.941 13.023 21.312 1 90.94 3 ASN B O 1
ATOM 2828 N N . ARG B 1 4 ? -6.605 13.695 23.031 1 92.38 4 ARG B N 1
ATOM 2829 C CA . ARG B 1 4 ? -5.406 13.164 22.391 1 92.38 4 ARG B CA 1
ATOM 2830 C C . ARG B 1 4 ? -5.262 11.672 22.656 1 92.38 4 ARG B C 1
ATOM 2832 O O . ARG B 1 4 ? -4.691 10.945 21.8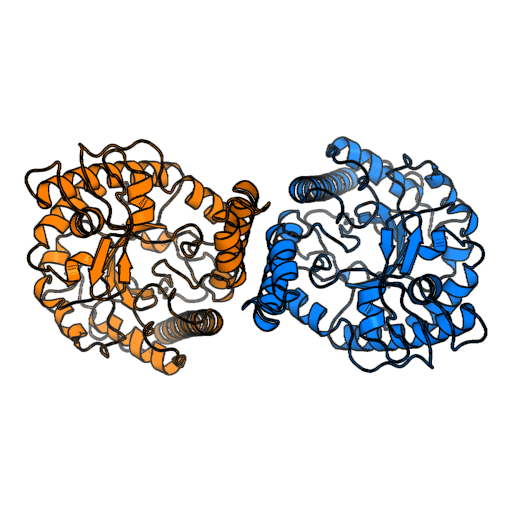44 1 92.38 4 ARG B O 1
ATOM 2839 N N . GLU B 1 5 ? -5.805 11.227 23.766 1 91.56 5 GLU B N 1
ATOM 2840 C CA . GLU B 1 5 ? -5.656 9.852 24.219 1 91.56 5 GLU B CA 1
ATOM 2841 C C . GLU B 1 5 ? -6.297 8.875 23.234 1 91.56 5 GLU B C 1
ATOM 2843 O O . GLU B 1 5 ? -5.902 7.707 23.156 1 91.56 5 GLU B O 1
ATOM 2848 N N . GLN B 1 6 ? -7.211 9.328 22.453 1 95.19 6 GLN B N 1
ATOM 2849 C CA . GLN B 1 6 ? -7.91 8.469 21.516 1 95.19 6 GLN B CA 1
ATOM 2850 C C . GLN B 1 6 ? -6.969 7.973 20.422 1 95.19 6 GLN B C 1
ATOM 2852 O O . GLN B 1 6 ? -7.266 6.996 19.734 1 95.19 6 GLN B O 1
ATOM 2857 N N . PHE B 1 7 ? -5.793 8.57 20.312 1 96.88 7 PHE B N 1
ATOM 2858 C CA . PHE B 1 7 ? -4.863 8.203 19.25 1 96.88 7 PHE B CA 1
ATOM 2859 C C . PHE B 1 7 ? -3.77 7.281 19.781 1 96.88 7 PHE B C 1
ATOM 2861 O O . PHE B 1 7 ? -2.875 6.879 19.031 1 96.88 7 PHE B O 1
ATOM 2868 N N . ARG B 1 8 ? -3.775 7.008 21.047 1 95.81 8 ARG B N 1
ATOM 2869 C CA . ARG B 1 8 ? -2.828 6.07 21.641 1 95.81 8 ARG B CA 1
ATOM 2870 C C . ARG B 1 8 ? -3.176 4.633 21.266 1 95.81 8 ARG B C 1
ATOM 2872 O O . ARG B 1 8 ? -4.285 4.164 21.531 1 95.81 8 ARG B O 1
ATOM 2879 N N . PRO B 1 9 ? -2.199 3.934 20.609 1 94.38 9 PRO B N 1
ATOM 2880 C CA . PRO B 1 9 ? -2.479 2.523 20.328 1 94.38 9 PRO B CA 1
ATOM 2881 C C . PRO B 1 9 ? -2.684 1.698 21.594 1 94.38 9 PRO B C 1
ATOM 2883 O O . PRO B 1 9 ? -2.012 1.93 22.609 1 94.38 9 PRO B O 1
ATOM 2886 N N . ASP B 1 10 ? -3.486 0.691 21.547 1 91.06 10 ASP B N 1
ATOM 2887 C CA . ASP B 1 10 ? -3.82 -0.146 22.703 1 91.06 10 ASP B CA 1
ATOM 2888 C C . ASP B 1 10 ? -2.592 -0.893 23.219 1 91.06 10 ASP B C 1
ATOM 2890 O O . ASP B 1 10 ? -2.455 -1.122 24.422 1 91.06 10 ASP B O 1
ATOM 2894 N N . ASP B 1 11 ? -1.762 -1.218 22.281 1 92.62 11 ASP B N 1
ATOM 2895 C CA . ASP B 1 11 ? -0.617 -2.045 22.656 1 92.62 11 ASP B CA 1
ATOM 2896 C C . ASP B 1 11 ? 0.656 -1.208 22.75 1 92.62 11 ASP B C 1
ATOM 2898 O O . ASP B 1 11 ? 1.76 -1.72 22.547 1 92.62 11 ASP B O 1
ATOM 2902 N N . HIS B 1 12 ? 0.464 0.067 23.047 1 95.06 12 HIS B N 1
ATOM 2903 C CA . HIS B 1 12 ? 1.639 0.923 23.156 1 95.06 12 HIS B CA 1
ATOM 2904 C C . HIS B 1 12 ? 2.541 0.464 24.297 1 95.06 12 HIS B C 1
ATOM 2906 O O . HIS B 1 12 ? 2.082 0.292 25.422 1 95.06 12 HIS B O 1
ATOM 2912 N N . PRO B 1 13 ? 3.801 0.302 24.125 1 94.19 13 PRO B N 1
ATOM 2913 C CA . PRO B 1 13 ? 4.656 -0.424 25.062 1 94.19 13 PRO B CA 1
ATOM 2914 C C . PRO B 1 13 ? 5.082 0.433 26.266 1 94.19 13 PRO B C 1
ATOM 2916 O O . PRO B 1 13 ? 5.465 -0.101 27.297 1 94.19 13 PRO B O 1
ATOM 2919 N N . THR B 1 14 ? 5.09 1.75 26.172 1 95.81 14 THR B N 1
ATOM 2920 C CA . THR B 1 14 ? 5.586 2.625 27.234 1 95.81 14 THR B CA 1
ATOM 2921 C C . THR B 1 14 ? 4.43 3.316 27.953 1 95.81 14 THR B C 1
ATOM 2923 O O . THR B 1 14 ? 3.328 3.414 27.406 1 95.81 14 THR B O 1
ATOM 2926 N N . ASP B 1 15 ? 4.676 3.77 29.188 1 95.12 15 ASP B N 1
ATOM 2927 C CA . ASP B 1 15 ? 3.686 4.52 29.953 1 95.12 15 ASP B CA 1
ATOM 2928 C C . ASP B 1 15 ? 3.492 5.922 29.375 1 95.12 15 ASP B C 1
ATOM 2930 O O . ASP B 1 15 ? 2.361 6.398 29.25 1 95.12 15 ASP B O 1
ATOM 2934 N N . HIS B 1 16 ? 4.637 6.531 29.094 1 95.94 16 HIS B N 1
ATOM 2935 C CA . HIS B 1 16 ? 4.547 7.816 28.406 1 95.94 16 HIS B CA 1
ATOM 2936 C C . HIS B 1 16 ? 4.188 7.641 26.938 1 95.94 16 HIS B C 1
ATOM 2938 O O . HIS B 1 16 ? 4.637 6.691 26.297 1 95.94 16 HIS B O 1
ATOM 2944 N N . PHE B 1 17 ? 3.365 8.578 26.469 1 96.94 17 PHE B N 1
ATOM 2945 C CA . PHE B 1 17 ? 2.967 8.547 25.062 1 96.94 17 PHE B CA 1
ATOM 2946 C C . PHE B 1 17 ? 3.086 9.938 24.453 1 96.94 17 PHE B C 1
ATOM 2948 O O . PHE B 1 17 ? 2.379 10.859 24.844 1 96.94 17 PHE B O 1
ATOM 2955 N N . LEU B 1 18 ? 4.012 10.094 23.594 1 98.25 18 LEU B N 1
ATOM 2956 C CA . LEU B 1 18 ? 4.117 11.266 22.719 1 98.25 18 LEU B CA 1
ATOM 2957 C C . LEU B 1 18 ? 3.537 10.977 21.344 1 98.25 18 LEU B C 1
ATOM 2959 O O . LEU B 1 18 ? 4.059 10.133 20.609 1 98.25 18 LEU B O 1
ATOM 2963 N N . LEU B 1 19 ? 2.5 11.625 20.984 1 98.31 19 LEU B N 1
ATOM 2964 C CA . LEU B 1 19 ? 1.829 11.414 19.703 1 98.31 19 LEU B CA 1
ATOM 2965 C C . LEU B 1 19 ? 2.734 11.812 18.547 1 98.31 19 LEU B C 1
ATOM 2967 O O . LEU B 1 19 ? 3.273 12.914 18.531 1 98.31 19 LEU B O 1
ATOM 2971 N N . THR B 1 20 ? 3.037 10.875 17.656 1 98.69 20 THR B N 1
ATOM 2972 C CA . THR B 1 20 ? 3.746 11.203 16.422 1 98.69 20 THR B CA 1
ATOM 2973 C C . THR B 1 20 ? 2.764 11.422 15.273 1 98.69 20 THR B C 1
ATOM 2975 O O . THR B 1 20 ? 1.805 10.664 15.117 1 98.69 20 THR B O 1
ATOM 2978 N N . SER B 1 21 ? 2.955 12.469 14.508 1 98.19 21 SER B N 1
ATOM 2979 C CA . SER B 1 21 ? 2.053 12.82 13.422 1 98.19 21 SER B CA 1
ATOM 2980 C C . SER B 1 21 ? 2.803 13.484 12.273 1 98.19 21 SER B C 1
ATOM 2982 O O . SER B 1 21 ? 4.031 13.562 12.289 1 98.19 21 SER B O 1
ATOM 2984 N N . ILE B 1 22 ? 2.105 13.789 11.203 1 97.69 22 ILE B N 1
ATOM 2985 C CA . ILE B 1 22 ? 2.574 14.531 10.039 1 97.69 22 ILE B CA 1
ATOM 2986 C C . ILE B 1 22 ? 1.79 15.836 9.906 1 97.69 22 ILE B C 1
ATOM 2988 O O . ILE B 1 22 ? 0.729 15.992 10.508 1 97.69 22 ILE B O 1
ATOM 2992 N N . VAL B 1 23 ? 2.355 16.797 9.219 1 96.06 23 VAL B N 1
ATOM 2993 C CA . VAL B 1 23 ? 1.658 18.062 9.07 1 96.06 23 VAL B CA 1
ATOM 2994 C C . VAL B 1 23 ? 0.62 17.953 7.953 1 96.06 23 VAL B C 1
ATOM 2996 O O . VAL B 1 23 ? -0.518 18.406 8.109 1 96.06 23 VAL B O 1
ATOM 2999 N N . GLY B 1 24 ? 1.028 17.312 6.82 1 93.5 24 GLY B N 1
ATOM 3000 C CA . GLY B 1 24 ? 0.035 17.141 5.773 1 93.5 24 GLY B CA 1
ATOM 3001 C C . GLY B 1 24 ? 0.634 16.703 4.449 1 93.5 24 GLY B C 1
ATOM 3002 O O . GLY B 1 24 ? 0.66 15.508 4.141 1 93.5 24 GLY B O 1
ATOM 3003 N N . SER B 1 25 ? 1.324 17.641 3.754 1 95 25 SER B N 1
ATOM 3004 C CA . SER B 1 25 ? 1.801 17.391 2.396 1 95 25 SER B CA 1
ATOM 3005 C C . SER B 1 25 ? 3.018 16.484 2.395 1 95 25 SER B C 1
ATOM 3007 O O . SER B 1 25 ? 3.873 16.562 3.277 1 95 25 SER B O 1
ATOM 3009 N N . TYR B 1 26 ? 3.107 15.602 1.481 1 97.56 26 TYR B N 1
ATOM 3010 C CA . TYR B 1 26 ? 4.156 14.609 1.305 1 97.56 26 TYR B CA 1
ATOM 3011 C C . TYR B 1 26 ? 4.676 14.609 -0.127 1 97.56 26 TYR B C 1
ATOM 3013 O O . TYR B 1 26 ? 3.984 15.055 -1.045 1 97.56 26 TYR B O 1
ATOM 3021 N N . PRO B 1 27 ? 5.938 14.211 -0.321 1 97.25 27 PRO B N 1
ATOM 3022 C CA . PRO B 1 27 ? 6.426 14.148 -1.701 1 97.25 27 PRO B CA 1
ATOM 3023 C C . PRO B 1 27 ? 5.574 13.242 -2.588 1 97.25 27 PRO B C 1
ATOM 3025 O O . PRO B 1 27 ? 5.2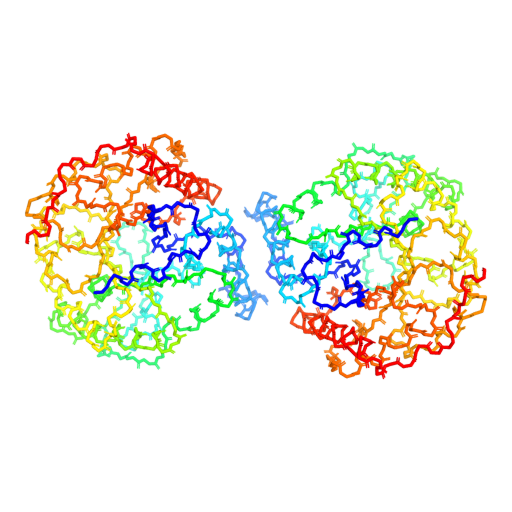93 12.102 -2.221 1 97.25 27 PRO B O 1
ATOM 3028 N N . LYS B 1 28 ? 5.215 13.773 -3.709 1 95.94 28 LYS B N 1
ATOM 3029 C CA . LYS B 1 28 ? 4.484 12.945 -4.668 1 95.94 28 LYS B CA 1
ATOM 3030 C C . LYS B 1 28 ? 5.422 11.984 -5.395 1 95.94 28 LYS B C 1
ATOM 3032 O O . LYS B 1 28 ? 6.543 12.359 -5.754 1 95.94 28 LYS B O 1
ATOM 3037 N N . PRO B 1 29 ? 4.949 10.719 -5.582 1 96.62 29 PRO B N 1
ATOM 3038 C CA . PRO B 1 29 ? 5.727 9.852 -6.469 1 96.62 29 PRO B CA 1
ATOM 3039 C C . PRO B 1 29 ? 5.965 10.477 -7.844 1 96.62 29 PRO B C 1
ATOM 3041 O O . PRO B 1 29 ? 5.07 11.117 -8.391 1 96.62 29 PRO B O 1
ATOM 3044 N N . LYS B 1 30 ? 7.18 10.242 -8.406 1 94.12 30 LYS B N 1
ATOM 3045 C CA . LYS B 1 30 ? 7.52 10.852 -9.688 1 94.12 30 LYS B CA 1
ATOM 3046 C C . LYS B 1 30 ? 6.551 10.414 -10.781 1 94.12 30 LYS B C 1
ATOM 3048 O O . LYS B 1 30 ? 6.199 11.203 -11.664 1 94.12 30 LYS B O 1
ATOM 3053 N N . TRP B 1 31 ? 6.109 9.148 -10.703 1 95.62 31 TRP B N 1
ATOM 3054 C CA . TRP B 1 31 ? 5.191 8.625 -11.711 1 95.62 31 TRP B CA 1
ATOM 3055 C C . TRP B 1 31 ? 3.85 9.352 -11.648 1 95.62 31 TRP B C 1
ATOM 3057 O O . TRP B 1 31 ? 3.18 9.508 -12.672 1 95.62 31 TRP B O 1
ATOM 3067 N N . LEU B 1 32 ? 3.369 9.797 -10.508 1 96.06 32 LEU B N 1
ATOM 3068 C CA . LEU B 1 32 ? 2.1 10.508 -10.375 1 96.06 32 LEU B CA 1
ATOM 3069 C C . LEU B 1 32 ? 2.145 11.844 -11.102 1 96.06 32 LEU B C 1
ATOM 3071 O O . LEU B 1 32 ? 1.2 12.203 -11.812 1 96.06 32 LEU B O 1
ATOM 3075 N N . ASN B 1 33 ? 3.229 12.586 -10.914 1 91.19 33 ASN B N 1
ATOM 3076 C CA . ASN B 1 33 ? 3.391 13.852 -11.617 1 91.19 33 ASN B CA 1
ATOM 3077 C C . ASN B 1 33 ? 3.312 13.664 -13.133 1 91.19 33 ASN B C 1
ATOM 3079 O O . ASN B 1 33 ? 2.695 14.469 -13.828 1 91.19 33 ASN B O 1
ATOM 3083 N N . ARG B 1 34 ? 3.893 12.594 -13.57 1 90.38 34 ARG B N 1
ATOM 3084 C CA . ARG B 1 34 ? 3.963 12.352 -15.008 1 90.38 34 ARG B CA 1
ATOM 3085 C C . ARG B 1 34 ? 2.586 12.031 -15.578 1 90.38 34 ARG B C 1
ATOM 3087 O O . ARG B 1 34 ? 2.211 12.531 -16.641 1 90.38 34 ARG B O 1
ATOM 3094 N N . VAL B 1 35 ? 1.854 11.219 -14.875 1 91.12 35 VAL B N 1
ATOM 3095 C CA . VAL B 1 35 ? 0.557 10.836 -15.43 1 91.12 35 VAL B CA 1
ATOM 3096 C C . VAL B 1 35 ? -0.431 11.984 -15.273 1 91.12 35 VAL B C 1
ATOM 3098 O O . VAL B 1 35 ? -1.361 12.125 -16.062 1 91.12 35 VAL B O 1
ATOM 3101 N N . ALA B 1 36 ? -0.275 12.812 -14.273 1 88.44 36 ALA B N 1
ATOM 3102 C CA . ALA B 1 36 ? -1.098 14.016 -14.156 1 88.44 36 ALA B CA 1
ATOM 3103 C C . ALA B 1 36 ? -0.928 14.922 -15.375 1 88.44 36 ALA B C 1
ATOM 3105 O O . ALA B 1 36 ? -1.906 15.461 -15.891 1 88.44 36 ALA B O 1
ATOM 3106 N N . ASP B 1 37 ? 0.339 15.023 -15.812 1 85.88 37 ASP B N 1
ATOM 3107 C CA . ASP B 1 37 ? 0.625 15.789 -17.016 1 85.88 37 ASP B CA 1
ATOM 3108 C C . ASP B 1 37 ? -0.088 15.195 -18.234 1 85.88 37 ASP B C 1
ATOM 3110 O O . ASP B 1 37 ? -0.583 15.922 -19.094 1 85.88 37 ASP B O 1
ATOM 3114 N N . LEU B 1 38 ? -0.133 13.883 -18.312 1 87.56 38 LEU B N 1
ATOM 3115 C CA . LEU B 1 38 ? -0.783 13.195 -19.422 1 87.56 38 LEU B CA 1
ATOM 3116 C C . LEU B 1 38 ? -2.289 13.43 -19.406 1 87.56 38 LEU B C 1
ATOM 3118 O O . LEU B 1 38 ? -2.912 13.586 -20.453 1 87.56 38 LEU B O 1
ATOM 3122 N N . ALA B 1 39 ? -2.857 13.453 -18.234 1 86.56 39 ALA B N 1
ATOM 3123 C CA . ALA B 1 39 ? -4.301 13.648 -18.109 1 86.56 39 ALA B CA 1
ATOM 3124 C C . ALA B 1 39 ? -4.707 15.047 -18.562 1 86.56 39 ALA B C 1
ATOM 3126 O O . ALA B 1 39 ? -5.828 15.25 -19.031 1 86.56 39 ALA B O 1
ATOM 3127 N N . ASP B 1 40 ? -3.85 16 -18.469 1 82.56 40 ASP B N 1
ATOM 3128 C CA . ASP B 1 40 ? -4.109 17.391 -18.859 1 82.56 40 ASP B CA 1
ATOM 3129 C C . ASP B 1 40 ? -3.906 17.578 -20.359 1 82.56 40 ASP B C 1
ATOM 3131 O O . ASP B 1 40 ? -4.273 18.625 -20.906 1 82.56 40 ASP B O 1
ATOM 3135 N N . ASP B 1 41 ? -3.307 16.547 -20.969 1 84.56 41 ASP B N 1
ATOM 3136 C CA . ASP B 1 41 ? -3.07 16.609 -22.406 1 84.56 41 ASP B CA 1
ATOM 3137 C C . ASP B 1 41 ? -4.297 16.125 -23.188 1 84.56 41 ASP B C 1
ATOM 3139 O O . ASP B 1 41 ? -4.66 14.953 -23.125 1 84.56 41 ASP B O 1
ATOM 3143 N N . PRO B 1 42 ? -4.898 16.984 -23.906 1 84.5 42 PRO B N 1
ATOM 3144 C CA . PRO B 1 42 ? -6.113 16.625 -24.641 1 84.5 42 PRO B CA 1
ATOM 3145 C C . PRO B 1 42 ? -5.883 15.5 -25.641 1 84.5 42 PRO B C 1
ATOM 3147 O O . PRO B 1 42 ? -6.832 14.82 -26.031 1 84.5 42 PRO B O 1
ATOM 3150 N N . ASP B 1 43 ? -4.695 15.273 -26.047 1 85.31 43 ASP B N 1
ATOM 3151 C CA . ASP B 1 43 ? -4.391 14.25 -27.047 1 85.31 43 ASP B CA 1
ATOM 3152 C C . ASP B 1 43 ? -4.074 12.914 -26.375 1 85.31 43 ASP B C 1
ATOM 3154 O O . ASP B 1 43 ? -3.895 11.898 -27.062 1 85.31 43 ASP B O 1
ATOM 3158 N N . SER B 1 44 ? -4.055 12.984 -25.062 1 85.25 44 SER B N 1
ATOM 3159 C CA . SER B 1 44 ? -3.689 11.766 -24.344 1 85.25 44 SER B CA 1
ATOM 3160 C C . SER B 1 44 ? -4.906 10.875 -24.109 1 85.25 44 SER B C 1
ATOM 3162 O O . SER B 1 44 ? -6.02 11.367 -23.922 1 85.25 44 SER B O 1
ATOM 3164 N N . LYS B 1 45 ? -4.723 9.508 -24.172 1 84.94 45 LYS B N 1
ATOM 3165 C CA . LYS B 1 45 ? -5.773 8.539 -23.875 1 84.94 45 LYS B CA 1
ATOM 3166 C C . LYS B 1 45 ? -5.879 8.297 -22.359 1 84.94 45 LYS B C 1
ATOM 3168 O O . LYS B 1 45 ? -6.754 7.562 -21.906 1 84.94 45 LYS B O 1
ATOM 3173 N N . PHE B 1 46 ? -4.996 8.898 -21.641 1 88.44 46 PHE B N 1
ATOM 3174 C CA . PHE B 1 46 ? -5.055 8.836 -20.188 1 88.44 46 PHE B CA 1
ATOM 3175 C C . PHE B 1 46 ? -6.07 9.828 -19.641 1 88.44 46 PHE B C 1
ATOM 3177 O O . PHE B 1 46 ? -5.805 11.031 -19.594 1 88.44 46 PHE B O 1
ATOM 3184 N N . ASP B 1 47 ? -7.227 9.312 -19.188 1 88.19 47 ASP B N 1
ATOM 3185 C CA . ASP B 1 47 ? -8.359 10.18 -18.875 1 88.19 47 ASP B CA 1
ATOM 3186 C C . ASP B 1 47 ? -8.516 10.352 -17.375 1 88.19 47 ASP B C 1
ATOM 3188 O O . ASP B 1 47 ? -7.645 9.953 -16.594 1 88.19 47 ASP B O 1
ATOM 3192 N N . GLU B 1 48 ? -9.609 10.93 -16.984 1 88.25 48 GLU B N 1
ATOM 3193 C CA . GLU B 1 48 ? -9.844 11.297 -15.594 1 88.25 48 GLU B CA 1
ATOM 3194 C C . GLU B 1 48 ? -10.016 10.062 -14.719 1 88.25 48 GLU B C 1
ATOM 3196 O O . GLU B 1 48 ? -9.617 10.062 -13.555 1 88.25 48 GLU B O 1
ATOM 3201 N N . ASP B 1 49 ? -10.547 9.055 -15.297 1 89.69 49 ASP B N 1
ATOM 3202 C CA . ASP B 1 49 ? -10.711 7.812 -14.547 1 89.69 49 ASP B CA 1
ATOM 3203 C C . ASP B 1 49 ? -9.359 7.172 -14.234 1 89.69 49 ASP B C 1
ATOM 3205 O O . ASP B 1 49 ? -9.148 6.648 -13.141 1 89.69 49 ASP B O 1
ATOM 3209 N N . HIS B 1 50 ? -8.484 7.273 -15.188 1 92.69 50 HIS B N 1
ATOM 3210 C CA . HIS B 1 50 ? -7.129 6.766 -14.984 1 92.69 50 HIS B CA 1
ATOM 3211 C C . HIS B 1 50 ? -6.391 7.578 -13.922 1 92.69 50 HIS B C 1
ATOM 3213 O O . HIS B 1 50 ? -5.668 7.02 -13.102 1 92.69 50 HIS B O 1
ATOM 3219 N N . LEU B 1 51 ? -6.648 8.836 -14.031 1 94.06 51 LEU B N 1
ATOM 3220 C CA . LEU B 1 51 ? -6.012 9.711 -13.055 1 94.06 51 LEU B CA 1
ATOM 3221 C C . LEU B 1 51 ? -6.543 9.438 -11.648 1 94.06 51 LEU B C 1
ATOM 3223 O O . LEU B 1 51 ? -5.789 9.477 -10.672 1 94.06 51 LEU B O 1
ATOM 3227 N N . HIS B 1 52 ? -7.797 9.18 -11.547 1 94.75 52 HIS B N 1
ATOM 3228 C CA . HIS B 1 52 ? -8.391 8.836 -10.266 1 94.75 52 HIS B CA 1
ATOM 3229 C C . HIS B 1 52 ? -7.746 7.586 -9.672 1 94.75 52 HIS B C 1
ATOM 3231 O O . HIS B 1 52 ? -7.43 7.547 -8.484 1 94.75 52 HIS B O 1
ATOM 3237 N N . GLU B 1 53 ? -7.508 6.594 -10.453 1 95.62 53 GLU B N 1
ATOM 3238 C CA . GLU B 1 53 ? -6.816 5.391 -10 1 95.62 53 GLU B CA 1
ATOM 3239 C C . GLU B 1 53 ? -5.402 5.711 -9.523 1 95.62 53 GLU B C 1
ATOM 3241 O O . GLU B 1 53 ? -4.953 5.184 -8.508 1 95.62 53 GLU B O 1
ATOM 3246 N N . ALA B 1 54 ? -4.738 6.52 -10.297 1 96.81 54 ALA B N 1
ATOM 3247 C CA . ALA B 1 54 ? -3.383 6.922 -9.938 1 96.81 54 ALA B CA 1
ATOM 3248 C C . ALA B 1 54 ? -3.361 7.613 -8.57 1 96.81 54 ALA B C 1
ATOM 3250 O O . ALA B 1 54 ? -2.502 7.324 -7.738 1 96.81 54 ALA B O 1
ATOM 3251 N N . HIS B 1 55 ? -4.324 8.461 -8.367 1 97.31 55 HIS B N 1
ATOM 3252 C CA . HIS B 1 55 ? -4.426 9.164 -7.094 1 97.31 55 HIS B CA 1
ATOM 3253 C C . HIS B 1 55 ? -4.703 8.203 -5.945 1 97.31 55 HIS B C 1
ATOM 3255 O O . HIS B 1 55 ? -4.105 8.312 -4.875 1 97.31 55 HIS B O 1
ATOM 3261 N N . ASP B 1 56 ? -5.641 7.328 -6.203 1 97.25 56 ASP B N 1
ATOM 3262 C CA . ASP B 1 56 ? -5.961 6.328 -5.188 1 97.25 56 ASP B CA 1
ATOM 3263 C C . ASP B 1 56 ? -4.727 5.508 -4.82 1 97.25 56 ASP B C 1
ATOM 3265 O O . ASP B 1 56 ? -4.438 5.309 -3.641 1 97.25 56 ASP B O 1
ATOM 3269 N N . ASP B 1 57 ? -4.031 5.055 -5.797 1 98.06 57 ASP B N 1
ATOM 3270 C CA . ASP B 1 57 ? -2.859 4.215 -5.562 1 98.06 57 ASP B CA 1
ATOM 3271 C C . ASP B 1 57 ? -1.749 5.004 -4.871 1 98.06 57 ASP B C 1
ATOM 3273 O O . ASP B 1 57 ? -1.053 4.473 -4.004 1 98.06 57 ASP B O 1
ATOM 3277 N N . ALA B 1 58 ? -1.545 6.258 -5.273 1 98.19 58 ALA B N 1
ATOM 3278 C CA . ALA B 1 58 ? -0.562 7.109 -4.609 1 98.19 58 ALA B CA 1
ATOM 3279 C C . ALA B 1 58 ? -0.901 7.293 -3.133 1 98.19 58 ALA B C 1
ATOM 3281 O O . ALA B 1 58 ? -0.018 7.227 -2.273 1 98.19 58 ALA B O 1
ATOM 3282 N N . CYS B 1 59 ? -2.164 7.512 -2.865 1 98 59 CYS B N 1
ATOM 3283 C CA . CYS B 1 59 ? -2.613 7.633 -1.482 1 98 59 CYS B CA 1
ATOM 3284 C C . CYS B 1 59 ? -2.283 6.371 -0.691 1 98 59 CYS B C 1
ATOM 3286 O O . CYS B 1 59 ? -1.751 6.449 0.417 1 98 59 CYS B O 1
ATOM 3288 N N . ARG B 1 60 ? -2.555 5.23 -1.232 1 97.69 60 ARG B N 1
ATOM 3289 C CA . ARG B 1 60 ? -2.283 3.967 -0.555 1 97.69 60 ARG B CA 1
ATOM 3290 C C . ARG B 1 60 ? -0.792 3.805 -0.275 1 97.69 60 ARG B C 1
ATOM 3292 O O . ARG B 1 60 ? -0.403 3.369 0.81 1 97.69 60 ARG B O 1
ATOM 3299 N N . VAL B 1 61 ? 0.02 4.148 -1.239 1 97.88 61 VAL B N 1
ATOM 3300 C CA . VAL B 1 61 ? 1.468 4.02 -1.113 1 97.88 61 VAL B CA 1
ATOM 3301 C C . VAL B 1 61 ? 1.972 4.93 0.004 1 97.88 61 VAL B C 1
ATOM 3303 O O . VAL B 1 61 ? 2.812 4.527 0.811 1 97.88 61 VAL B O 1
ATOM 3306 N N . ILE B 1 62 ? 1.438 6.082 0.102 1 98.19 62 ILE B N 1
ATOM 3307 C CA . ILE B 1 62 ? 1.916 7.051 1.081 1 98.19 62 ILE B CA 1
ATOM 3308 C C . ILE B 1 62 ? 1.406 6.676 2.471 1 98.19 62 ILE B C 1
ATOM 3310 O O . ILE B 1 62 ? 2.141 6.777 3.457 1 98.19 62 ILE B O 1
ATOM 3314 N N . VAL B 1 63 ? 0.156 6.262 2.547 1 98.12 63 VAL B N 1
ATOM 3315 C CA . VAL B 1 63 ? -0.366 5.773 3.82 1 98.12 63 VAL B CA 1
ATOM 3316 C C . VAL B 1 63 ? 0.497 4.621 4.328 1 98.12 63 VAL B C 1
ATOM 3318 O O . VAL B 1 63 ? 0.873 4.586 5.5 1 98.12 63 VAL B O 1
ATOM 3321 N N . ASP B 1 64 ? 0.857 3.691 3.439 1 97.12 64 ASP B N 1
ATOM 3322 C CA . ASP B 1 64 ? 1.733 2.574 3.779 1 97.12 64 ASP B CA 1
ATOM 3323 C C . ASP B 1 64 ? 3.084 3.07 4.289 1 97.12 64 ASP B C 1
ATOM 3325 O O . ASP B 1 64 ? 3.633 2.521 5.246 1 97.12 64 ASP B O 1
ATOM 3329 N N . GLU B 1 65 ? 3.646 4.062 3.66 1 97.44 65 GLU B N 1
ATOM 3330 C CA . GLU B 1 65 ? 4.93 4.617 4.078 1 97.44 65 GLU B CA 1
ATOM 3331 C C . GLU B 1 65 ? 4.844 5.219 5.477 1 97.44 65 GLU B C 1
ATOM 3333 O O . GLU B 1 65 ? 5.75 5.043 6.293 1 97.44 65 GLU B O 1
ATOM 3338 N N . HIS B 1 66 ? 3.742 5.965 5.73 1 98.5 66 HIS B N 1
ATOM 3339 C CA . HIS B 1 66 ? 3.525 6.531 7.055 1 98.5 66 HIS B CA 1
ATOM 3340 C C . HIS B 1 66 ? 3.463 5.438 8.117 1 98.5 66 HIS B C 1
ATOM 3342 O O . HIS B 1 66 ? 4.09 5.555 9.172 1 98.5 66 HIS B O 1
ATOM 3348 N N . GLU B 1 67 ? 2.73 4.422 7.801 1 97.56 67 GLU B N 1
ATOM 3349 C CA . GLU B 1 67 ? 2.559 3.338 8.766 1 97.56 67 GLU B CA 1
ATOM 3350 C C . GLU B 1 67 ? 3.863 2.572 8.969 1 97.56 67 GLU B C 1
ATOM 3352 O O . GLU B 1 67 ? 4.207 2.209 10.094 1 97.56 67 GLU B O 1
ATOM 3357 N N . ARG B 1 68 ? 4.625 2.314 7.902 1 96.75 68 ARG B N 1
ATOM 3358 C CA . ARG B 1 68 ? 5.91 1.629 8 1 96.75 68 ARG B CA 1
ATOM 3359 C C . ARG B 1 68 ? 6.906 2.443 8.82 1 96.75 68 ARG B C 1
ATOM 3361 O O . ARG B 1 68 ? 7.738 1.881 9.531 1 96.75 68 ARG B O 1
ATOM 3368 N N . ALA B 1 69 ? 6.793 3.77 8.766 1 98 69 ALA B N 1
ATOM 3369 C CA . ALA B 1 69 ? 7.66 4.648 9.539 1 98 69 ALA B CA 1
ATOM 3370 C C . ALA B 1 69 ? 7.27 4.637 11.016 1 98 69 ALA B C 1
ATOM 3372 O O . ALA B 1 69 ? 8.031 5.102 11.867 1 98 69 ALA B O 1
ATOM 3373 N N . GLY B 1 70 ? 6.055 4.199 11.344 1 97.88 70 GLY B N 1
ATOM 3374 C CA . GLY B 1 70 ? 5.637 4.016 12.719 1 97.88 70 GLY B CA 1
ATOM 3375 C C . GLY B 1 70 ? 4.805 5.168 13.25 1 97.88 70 GLY B C 1
ATOM 3376 O O . GLY B 1 70 ? 4.59 5.281 14.461 1 97.88 70 GLY B O 1
ATOM 3377 N N . LEU B 1 71 ? 4.27 6.008 12.383 1 98.5 71 LEU B N 1
ATOM 3378 C CA . LEU B 1 71 ? 3.479 7.152 12.82 1 98.5 71 LEU B CA 1
ATOM 3379 C C . LEU B 1 71 ? 2.207 6.691 13.523 1 98.5 71 LEU B C 1
ATOM 3381 O O . LEU B 1 71 ? 1.594 5.699 13.125 1 98.5 71 LEU B O 1
ATOM 3385 N N . ASP B 1 72 ? 1.759 7.496 14.5 1 98.31 72 ASP B N 1
ATOM 3386 C CA . ASP B 1 72 ? 0.531 7.195 15.234 1 98.31 72 ASP B CA 1
ATOM 3387 C C . ASP B 1 72 ? -0.697 7.68 14.461 1 98.31 72 ASP B C 1
ATOM 3389 O O . ASP B 1 72 ? -1.789 7.129 14.617 1 98.31 72 ASP B O 1
ATOM 3393 N N . THR B 1 73 ? -0.583 8.727 13.711 1 98.44 73 THR B N 1
ATOM 3394 C CA . THR B 1 73 ? -1.608 9.211 12.797 1 98.44 73 THR B CA 1
ATOM 3395 C C . THR B 1 73 ? -1.033 9.406 11.398 1 98.44 73 THR B C 1
ATOM 3397 O O . THR B 1 73 ? 0.154 9.703 11.242 1 98.44 73 THR B O 1
ATOM 3400 N N . VAL B 1 74 ? -1.902 9.203 10.398 1 98.5 74 VAL B N 1
ATOM 3401 C CA . VAL B 1 74 ? -1.439 9.258 9.016 1 98.5 74 VAL B CA 1
ATOM 3402 C C . VAL B 1 74 ? -2.303 10.234 8.227 1 98.5 74 VAL B C 1
ATOM 3404 O O . VAL B 1 74 ? -3.293 10.758 8.734 1 98.5 74 VAL B O 1
ATOM 3407 N N . SER B 1 75 ? -1.907 10.555 7.051 1 97.94 75 SER B N 1
ATOM 3408 C CA . SER B 1 75 ? -2.664 11.336 6.082 1 97.94 75 SER B CA 1
ATOM 3409 C C . SER B 1 75 ? -2.479 10.797 4.668 1 97.94 75 SER B C 1
ATOM 3411 O O . SER B 1 75 ? -1.729 9.844 4.457 1 97.94 75 SER B O 1
ATOM 3413 N N . ASP B 1 76 ? -3.164 11.359 3.705 1 96.81 76 ASP B N 1
ATOM 3414 C CA . ASP B 1 76 ? -3.027 10.93 2.316 1 96.81 76 ASP B CA 1
ATOM 3415 C C . ASP B 1 76 ? -1.854 11.641 1.639 1 96.81 76 ASP B C 1
ATOM 3417 O O . ASP B 1 76 ? -1.636 11.477 0.437 1 96.81 76 ASP B O 1
ATOM 3421 N N . GLY B 1 77 ? -1.165 12.469 2.391 1 97.12 77 GLY B N 1
ATOM 3422 C CA . GLY B 1 77 ? -0.041 13.211 1.842 1 97.12 77 GLY B CA 1
ATOM 3423 C C . GLY B 1 77 ? -0.458 14.266 0.837 1 97.12 77 GLY B C 1
ATOM 3424 O O . GLY B 1 77 ? 0.368 14.758 0.066 1 97.12 77 GLY B O 1
ATOM 3425 N N . GLU B 1 78 ? -1.782 14.516 0.766 1 96.88 78 GLU B N 1
ATOM 3426 C CA . GLU B 1 78 ? -2.363 15.461 -0.179 1 96.88 78 GLU B CA 1
ATOM 3427 C C . GLU B 1 78 ? -2.033 15.078 -1.619 1 96.88 78 GLU B C 1
ATOM 3429 O O . GLU B 1 78 ? -1.657 15.938 -2.422 1 96.88 78 GLU B O 1
ATOM 3434 N N . MET B 1 79 ? -2.129 13.844 -1.923 1 96.88 79 MET B N 1
ATOM 3435 C CA . MET B 1 79 ? -1.784 13.305 -3.236 1 96.88 79 MET B CA 1
ATOM 3436 C C . MET B 1 79 ? -2.734 13.836 -4.305 1 96.88 79 MET B C 1
ATOM 3438 O O . MET B 1 79 ? -2.383 13.883 -5.484 1 96.88 79 MET B O 1
ATOM 3442 N N . ARG B 1 80 ? -3.949 14.227 -3.93 1 94.56 80 ARG B N 1
ATOM 3443 C CA . ARG B 1 80 ? -4.949 14.688 -4.883 1 94.56 80 ARG B CA 1
ATOM 3444 C C . ARG B 1 80 ? -4.891 16.203 -5.051 1 94.56 80 ARG B C 1
ATOM 3446 O O . ARG B 1 80 ? -5.578 16.766 -5.906 1 94.56 80 ARG B O 1
ATOM 3453 N N . ARG B 1 81 ? -4.039 16.812 -4.211 1 91 81 ARG B N 1
ATOM 3454 C CA . ARG B 1 81 ? -4.055 18.266 -4.172 1 91 81 ARG B CA 1
ATOM 3455 C C . ARG B 1 81 ? -2.871 18.859 -4.934 1 91 81 ARG B C 1
ATOM 3457 O O . ARG B 1 81 ? -1.765 18.312 -4.879 1 91 81 ARG B O 1
ATOM 3464 N N . ASN B 1 82 ? -3.031 19.859 -5.637 1 81.12 82 ASN B N 1
ATOM 3465 C CA . ASN B 1 82 ? -1.962 20.547 -6.355 1 81.12 82 ASN B CA 1
ATOM 3466 C C . ASN B 1 82 ? -1.39 21.703 -5.539 1 81.12 82 ASN B C 1
ATOM 3468 O O . ASN B 1 82 ? -0.195 21.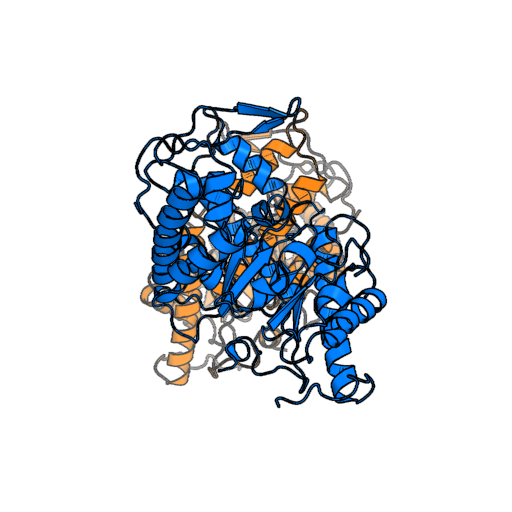719 -5.238 1 81.12 82 ASN B O 1
ATOM 3472 N N . GLU B 1 83 ? -2.252 22.656 -5.277 1 82.12 83 GLU B N 1
ATOM 3473 C CA . GLU B 1 83 ? -1.926 23.828 -4.48 1 82.12 83 GLU B CA 1
ATOM 3474 C C . GLU B 1 83 ? -2.98 24.078 -3.406 1 82.12 83 GLU B C 1
ATOM 3476 O O . GLU B 1 83 ? -4.172 23.875 -3.639 1 82.12 83 GLU B O 1
ATOM 3481 N N . MET B 1 84 ? -2.477 24.5 -2.307 1 87.12 84 MET B N 1
ATOM 3482 C CA . MET B 1 84 ? -3.297 24.516 -1.099 1 87.12 84 MET B CA 1
ATOM 3483 C C . MET B 1 84 ? -4.477 25.469 -1.25 1 87.12 84 MET B C 1
ATOM 3485 O O . MET B 1 84 ? -5.508 25.297 -0.596 1 87.12 84 MET B O 1
ATOM 3489 N N . VAL B 1 85 ? -4.41 26.484 -2.047 1 86.75 85 VAL B N 1
ATOM 3490 C CA . VAL B 1 85 ? -5.527 27.422 -2.221 1 86.75 85 VAL B CA 1
ATOM 3491 C C . VAL B 1 85 ? -6.355 27 -3.436 1 86.75 85 VAL B C 1
ATOM 3493 O O . VAL B 1 85 ? -7.586 26.953 -3.369 1 86.75 85 VAL B O 1
ATOM 3496 N N . GLU B 1 86 ? -5.699 26.656 -4.527 1 87.19 86 GLU B N 1
ATOM 3497 C CA . GLU B 1 86 ? -6.363 26.297 -5.781 1 87.19 86 GLU B CA 1
ATOM 3498 C C . GLU B 1 86 ? -7.312 25.125 -5.586 1 87.19 86 GLU B C 1
ATOM 3500 O O . GLU B 1 86 ? -8.43 25.125 -6.109 1 87.19 86 GLU B O 1
ATOM 3505 N N . PHE B 1 87 ? -6.922 24.219 -4.879 1 90.38 87 PHE B N 1
ATOM 3506 C CA . PHE B 1 87 ? -7.707 23.016 -4.645 1 90.38 87 PHE B CA 1
ATOM 3507 C C . PHE B 1 87 ? -9.062 23.359 -4.047 1 90.38 87 PHE B C 1
ATOM 3509 O O . PHE B 1 87 ? -10.094 22.891 -4.52 1 90.38 87 PHE B O 1
ATOM 3516 N N . PHE B 1 88 ? -9.086 24.188 -3.008 1 93.75 88 PHE B N 1
ATOM 3517 C CA . PHE B 1 88 ? -10.32 24.547 -2.32 1 93.75 88 PHE B CA 1
ATOM 3518 C C . PHE B 1 88 ? -11.117 25.562 -3.131 1 93.75 88 PHE B C 1
ATOM 3520 O O . PHE B 1 88 ? -12.344 25.469 -3.205 1 93.75 88 PHE B O 1
ATOM 3527 N N . ALA B 1 89 ? -10.406 26.516 -3.738 1 92.38 89 ALA B N 1
ATOM 3528 C CA . ALA B 1 89 ? -11.07 27.531 -4.547 1 92.38 89 ALA B CA 1
ATOM 3529 C C . ALA B 1 89 ? -11.891 26.906 -5.664 1 92.38 89 ALA B C 1
ATOM 3531 O O . ALA B 1 89 ? -12.961 27.391 -6.016 1 92.38 89 ALA B O 1
ATOM 3532 N N . ASP B 1 90 ? -11.406 25.812 -6.207 1 91.75 90 ASP B N 1
ATOM 3533 C CA . ASP B 1 90 ? -12.078 25.109 -7.289 1 91.75 90 ASP B CA 1
ATOM 3534 C C . ASP B 1 90 ? -13.383 24.469 -6.805 1 91.75 90 ASP B C 1
ATOM 3536 O O . ASP B 1 90 ? -14.25 24.125 -7.613 1 91.75 90 ASP B O 1
ATOM 3540 N N . ARG B 1 91 ? -13.586 24.391 -5.527 1 94.12 91 ARG B N 1
ATOM 3541 C CA . ARG B 1 91 ? -14.719 23.672 -4.973 1 94.12 91 ARG B CA 1
ATOM 3542 C C . ARG B 1 91 ? -15.68 24.609 -4.246 1 94.12 91 ARG B C 1
ATOM 3544 O O . ARG B 1 91 ? -16.703 24.172 -3.725 1 94.12 91 ARG B O 1
ATOM 3551 N N . ILE B 1 92 ? -15.289 25.875 -4.176 1 96.31 92 ILE B N 1
ATOM 3552 C CA . ILE B 1 92 ? -16.109 26.891 -3.516 1 96.31 92 ILE B CA 1
ATOM 3553 C C . ILE B 1 92 ? -16.766 27.781 -4.562 1 96.31 92 ILE B C 1
ATOM 3555 O O . ILE B 1 92 ? -16.078 28.422 -5.363 1 96.31 92 ILE B O 1
ATOM 3559 N N . GLU B 1 93 ? -18.109 27.828 -4.609 1 96.06 93 GLU B N 1
ATOM 3560 C CA . GLU B 1 93 ? -18.781 28.797 -5.48 1 96.06 93 GLU B CA 1
ATOM 3561 C C . GLU B 1 93 ? -18.391 30.219 -5.129 1 96.06 93 GLU B C 1
ATOM 3563 O O . GLU B 1 93 ? -18.188 30.547 -3.959 1 96.06 93 GLU B O 1
ATOM 3568 N N . GLY B 1 94 ? -18.312 31.031 -6.125 1 96.31 94 GLY B N 1
ATOM 3569 C CA . GLY B 1 94 ? -17.906 32.406 -5.918 1 96.31 94 GLY B CA 1
ATOM 3570 C C . GLY B 1 94 ? -16.469 32.688 -6.332 1 96.31 94 GLY B C 1
ATOM 3571 O O . GLY B 1 94 ? -16.094 33.844 -6.555 1 96.31 94 GLY B O 1
ATOM 3572 N N . TYR B 1 95 ? -15.617 31.625 -6.305 1 94.69 95 TYR B N 1
ATOM 3573 C CA . TYR B 1 95 ? -14.258 31.734 -6.816 1 94.69 95 TYR B CA 1
ATOM 3574 C C . TYR B 1 95 ? -14.234 31.594 -8.336 1 94.69 95 TYR B C 1
ATOM 3576 O O . TYR B 1 95 ? -15.023 30.828 -8.898 1 94.69 95 TYR B O 1
ATOM 3584 N N . GLU B 1 96 ? -13.352 32.281 -9.008 1 91.62 96 GLU B N 1
ATOM 3585 C CA . GLU B 1 96 ? -13.062 32.094 -10.43 1 91.62 96 GLU B CA 1
ATOM 3586 C C . GLU B 1 96 ? -11.562 32.156 -10.688 1 91.62 96 GLU B C 1
ATOM 3588 O O . GLU B 1 96 ? -10.805 32.781 -9.945 1 91.62 96 GLU B O 1
ATOM 3593 N N . PHE B 1 97 ? -11.195 31.359 -11.719 1 87 97 PHE B N 1
ATOM 3594 C CA . PHE B 1 97 ? -9.789 31.375 -12.125 1 87 97 PHE B CA 1
ATOM 3595 C C . PHE B 1 97 ? -9.617 32.156 -13.43 1 87 97 PHE B C 1
ATOM 3597 O O . PHE B 1 97 ? -10.32 31.891 -14.406 1 87 97 PHE B O 1
ATOM 3604 N N . ASN B 1 98 ? -8.969 33.188 -13.398 1 73.75 98 ASN B N 1
ATOM 3605 C CA . ASN B 1 98 ? -8.789 34 -14.594 1 73.75 98 ASN B CA 1
ATOM 3606 C C . ASN B 1 98 ? -7.445 33.75 -15.266 1 73.75 98 ASN B C 1
ATOM 3608 O O . ASN B 1 98 ? -7.027 34.469 -16.156 1 73.75 98 ASN B O 1
ATOM 3612 N N . GLY B 1 99 ? -6.82 32.531 -15.039 1 64.25 99 GLY B N 1
ATOM 3613 C CA . GLY B 1 99 ? -5.562 32.219 -15.695 1 64.25 99 GLY B CA 1
ATOM 3614 C C . GLY B 1 99 ? -4.344 32.594 -14.875 1 64.25 99 GLY B C 1
ATOM 3615 O O . GLY B 1 99 ? -4.473 33.062 -13.75 1 64.25 99 GLY B O 1
ATOM 3616 N N . PRO B 1 100 ? -3.105 32.156 -15.367 1 61.84 100 PRO B N 1
ATOM 3617 C CA . PRO B 1 100 ? -1.871 32.438 -14.625 1 61.84 100 PRO B CA 1
ATOM 3618 C C . PRO B 1 100 ? -1.614 33.938 -14.438 1 61.84 100 PRO B C 1
ATOM 3620 O O . PRO B 1 100 ? -1.837 34.719 -15.359 1 61.84 100 PRO B O 1
ATOM 3623 N N . VAL B 1 101 ? -1.708 34.375 -13.305 1 52.03 101 VAL B N 1
ATOM 3624 C CA . VAL B 1 101 ? -1.36 35.75 -13 1 52.03 101 VAL B CA 1
ATOM 3625 C C . VAL B 1 101 ? 0.111 35.844 -12.602 1 52.03 101 VAL B C 1
ATOM 3627 O O . VAL B 1 101 ? 0.584 35.062 -11.781 1 52.03 101 VAL B O 1
ATOM 3630 N N . LYS B 1 102 ? 0.844 36.469 -13.375 1 48.62 102 LYS B N 1
ATOM 3631 C CA . LYS B 1 102 ? 2.252 36.75 -13.102 1 48.62 102 LYS B CA 1
ATOM 3632 C C . LYS B 1 102 ? 2.438 37.375 -11.719 1 48.62 102 LYS B C 1
ATOM 3634 O O . LYS B 1 102 ? 1.807 38.375 -11.391 1 48.62 102 LYS B O 1
ATOM 3639 N N . VAL B 1 103 ? 2.779 36.562 -10.586 1 42.5 103 VAL B N 1
ATOM 3640 C CA . VAL B 1 103 ? 2.918 37.156 -9.25 1 42.5 103 VAL B CA 1
ATOM 3641 C C . VAL B 1 103 ? 4.242 37.906 -9.141 1 42.5 103 VAL B C 1
ATOM 3643 O O . VAL B 1 103 ? 4.277 39.062 -8.75 1 42.5 103 VAL B O 1
ATOM 3646 N N . TRP B 1 104 ? 5.488 37.219 -9.117 1 40.69 104 TRP B N 1
ATOM 3647 C CA . TRP B 1 104 ? 6.824 37.812 -9.117 1 40.69 104 TRP B CA 1
ATOM 3648 C C . TRP B 1 104 ? 7.73 37.094 -10.117 1 40.69 104 TRP B C 1
ATOM 3650 O O . TRP B 1 104 ? 7.777 35.844 -10.148 1 40.69 104 TRP B O 1
ATOM 3660 N N . GLY B 1 105 ? 8.492 37.781 -10.922 1 44.19 105 GLY B N 1
ATOM 3661 C CA . GLY B 1 105 ? 9.375 37.25 -11.953 1 44.19 105 GLY B CA 1
ATOM 3662 C C . GLY B 1 105 ? 8.656 36.438 -13.008 1 44.19 105 GLY B C 1
ATOM 3663 O O . GLY B 1 105 ? 7.719 36.906 -13.648 1 44.19 105 GLY B O 1
ATOM 3664 N N . HIS B 1 106 ? 9.094 35.281 -13.211 1 48.84 106 HIS B N 1
ATOM 3665 C CA . HIS B 1 106 ? 8.586 34.344 -14.203 1 48.84 106 HIS B CA 1
ATOM 3666 C C . HIS B 1 106 ? 7.66 33.312 -13.57 1 48.84 106 HIS B C 1
ATOM 3668 O O . HIS B 1 106 ? 7.328 32.312 -14.188 1 48.84 106 HIS B O 1
ATOM 3674 N N . ASN B 1 107 ? 7.344 33.531 -12.375 1 46.28 107 ASN B N 1
ATOM 3675 C CA . ASN B 1 107 ? 6.508 32.531 -11.734 1 46.28 107 ASN B CA 1
ATOM 3676 C C . ASN B 1 107 ? 5.023 32.875 -11.836 1 46.28 107 ASN B C 1
ATOM 3678 O O . ASN B 1 107 ? 4.633 34 -11.547 1 46.28 107 ASN B O 1
ATOM 3682 N N . TYR B 1 108 ? 4.383 32.188 -12.695 1 54.19 108 TYR B N 1
ATOM 3683 C CA . TYR B 1 108 ? 2.941 32.312 -12.883 1 54.19 108 TYR B CA 1
ATOM 3684 C C . TYR B 1 108 ? 2.186 31.422 -11.906 1 54.19 108 TYR B C 1
ATOM 3686 O O . TYR B 1 108 ? 2.648 30.344 -11.57 1 54.19 108 TYR B O 1
ATOM 3694 N N . PHE B 1 109 ? 1.521 32.156 -10.992 1 57.47 109 PHE B N 1
ATOM 3695 C CA . PHE B 1 109 ? 0.594 31.453 -10.125 1 57.47 109 PHE B CA 1
ATOM 3696 C C . PHE B 1 109 ? -0.85 31.75 -10.516 1 57.47 109 PHE B C 1
ATOM 3698 O O . PHE B 1 109 ? -1.18 32.875 -10.883 1 57.47 109 PHE B O 1
ATOM 3705 N N . ASP B 1 110 ? -1.599 30.766 -10.75 1 68.62 110 ASP B N 1
ATOM 3706 C CA . ASP B 1 110 ? -3.018 31.016 -10.984 1 68.62 110 ASP B CA 1
ATOM 3707 C C . ASP B 1 110 ? -3.732 31.375 -9.688 1 68.62 110 ASP B C 1
ATOM 3709 O O . ASP B 1 110 ? -4.324 30.516 -9.031 1 68.62 110 ASP B O 1
ATOM 3713 N N . LYS B 1 111 ? -3.562 32.656 -9.234 1 78.25 111 LYS B N 1
ATOM 3714 C CA . LYS B 1 111 ? -4.27 33.188 -8.062 1 78.25 111 LYS B CA 1
ATOM 3715 C C . LYS B 1 111 ? -5.766 33.312 -8.336 1 78.25 111 LYS B C 1
ATOM 3717 O O . LYS B 1 111 ? -6.164 33.938 -9.312 1 78.25 111 LYS B O 1
ATOM 3722 N N . PRO B 1 112 ? -6.562 32.75 -7.512 1 90.62 112 PRO B N 1
ATOM 3723 C CA . PRO B 1 112 ? -8.008 32.812 -7.758 1 90.62 112 PRO B CA 1
ATOM 3724 C C . PRO B 1 112 ? -8.609 34.156 -7.328 1 90.62 112 PRO B C 1
ATOM 3726 O O . PRO B 1 112 ? -7.992 34.906 -6.57 1 90.62 112 PRO B O 1
ATOM 3729 N N . SER B 1 113 ? -9.781 34.469 -7.918 1 92.06 113 SER B N 1
ATOM 3730 C CA . SER B 1 113 ? -10.547 35.656 -7.555 1 92.06 113 SER B CA 1
ATOM 3731 C C . SER B 1 113 ? -11.898 35.281 -6.961 1 92.06 113 SER B C 1
ATOM 3733 O O . SER B 1 113 ? -12.562 34.344 -7.445 1 92.06 113 SER B O 1
ATOM 3735 N N . VAL B 1 114 ? -12.195 35.969 -5.883 1 96.12 114 VAL B N 1
ATOM 3736 C CA . VAL B 1 114 ? -13.547 35.875 -5.348 1 96.12 114 VAL B CA 1
ATOM 3737 C C . VAL B 1 114 ? -14.43 36.938 -5.973 1 96.12 114 VAL B C 1
ATOM 3739 O O . VAL B 1 114 ? -14.305 38.125 -5.645 1 96.12 114 VAL B O 1
ATOM 3742 N N . VAL B 1 115 ? -15.336 36.594 -6.762 1 95.38 115 VAL B N 1
ATOM 3743 C CA . VAL B 1 115 ? -16.047 37.562 -7.59 1 95.38 115 VAL B CA 1
ATOM 3744 C C . VAL B 1 115 ? -17.5 37.656 -7.125 1 95.38 115 VAL B C 1
ATOM 3746 O O . VAL B 1 115 ? -18.25 38.531 -7.559 1 95.38 115 VAL B O 1
ATOM 3749 N N . ASP B 1 116 ? -17.906 36.719 -6.336 1 96.44 116 ASP B N 1
ATOM 3750 C CA . ASP B 1 116 ? -19.25 36.688 -5.77 1 96.44 116 ASP B CA 1
ATOM 3751 C C . ASP B 1 116 ? -19.234 36.125 -4.355 1 96.44 116 ASP B C 1
ATOM 3753 O O . ASP B 1 116 ? -18.203 35.688 -3.855 1 96.44 116 ASP B O 1
ATOM 3757 N N . ASP B 1 117 ? -20.438 36.125 -3.732 1 97.31 117 ASP B N 1
ATOM 3758 C CA . ASP B 1 117 ? -20.547 35.5 -2.42 1 97.31 117 ASP B CA 1
ATOM 3759 C C . ASP B 1 117 ? -20.109 34.031 -2.475 1 97.31 117 ASP B C 1
ATOM 3761 O O . ASP B 1 117 ? -20.516 33.312 -3.373 1 97.31 117 ASP B O 1
ATOM 3765 N N . VAL B 1 118 ? -19.297 33.656 -1.459 1 97.81 118 VAL B N 1
ATOM 3766 C CA . VAL B 1 118 ? -18.812 32.281 -1.429 1 97.81 118 VAL B CA 1
ATOM 3767 C C . VAL B 1 118 ? -19.891 31.375 -0.862 1 97.81 118 VAL B C 1
ATOM 3769 O O . VAL B 1 118 ? -20.625 31.766 0.052 1 97.81 118 VAL B O 1
ATOM 3772 N N . GLU B 1 119 ? -20 30.188 -1.437 1 97.31 119 GLU B N 1
ATOM 3773 C CA . GLU B 1 119 ? -21.016 29.234 -1.022 1 97.31 119 GLU B CA 1
ATOM 3774 C C . GLU B 1 119 ? -20.469 27.812 -1.01 1 97.31 119 GLU B C 1
ATOM 3776 O O . GLU B 1 119 ? -19.578 27.469 -1.801 1 97.31 119 GLU B O 1
ATOM 3781 N N . TYR B 1 120 ? -21.016 27.062 -0.061 1 95.94 120 TYR B N 1
ATOM 3782 C CA . TYR B 1 120 ? -20.703 25.641 0.021 1 95.94 120 TYR B CA 1
ATOM 3783 C C . TYR B 1 120 ? -21.516 24.859 -1.001 1 95.94 120 TYR B C 1
ATOM 3785 O O . TYR B 1 120 ? -22.734 24.75 -0.89 1 95.94 120 TYR B O 1
ATOM 3793 N N . ALA B 1 121 ? -20.906 24.328 -2.074 1 90.44 121 ALA B N 1
ATOM 3794 C CA . ALA B 1 121 ? -21.609 23.656 -3.168 1 90.44 121 ALA B CA 1
ATOM 3795 C C . ALA B 1 121 ? -21.516 22.141 -3.037 1 90.44 121 ALA B C 1
ATOM 3797 O O . ALA B 1 121 ? -22.453 21.422 -3.357 1 90.44 121 ALA B O 1
ATOM 3798 N N . GLU B 1 122 ? -20.375 21.609 -2.682 1 91.75 122 GLU B N 1
ATOM 3799 C CA . GLU B 1 122 ? -20.094 20.188 -2.492 1 91.75 122 GLU B CA 1
ATOM 3800 C C . GLU B 1 122 ? -19.031 19.969 -1.429 1 91.75 122 GLU B C 1
ATOM 3802 O O . GLU B 1 122 ? -18.312 20.891 -1.059 1 91.75 122 GLU B O 1
ATOM 3807 N N . SER B 1 123 ? -19.031 18.766 -0.968 1 93.75 123 SER B N 1
ATOM 3808 C CA . SER B 1 123 ? -18 18.438 0.006 1 93.75 123 SER B CA 1
ATOM 3809 C C . SER B 1 123 ? -16.609 18.562 -0.613 1 93.75 123 SER B C 1
ATOM 3811 O O . SER B 1 123 ? -16.406 18.203 -1.775 1 93.75 123 SER B O 1
ATOM 3813 N N . TRP B 1 124 ? -15.727 19.062 0.188 1 96.31 124 TRP B N 1
ATOM 3814 C CA . TRP B 1 124 ? -14.375 19.312 -0.31 1 96.31 124 TRP B CA 1
ATOM 3815 C C . TRP B 1 124 ? -13.477 18.094 -0.089 1 96.31 124 TRP B C 1
ATOM 3817 O O . TRP B 1 124 ? -12.719 17.719 -0.977 1 96.31 124 TRP B O 1
ATOM 3827 N N . LEU B 1 125 ? -13.609 17.484 1.104 1 97.5 125 LEU B N 1
ATOM 3828 C CA . LEU B 1 125 ? -12.555 16.562 1.521 1 97.5 125 LEU B CA 1
ATOM 3829 C C . LEU B 1 125 ? -13.148 15.234 1.994 1 97.5 125 LEU B C 1
ATOM 3831 O O . LEU B 1 125 ? -12.406 14.297 2.305 1 97.5 125 LEU B O 1
ATOM 3835 N N . VAL B 1 126 ? -14.445 15.078 2.09 1 97.94 126 VAL B N 1
ATOM 3836 C CA . VAL B 1 126 ? -15.07 13.922 2.711 1 97.94 126 VAL B CA 1
ATOM 3837 C C . VAL B 1 126 ? -14.695 12.656 1.942 1 97.94 126 VAL B C 1
ATOM 3839 O O . VAL B 1 126 ? -14.305 11.648 2.543 1 97.94 126 VAL B O 1
ATOM 3842 N N . ASP B 1 127 ? -14.789 12.711 0.601 1 96.5 127 ASP B N 1
ATOM 3843 C CA . ASP B 1 127 ? -14.422 11.555 -0.213 1 96.5 127 ASP B CA 1
ATOM 3844 C C . ASP B 1 127 ? -12.961 11.164 0.006 1 96.5 127 ASP B C 1
ATOM 3846 O O . ASP B 1 127 ? -12.648 9.977 0.128 1 96.5 127 ASP B O 1
ATOM 3850 N N . GLU B 1 128 ? -12.156 12.18 0.04 1 95.88 128 GLU B N 1
ATOM 3851 C CA . GLU B 1 128 ? -10.734 11.953 0.287 1 95.88 128 GLU B CA 1
ATOM 3852 C C . GLU B 1 128 ? -10.508 11.305 1.65 1 95.88 128 GLU B C 1
ATOM 3854 O O . GLU B 1 128 ? -9.734 10.352 1.771 1 95.88 128 GLU B O 1
ATOM 3859 N N . PHE B 1 129 ? -11.234 11.727 2.602 1 98.19 129 PHE B N 1
ATOM 3860 C CA . PHE B 1 129 ? -11.109 11.203 3.957 1 98.19 129 PHE B CA 1
ATOM 3861 C C . PHE B 1 129 ? -11.586 9.758 4.023 1 98.19 129 PHE B C 1
ATOM 3863 O O . PHE B 1 129 ? -10.906 8.898 4.59 1 98.19 129 PHE B O 1
ATOM 3870 N N . GLU B 1 130 ? -12.68 9.555 3.479 1 98.19 130 GLU B N 1
ATOM 3871 C CA . GLU B 1 130 ? -13.242 8.211 3.514 1 98.19 130 GLU B CA 1
ATOM 3872 C C . GLU B 1 130 ? -12.328 7.207 2.818 1 98.19 130 GLU B C 1
ATOM 3874 O O . GLU B 1 130 ? -12.125 6.094 3.311 1 98.19 130 GLU B O 1
ATOM 3879 N N . PHE B 1 131 ? -11.781 7.582 1.729 1 97.94 131 PHE B N 1
ATOM 3880 C CA . PHE B 1 131 ? -10.844 6.707 1.03 1 97.94 131 PHE B CA 1
ATOM 3881 C C . PHE B 1 131 ? -9.609 6.449 1.882 1 97.94 131 PHE B C 1
ATOM 3883 O O . PHE B 1 131 ? -9.18 5.305 2.033 1 97.94 131 PHE B O 1
ATOM 3890 N N . THR B 1 132 ? -9.023 7.504 2.4 1 98.38 132 THR B N 1
ATOM 3891 C CA . THR B 1 132 ? -7.812 7.383 3.207 1 98.38 132 THR B CA 1
ATOM 3892 C C . THR B 1 132 ? -8.062 6.5 4.426 1 98.38 132 THR B C 1
ATOM 3894 O O . THR B 1 132 ? -7.234 5.664 4.777 1 98.38 132 THR B O 1
ATOM 3897 N N . ARG B 1 133 ? -9.188 6.723 5.047 1 98 133 ARG B N 1
ATOM 3898 C CA . ARG B 1 133 ? -9.562 5.914 6.203 1 98 133 ARG B CA 1
ATOM 3899 C C . ARG B 1 133 ? -9.656 4.438 5.836 1 98 133 ARG B C 1
ATOM 3901 O O . ARG B 1 133 ? -9.227 3.572 6.602 1 98 133 ARG B O 1
ATOM 3908 N N . SER B 1 134 ? -10.18 4.18 4.688 1 96.5 134 SER B N 1
ATOM 3909 C CA . SER B 1 134 ? -10.312 2.799 4.242 1 96.5 134 SER B CA 1
ATOM 3910 C C . SER B 1 134 ? -8.945 2.182 3.939 1 96.5 134 SER B C 1
ATOM 3912 O O . SER B 1 134 ? -8.781 0.963 4.023 1 96.5 134 SER B O 1
ATOM 3914 N N . ALA B 1 135 ? -7.992 2.994 3.639 1 96.25 135 ALA B N 1
ATOM 3915 C CA . ALA B 1 135 ? -6.66 2.529 3.27 1 96.25 135 ALA B CA 1
ATOM 3916 C C . ALA B 1 135 ? -5.75 2.438 4.492 1 96.25 135 ALA B C 1
ATOM 3918 O O . ALA B 1 135 ? -4.688 1.817 4.438 1 96.25 135 ALA B O 1
ATOM 3919 N N . ALA B 1 136 ? -6.148 3.023 5.605 1 97.44 136 ALA B N 1
ATOM 3920 C CA . ALA B 1 136 ? -5.262 3.186 6.754 1 97.44 136 ALA B CA 1
ATOM 3921 C C . ALA B 1 136 ? -5.656 2.242 7.887 1 97.44 136 ALA B C 1
ATOM 3923 O O . ALA B 1 136 ? -6.84 1.939 8.07 1 97.44 136 ALA B O 1
ATOM 3924 N N . SER B 1 137 ? -4.664 1.795 8.625 1 95.56 137 SER B N 1
ATOM 3925 C CA . SER B 1 137 ? -4.906 1.055 9.859 1 95.56 137 SER B CA 1
ATOM 3926 C C . SER B 1 137 ? -4.797 1.964 11.078 1 95.56 137 SER B C 1
ATOM 3928 O O . SER B 1 137 ? -5.113 1.553 12.195 1 95.56 137 SER B O 1
ATOM 3930 N N . LYS B 1 138 ? -4.344 3.236 10.875 1 97.12 138 LYS B N 1
ATOM 3931 C CA . LYS B 1 138 ? -4.164 4.25 11.914 1 97.12 138 LYS B CA 1
ATOM 3932 C C . LYS B 1 138 ? -5.164 5.391 11.742 1 97.12 138 LYS B C 1
ATOM 3934 O O . LYS B 1 138 ? -5.738 5.566 10.672 1 97.12 138 LYS B O 1
ATOM 3939 N N . PRO B 1 139 ? -5.41 6.16 12.812 1 98 139 PRO B N 1
ATOM 3940 C CA . PRO B 1 139 ? -6.258 7.344 12.664 1 98 139 PRO B CA 1
ATOM 3941 C C . PRO B 1 139 ? -5.73 8.312 11.609 1 98 139 PRO B C 1
ATOM 3943 O O . PRO B 1 139 ? -4.516 8.484 11.469 1 98 139 PRO B O 1
ATOM 3946 N N . VAL B 1 140 ? -6.676 8.969 10.945 1 98.62 140 VAL B N 1
ATOM 3947 C CA . VAL B 1 140 ? -6.32 9.828 9.82 1 98.62 140 VAL B CA 1
ATOM 3948 C C . VAL B 1 140 ? -6.434 11.289 10.234 1 98.62 140 VAL B C 1
ATOM 3950 O O . VAL B 1 140 ? -7.457 11.711 10.781 1 98.62 140 VAL B O 1
ATOM 3953 N N . LYS B 1 141 ? -5.398 12.062 10.031 1 98.5 141 LYS B N 1
ATOM 3954 C CA . LYS B 1 141 ? -5.406 13.516 10.188 1 98.5 141 LYS B CA 1
ATOM 3955 C C . LYS B 1 141 ? -5.805 14.203 8.883 1 98.5 141 LYS B C 1
ATOM 3957 O O . LYS B 1 141 ? -5.336 13.828 7.809 1 98.5 141 LYS B O 1
ATOM 3962 N N . VAL B 1 142 ? -6.641 15.219 9 1 98.25 142 VAL B N 1
ATOM 3963 C CA . VAL B 1 142 ? -7.137 15.922 7.816 1 98.25 142 VAL B CA 1
ATOM 3964 C C . VAL B 1 142 ? -6.672 17.375 7.852 1 98.25 142 VAL B C 1
ATOM 3966 O O . VAL B 1 142 ? -7.23 18.188 8.578 1 98.25 142 VAL B O 1
ATOM 3969 N N . PRO B 1 143 ? -5.707 17.75 7.066 1 97.62 143 PRO B N 1
ATOM 3970 C CA . PRO B 1 143 ? -5.328 19.156 6.953 1 97.62 143 PRO B CA 1
ATOM 3971 C C . PRO B 1 143 ? -6.27 19.953 6.043 1 97.62 143 PRO B C 1
ATOM 3973 O O . PRO B 1 143 ? -6.648 19.469 4.973 1 97.62 143 PRO B O 1
ATOM 3976 N N . ILE B 1 144 ? -6.66 21.078 6.457 1 97.81 144 ILE B N 1
ATOM 3977 C CA . ILE B 1 144 ? -7.52 21.984 5.699 1 97.81 144 ILE B CA 1
ATOM 3978 C C . ILE B 1 144 ? -6.879 23.375 5.629 1 97.81 144 ILE B C 1
ATOM 3980 O O . ILE B 1 144 ? -6.387 23.891 6.637 1 97.81 144 ILE B O 1
ATOM 3984 N N . THR B 1 145 ? -6.832 23.953 4.434 1 96.62 145 THR B N 1
ATOM 3985 C CA . THR B 1 145 ? -6.379 25.328 4.34 1 96.62 145 THR B CA 1
ATOM 3986 C C . THR B 1 145 ? -7.332 26.266 5.078 1 96.62 145 THR B C 1
ATOM 3988 O O . THR B 1 145 ? -8.547 26.219 4.867 1 96.62 145 THR B O 1
ATOM 3991 N N . GLY B 1 146 ? -6.816 27.094 5.93 1 97.56 146 GLY B N 1
ATOM 3992 C CA . GLY B 1 146 ? -7.625 27.969 6.754 1 97.56 146 GLY B CA 1
ATOM 3993 C C . GLY B 1 146 ? -8.266 29.109 5.973 1 97.56 146 GLY B C 1
ATOM 3994 O O . GLY B 1 146 ? -7.766 29.484 4.914 1 97.56 146 GLY B O 1
ATOM 3995 N N . PRO B 1 147 ? -9.359 29.609 6.488 1 98.12 147 PRO B N 1
ATOM 3996 C CA . PRO B 1 147 ? -10.125 30.641 5.789 1 98.12 147 PRO B CA 1
ATOM 3997 C C . PRO B 1 147 ? -9.32 31.922 5.586 1 98.12 147 PRO B C 1
ATOM 3999 O O . PRO B 1 147 ? -9.484 32.594 4.566 1 98.12 147 PRO B O 1
ATOM 4002 N N . TYR B 1 148 ? -8.484 32.312 6.535 1 96.88 148 TYR B N 1
ATOM 4003 C CA . TYR B 1 148 ? -7.688 33.531 6.383 1 96.88 148 TYR B CA 1
ATOM 4004 C C . TYR B 1 148 ? -6.707 33.406 5.227 1 96.88 148 TYR B C 1
ATOM 4006 O O . TYR B 1 148 ? -6.535 34.344 4.441 1 96.88 148 TYR B O 1
ATOM 4014 N N . THR B 1 149 ? -6.07 32.25 5.152 1 95 149 THR B N 1
ATOM 4015 C CA . THR B 1 149 ? -5.16 32 4.043 1 95 149 THR B CA 1
ATOM 4016 C C . THR B 1 149 ? -5.918 31.969 2.719 1 95 149 THR B C 1
ATOM 4018 O O . THR B 1 149 ? -5.477 32.562 1.726 1 95 149 THR B O 1
ATOM 4021 N N . LEU B 1 150 ? -7.082 31.281 2.666 1 96.19 150 LEU B N 1
ATOM 4022 C CA . LEU B 1 150 ? -7.902 31.234 1.461 1 96.19 150 LEU B CA 1
ATOM 4023 C C . LEU B 1 150 ? -8.281 32.625 0.987 1 96.19 150 LEU B C 1
ATOM 4025 O O . LEU B 1 150 ? -8.328 32.875 -0.217 1 96.19 150 LEU B O 1
ATOM 4029 N N . ALA B 1 151 ? -8.547 33.531 1.9 1 95.5 151 ALA B N 1
ATOM 4030 C CA . ALA B 1 151 ? -8.914 34.906 1.582 1 95.5 151 ALA B CA 1
ATOM 4031 C C . ALA B 1 151 ? -7.688 35.719 1.157 1 95.5 151 ALA B C 1
ATOM 4033 O O . ALA B 1 151 ? -7.699 36.375 0.11 1 95.5 151 ALA B O 1
ATOM 4034 N N . SER B 1 152 ? -6.609 35.594 1.922 1 92.06 152 SER B N 1
ATOM 4035 C CA . SER B 1 152 ? -5.422 36.438 1.747 1 92.06 152 SER B CA 1
ATOM 4036 C C . SER B 1 152 ? -4.707 36.094 0.439 1 92.06 152 SER B C 1
ATOM 4038 O O . SER B 1 152 ? -4.098 36.969 -0.178 1 92.06 152 SER B O 1
ATOM 4040 N N . TRP B 1 153 ? -4.793 34.906 0.03 1 88.06 153 TRP B N 1
ATOM 4041 C CA . TRP B 1 153 ? -4.051 34.469 -1.152 1 88.06 153 TRP B CA 1
ATOM 4042 C C . TRP B 1 153 ? -4.953 34.469 -2.383 1 88.06 153 TRP B C 1
ATOM 4044 O O . TRP B 1 153 ? -4.664 33.781 -3.359 1 88.06 153 TRP B O 1
ATOM 4054 N N . SER B 1 154 ? -6.047 35.219 -2.332 1 91.06 154 SER B N 1
ATOM 4055 C CA . SER B 1 154 ? -6.961 35.406 -3.451 1 91.06 154 SER B CA 1
ATOM 4056 C C . SER B 1 154 ? -7.262 36.875 -3.666 1 91.06 154 SER B C 1
ATOM 4058 O O . SER B 1 154 ? -7.039 37.719 -2.773 1 91.06 154 SER B O 1
ATOM 4060 N N . PHE B 1 155 ? -7.707 37.188 -4.887 1 89.5 155 PHE B N 1
ATOM 4061 C CA . PHE B 1 155 ? -8.242 38.531 -5.113 1 89.5 155 PHE B CA 1
ATOM 4062 C C . PHE B 1 155 ? -9.672 38.625 -4.598 1 89.5 155 PHE B C 1
ATOM 4064 O O . PHE B 1 155 ? -10.516 37.812 -4.914 1 89.5 155 PHE B O 1
ATOM 4071 N N . ASN B 1 156 ? -9.914 39.594 -3.795 1 93.88 156 ASN B N 1
ATOM 4072 C CA . ASN B 1 156 ? -11.242 39.812 -3.234 1 93.88 156 ASN B CA 1
ATOM 4073 C C . ASN B 1 156 ? -12 40.875 -3.998 1 93.88 156 ASN B C 1
ATOM 4075 O O . ASN B 1 156 ? -11.711 42.062 -3.859 1 93.88 156 ASN B O 1
ATOM 4079 N N . GLU B 1 157 ? -12.953 40.531 -4.73 1 93.62 157 GLU B N 1
ATOM 4080 C CA . GLU B 1 157 ? -13.727 41.469 -5.535 1 93.62 157 GLU B CA 1
ATOM 4081 C C . GLU B 1 157 ? -15.18 41.562 -5.059 1 93.62 157 GLU B C 1
ATOM 4083 O O . GLU B 1 157 ? -15.969 42.344 -5.582 1 93.62 157 GLU B O 1
ATOM 4088 N N . ALA B 1 158 ? -15.5 40.844 -4.105 1 95.88 158 ALA B N 1
ATOM 4089 C CA . ALA B 1 158 ? -16.922 40.656 -3.781 1 95.88 158 ALA B CA 1
ATOM 4090 C C . ALA B 1 158 ? -17.219 41.188 -2.377 1 95.88 158 ALA B C 1
ATOM 4092 O O . ALA B 1 158 ? -18.375 41.5 -2.064 1 95.88 158 ALA B O 1
ATOM 4093 N N . TYR B 1 159 ? -16.266 41.25 -1.535 1 97.19 159 TYR B N 1
ATOM 4094 C CA . TYR B 1 159 ? -16.484 41.656 -0.148 1 97.19 159 TYR B CA 1
ATOM 4095 C C . TYR B 1 159 ? -15.797 43 0.153 1 97.19 159 TYR B C 1
ATOM 4097 O O . TYR B 1 159 ? -14.867 43.375 -0.552 1 97.19 159 TYR B O 1
ATOM 4105 N N . ASP B 1 160 ? -16.156 43.656 1.242 1 95.38 160 ASP B N 1
ATOM 4106 C CA . ASP B 1 160 ? -15.656 44.969 1.592 1 95.38 160 ASP B CA 1
ATOM 4107 C C . ASP B 1 160 ? -14.188 44.906 1.999 1 95.38 160 ASP B C 1
ATOM 4109 O O . ASP B 1 160 ? -13.414 45.844 1.71 1 95.38 160 ASP B O 1
ATOM 4113 N N . ASP B 1 161 ? -13.797 43.844 2.752 1 93.31 161 ASP B N 1
ATOM 4114 C CA . ASP B 1 161 ? -12.406 43.625 3.139 1 93.31 161 ASP B CA 1
ATOM 4115 C C . ASP B 1 161 ? -12.117 42.156 3.346 1 93.31 161 ASP B C 1
ATOM 4117 O O . ASP B 1 161 ? -13.016 41.312 3.244 1 93.31 161 ASP B O 1
ATOM 4121 N N . ASP B 1 162 ? -10.906 41.938 3.637 1 91.88 162 ASP B N 1
ATOM 4122 C CA . ASP B 1 162 ? -10.445 40.531 3.748 1 91.88 162 ASP B CA 1
ATOM 4123 C C . ASP B 1 162 ? -10.984 39.875 5.02 1 91.88 162 ASP B C 1
ATOM 4125 O O . ASP B 1 162 ? -11.141 38.656 5.074 1 91.88 162 ASP B O 1
ATOM 4129 N N . ALA B 1 163 ? -11.266 40.656 6.02 1 96.62 163 ALA B N 1
ATOM 4130 C CA . ALA B 1 163 ? -11.836 40.125 7.246 1 96.62 163 ALA B CA 1
ATOM 4131 C C . ALA B 1 163 ? -13.219 39.531 6.992 1 96.62 163 ALA B C 1
ATOM 4133 O O . ALA B 1 163 ? -13.5 38.406 7.406 1 96.62 163 ALA B O 1
ATOM 4134 N N . GLU B 1 164 ? -14.031 40.281 6.301 1 97.5 164 GLU B N 1
ATOM 4135 C CA . GLU B 1 164 ? -15.375 39.812 5.988 1 97.5 164 GLU B CA 1
ATOM 4136 C C . GLU B 1 164 ? -15.336 38.562 5.133 1 97.5 164 GLU B C 1
ATOM 4138 O O . GLU B 1 164 ? -16.109 37.625 5.352 1 97.5 164 GLU B O 1
ATOM 4143 N N . LEU B 1 165 ? -14.508 38.562 4.133 1 97.88 165 LEU B N 1
ATOM 4144 C CA . LEU B 1 165 ? -14.344 37.375 3.305 1 97.88 165 LEU B CA 1
ATOM 4145 C C . LEU B 1 165 ? -13.852 36.188 4.141 1 97.88 165 LEU B C 1
ATOM 4147 O O . LEU B 1 165 ? -14.352 35.094 3.994 1 97.88 165 LEU B O 1
ATOM 4151 N N . SER B 1 166 ? -12.875 36.406 5.012 1 98.38 166 SER B N 1
ATOM 4152 C CA . SER B 1 166 ? -12.352 35.344 5.879 1 98.38 166 SER B CA 1
ATOM 4153 C C . SER B 1 166 ? -13.453 34.75 6.742 1 98.38 166 SER B C 1
ATOM 4155 O O . SER B 1 166 ? -13.516 33.531 6.922 1 98.38 166 SER B O 1
ATOM 4157 N N . TYR B 1 167 ? -14.328 35.625 7.266 1 98.56 167 TYR B N 1
ATOM 4158 C CA . TYR B 1 167 ? -15.414 35.125 8.117 1 98.56 167 TYR B CA 1
ATOM 4159 C C . TYR B 1 167 ? -16.406 34.312 7.316 1 98.56 167 TYR B C 1
ATOM 4161 O O . TYR B 1 167 ? -16.875 33.25 7.793 1 98.56 167 TYR B O 1
ATOM 4169 N N . ALA B 1 168 ? -16.719 34.719 6.109 1 98.5 168 ALA B N 1
ATOM 4170 C CA . ALA B 1 168 ? -17.594 33.969 5.238 1 98.5 168 ALA B CA 1
ATOM 4171 C C . ALA B 1 168 ? -17 32.594 4.926 1 98.5 168 ALA B C 1
ATOM 4173 O O . ALA B 1 168 ? -17.703 31.578 4.949 1 98.5 168 ALA B O 1
ATOM 4174 N N . LEU B 1 169 ? -15.758 32.562 4.641 1 98.56 169 LEU B N 1
ATOM 4175 C CA . LEU B 1 169 ? -15.055 31.328 4.355 1 98.56 169 LEU B CA 1
ATOM 4176 C C . LEU B 1 169 ? -14.984 30.453 5.594 1 98.56 169 LEU B C 1
ATOM 4178 O O . LEU B 1 169 ? -15.039 29.219 5.492 1 98.56 169 LEU B O 1
ATOM 4182 N N . ALA B 1 170 ? -14.812 31.031 6.77 1 98.81 170 ALA B N 1
ATOM 4183 C CA . ALA B 1 170 ? -14.789 30.281 8.023 1 98.81 170 ALA B CA 1
ATOM 4184 C C . ALA B 1 170 ? -16.078 29.5 8.211 1 98.81 170 ALA B C 1
ATOM 4186 O O . ALA B 1 170 ? -16.047 28.344 8.672 1 98.81 170 ALA B O 1
ATOM 4187 N N . ASP B 1 171 ? -17.172 30.109 7.879 1 98.62 171 ASP B N 1
ATOM 4188 C CA . ASP B 1 171 ? -18.453 29.422 7.965 1 98.62 171 ASP B CA 1
ATOM 4189 C C . ASP B 1 171 ? -18.484 28.219 7.027 1 98.62 171 ASP B C 1
ATOM 4191 O O . ASP B 1 171 ? -19.062 27.172 7.367 1 98.62 171 ASP B O 1
ATOM 4195 N N . LEU B 1 172 ? -17.922 28.344 5.84 1 98.56 172 LEU B N 1
ATOM 4196 C CA . LEU B 1 172 ? -17.875 27.234 4.898 1 98.56 172 LEU B CA 1
ATOM 4197 C C . LEU B 1 172 ? -16.953 26.125 5.414 1 98.56 172 LEU B C 1
ATOM 4199 O O . LEU B 1 172 ? -17.234 24.938 5.246 1 98.56 172 LEU B O 1
ATOM 4203 N N . VAL B 1 173 ? -15.82 26.469 5.992 1 98.56 173 VAL B N 1
ATOM 4204 C CA . VAL B 1 173 ? -14.914 25.5 6.582 1 98.56 173 VAL B CA 1
ATOM 4205 C C . VAL B 1 173 ? -15.625 24.734 7.691 1 98.56 173 VAL B C 1
ATOM 4207 O O . VAL B 1 173 ? -15.453 23.516 7.828 1 98.56 173 VAL B O 1
ATOM 4210 N N . ASN B 1 174 ? -16.391 25.484 8.523 1 98.75 174 ASN B N 1
ATOM 4211 C CA . ASN B 1 174 ? -17.188 24.828 9.555 1 98.75 174 ASN B CA 1
ATOM 4212 C C . ASN B 1 174 ? -18.125 23.766 8.961 1 98.75 174 ASN B C 1
ATOM 4214 O O . ASN B 1 174 ? -18.234 22.672 9.484 1 98.75 174 ASN B O 1
ATOM 4218 N N . GLU B 1 175 ? -18.797 24.109 7.887 1 98.31 175 GLU B N 1
ATOM 4219 C CA . GLU B 1 175 ? -19.688 23.172 7.211 1 98.31 175 GLU B CA 1
ATOM 4220 C C . GLU B 1 175 ? -18.922 21.938 6.742 1 98.31 175 GLU B C 1
ATOM 4222 O O . GLU B 1 175 ? -19.406 20.812 6.887 1 98.31 175 GLU B O 1
ATOM 4227 N N . GLU B 1 176 ? -17.781 22.125 6.184 1 98.56 176 GLU B N 1
ATOM 4228 C CA . GLU B 1 176 ? -16.953 21 5.746 1 98.56 176 GLU B CA 1
ATOM 4229 C C . GLU B 1 176 ? -16.531 20.141 6.926 1 98.56 176 GLU B C 1
ATOM 4231 O O . GLU B 1 176 ? -16.531 18.906 6.836 1 98.56 176 GLU B O 1
ATOM 4236 N N . ILE B 1 177 ? -16.125 20.75 8.031 1 98.56 177 ILE B N 1
ATOM 4237 C CA . ILE B 1 177 ? -15.68 20.031 9.211 1 98.56 177 ILE B CA 1
ATOM 4238 C C . ILE B 1 177 ? -16.828 19.203 9.781 1 98.56 177 ILE B C 1
ATOM 4240 O O . ILE B 1 177 ? -16.641 18.047 10.172 1 98.56 177 ILE B O 1
ATOM 4244 N N . GLU B 1 178 ? -18 19.781 9.789 1 98.25 178 GLU B N 1
ATOM 4245 C CA . GLU B 1 178 ? -19.156 19.016 10.25 1 98.25 178 GLU B CA 1
ATOM 4246 C C . GLU B 1 178 ? -19.359 17.766 9.398 1 98.25 178 GLU B C 1
ATOM 4248 O O . GLU B 1 178 ? -19.641 16.688 9.922 1 98.25 178 GLU B O 1
ATOM 4253 N N . ALA B 1 179 ? -19.266 17.938 8.102 1 98.25 179 ALA B N 1
ATOM 4254 C CA . ALA B 1 179 ? -19.406 16.797 7.195 1 98.25 179 ALA B CA 1
ATOM 4255 C C . ALA B 1 179 ? -18.328 15.75 7.445 1 98.25 179 ALA B C 1
ATOM 4257 O O . ALA B 1 179 ? -18.594 14.547 7.422 1 98.25 179 ALA B O 1
ATOM 4258 N N . LEU B 1 180 ? -17.109 16.188 7.68 1 98.62 180 LEU B N 1
ATOM 4259 C CA . LEU B 1 180 ? -15.984 15.297 7.969 1 98.62 180 LEU B CA 1
ATOM 4260 C C . LEU B 1 180 ? -16.203 14.547 9.281 1 98.62 180 LEU B C 1
ATOM 4262 O O . LEU B 1 180 ? -15.953 13.344 9.359 1 98.62 180 LEU B O 1
ATOM 4266 N N . VAL B 1 181 ? -16.672 15.266 10.281 1 98.38 181 VAL B N 1
ATOM 4267 C CA . VAL B 1 181 ? -16.938 14.664 11.586 1 98.38 181 VAL B CA 1
ATOM 4268 C C . VAL B 1 181 ? -18.031 13.609 11.445 1 98.38 181 VAL B C 1
ATOM 4270 O O . VAL B 1 181 ? -17.938 12.523 12.031 1 98.38 181 VAL B O 1
ATOM 4273 N N . ASP B 1 182 ? -19.062 13.914 10.68 1 97.94 182 ASP B N 1
ATOM 4274 C CA . ASP B 1 182 ? -20.141 12.953 10.414 1 97.94 182 ASP B CA 1
ATOM 4275 C C . ASP B 1 182 ? -19.594 11.703 9.734 1 97.94 182 ASP B C 1
ATOM 4277 O O . ASP B 1 182 ? -20.094 10.594 9.961 1 97.94 182 ASP B O 1
ATOM 4281 N N . ALA B 1 183 ? -18.578 11.938 8.961 1 98.06 183 ALA B N 1
ATOM 4282 C CA . ALA B 1 183 ? -17.969 10.828 8.25 1 98.06 183 ALA B CA 1
ATOM 4283 C C . ALA B 1 183 ? -17 10.062 9.156 1 98.06 183 ALA B C 1
ATOM 4285 O O . ALA B 1 183 ? -16.484 9.008 8.781 1 98.06 183 ALA B O 1
ATOM 4286 N N . GLY B 1 184 ? -16.656 10.641 10.352 1 97.94 184 GLY B N 1
ATOM 4287 C CA . GLY B 1 184 ? -15.875 9.906 11.336 1 97.94 184 GLY B CA 1
ATOM 4288 C C . GLY B 1 184 ? -14.523 10.539 11.617 1 97.94 184 GLY B C 1
ATOM 4289 O O . GLY B 1 184 ? -13.711 9.977 12.352 1 97.94 184 GLY B O 1
ATOM 4290 N N . ALA B 1 185 ? -14.234 11.695 11.055 1 98.25 185 ALA B N 1
ATOM 4291 C CA . ALA B 1 185 ? -12.953 12.359 11.297 1 98.25 185 ALA B CA 1
ATOM 4292 C C . ALA B 1 185 ? -12.852 12.828 12.742 1 98.25 185 ALA B C 1
ATOM 4294 O O . ALA B 1 185 ? -13.82 13.32 13.32 1 98.25 185 ALA B O 1
ATOM 4295 N N . ARG B 1 186 ? -11.641 12.688 13.328 1 98.25 186 ARG B N 1
ATOM 4296 C CA . ARG B 1 186 ? -11.453 13.047 14.727 1 98.25 186 ARG B CA 1
ATOM 4297 C C . ARG B 1 186 ? -10.211 13.906 14.914 1 98.25 186 ARG B C 1
ATOM 4299 O O . ARG B 1 186 ? -9.922 14.359 16.031 1 98.25 186 ARG B O 1
ATOM 4306 N N . TYR B 1 187 ? -9.438 14.102 13.914 1 98.56 187 TYR B N 1
ATOM 4307 C CA . TYR B 1 187 ? -8.227 14.922 13.953 1 98.56 187 TYR B CA 1
ATOM 4308 C C . TYR B 1 187 ? -8.172 15.859 12.758 1 98.56 187 TYR B C 1
ATOM 4310 O O . TYR B 1 187 ? -7.84 15.438 11.648 1 98.56 187 TYR B O 1
ATOM 4318 N N . ILE B 1 188 ? -8.445 17.125 12.953 1 98.5 188 ILE B N 1
ATOM 4319 C CA . ILE B 1 188 ? -8.508 18.125 11.891 1 98.5 188 ILE B CA 1
ATOM 4320 C C . ILE B 1 188 ? -7.484 19.234 12.172 1 98.5 188 ILE B C 1
ATOM 4322 O O . ILE B 1 188 ? -7.371 19.703 13.305 1 98.5 188 ILE B O 1
ATOM 4326 N N . GLN B 1 189 ? -6.707 19.578 11.203 1 98.38 189 GLN B N 1
ATOM 4327 C CA . GLN B 1 189 ? -5.719 20.656 11.32 1 98.38 189 GLN B CA 1
ATOM 4328 C C . GLN B 1 189 ? -6.035 21.797 10.367 1 98.38 189 GLN B C 1
ATOM 4330 O O . GLN B 1 189 ? -6.242 21.578 9.172 1 98.38 189 GLN B O 1
ATOM 4335 N N . ILE B 1 190 ? -6.109 22.969 10.891 1 98.31 190 ILE B N 1
ATOM 4336 C CA . ILE B 1 190 ? -6.281 24.172 10.078 1 98.31 190 ILE B CA 1
ATOM 4337 C C . ILE B 1 190 ? -4.914 24.797 9.781 1 98.31 190 ILE B C 1
ATOM 4339 O O . ILE B 1 190 ? -4.172 25.141 10.703 1 98.31 190 ILE B O 1
ATOM 4343 N N . ASP B 1 191 ? -4.609 24.969 8.523 1 96.88 191 ASP B N 1
ATOM 4344 C CA . ASP B 1 191 ? -3.326 25.531 8.109 1 96.88 191 ASP B CA 1
ATOM 4345 C C . ASP B 1 191 ? -3.461 27.016 7.77 1 96.88 191 ASP B C 1
ATOM 4347 O O . ASP B 1 191 ? -4.199 27.375 6.852 1 96.88 191 ASP B O 1
ATOM 4351 N N . GLU B 1 192 ? -2.725 27.875 8.445 1 95.5 192 GLU B N 1
ATOM 4352 C CA . GLU B 1 192 ? -2.775 29.312 8.195 1 95.5 192 GLU B CA 1
ATOM 4353 C C . GLU B 1 192 ? -1.379 29.875 7.969 1 95.5 192 GLU B C 1
ATOM 4355 O O . GLU B 1 192 ? -0.897 30.688 8.758 1 95.5 192 GLU B O 1
ATOM 4360 N N . PRO B 1 193 ? -0.793 29.562 6.871 1 91.12 193 PRO B N 1
ATOM 4361 C CA . PRO B 1 193 ? 0.54 30.109 6.602 1 91.12 193 PRO B CA 1
ATOM 4362 C C . PRO B 1 193 ? 0.526 31.625 6.371 1 91.12 193 PRO B C 1
ATOM 4364 O O . PRO B 1 193 ? 1.538 32.281 6.59 1 91.12 193 PRO B O 1
ATOM 4367 N N . ALA B 1 194 ? -0.574 32.188 5.93 1 89.5 194 ALA B N 1
ATOM 4368 C CA . ALA B 1 194 ? -0.658 33.625 5.648 1 89.5 194 ALA B CA 1
ATOM 4369 C C . ALA B 1 194 ? -0.49 34.438 6.922 1 89.5 194 ALA B C 1
ATOM 4371 O O . ALA B 1 194 ? -0.047 35.594 6.871 1 89.5 194 ALA B O 1
ATOM 4372 N N . LEU B 1 195 ? -0.839 33.875 8.062 1 89.12 195 LEU B N 1
ATOM 4373 C CA . LEU B 1 195 ? -0.739 34.594 9.328 1 89.12 195 LEU B CA 1
ATOM 4374 C C . LEU B 1 195 ? 0.713 34.938 9.641 1 89.12 195 LEU B C 1
ATOM 4376 O O . LEU B 1 195 ? 0.986 35.938 10.32 1 89.12 195 LEU B O 1
ATOM 4380 N N . ALA B 1 196 ? 1.634 34.188 9.125 1 80 196 ALA B N 1
ATOM 4381 C CA . ALA B 1 196 ? 3.059 34.406 9.367 1 80 196 ALA B CA 1
ATOM 4382 C C . ALA B 1 196 ? 3.521 35.75 8.805 1 80 196 ALA B C 1
ATOM 4384 O O . ALA B 1 196 ? 4.398 36.406 9.375 1 80 196 ALA B O 1
ATOM 4385 N N . THR B 1 197 ? 2.848 36.156 7.781 1 80.31 197 THR B N 1
ATOM 4386 C CA . THR B 1 197 ? 3.293 37.375 7.102 1 80.31 197 THR B CA 1
ATOM 4387 C C . THR B 1 197 ? 2.477 38.594 7.559 1 80.31 197 THR B C 1
ATOM 4389 O O . THR B 1 197 ? 2.867 39.719 7.324 1 80.31 197 THR B O 1
ATOM 4392 N N . THR B 1 198 ? 1.36 38.344 8.219 1 85.5 198 THR B N 1
ATOM 4393 C CA . THR B 1 198 ? 0.516 39.406 8.719 1 85.5 198 THR B CA 1
ATOM 4394 C C . THR B 1 198 ? 0.076 39.125 10.156 1 85.5 198 THR B C 1
ATOM 4396 O O . THR B 1 198 ? -1.121 39.062 10.438 1 85.5 198 THR B O 1
ATOM 4399 N N . PRO B 1 199 ? 0.964 39.156 11.047 1 82.62 199 PRO B N 1
ATOM 4400 C CA . PRO B 1 199 ? 0.663 38.75 12.43 1 82.62 199 PRO B CA 1
ATOM 4401 C C . PRO B 1 199 ? -0.308 39.719 13.117 1 82.62 199 PRO B C 1
ATOM 4403 O O . PRO B 1 199 ? -1.005 39.312 14.055 1 82.62 199 PRO B O 1
ATOM 4406 N N . ASP B 1 200 ? -0.434 40.875 12.57 1 87.12 200 ASP B N 1
ATOM 4407 C CA . ASP B 1 200 ? -1.347 41.875 13.156 1 87.12 200 ASP B CA 1
ATOM 4408 C C . ASP B 1 200 ? -2.803 41.469 12.93 1 87.12 200 ASP B C 1
ATOM 4410 O O . ASP B 1 200 ? -3.705 41.969 13.594 1 87.12 200 ASP B O 1
ATOM 4414 N N . ASP B 1 201 ? -2.961 40.5 12.078 1 90.25 201 ASP B N 1
ATOM 4415 C CA . ASP B 1 201 ? -4.309 40.062 11.758 1 90.25 201 ASP B CA 1
ATOM 4416 C C . ASP B 1 201 ? -4.695 38.844 12.617 1 90.25 201 ASP B C 1
ATOM 4418 O O . ASP B 1 201 ? -5.656 38.156 12.305 1 90.25 201 ASP B O 1
ATOM 4422 N N . HIS B 1 202 ? -3.988 38.594 13.688 1 92.44 202 HIS B N 1
ATOM 4423 C CA . HIS B 1 202 ? -4.223 37.406 14.531 1 92.44 202 HIS B CA 1
ATOM 4424 C C . HIS B 1 202 ? -5.656 37.406 15.062 1 92.44 202 HIS B C 1
ATOM 4426 O O . HIS B 1 202 ? -6.238 36.344 15.25 1 92.44 202 HIS B O 1
ATOM 4432 N N . ALA B 1 203 ? -6.219 38.562 15.219 1 93.88 203 ALA B N 1
ATOM 4433 C CA . ALA B 1 203 ? -7.582 38.656 15.734 1 93.88 203 ALA B CA 1
ATOM 4434 C C . ALA B 1 203 ? -8.578 38.094 14.719 1 93.88 203 ALA B C 1
ATOM 4436 O O . ALA B 1 203 ? -9.586 37.5 15.102 1 93.88 203 ALA B O 1
ATOM 4437 N N . ILE B 1 204 ? -8.32 38.375 13.445 1 95.94 204 ILE B N 1
ATOM 4438 C CA . ILE B 1 204 ? -9.172 37.844 12.383 1 95.94 204 ILE B CA 1
ATOM 4439 C C . ILE B 1 204 ? -9.133 36.312 12.406 1 95.94 204 ILE B C 1
ATOM 4441 O O . ILE B 1 204 ? -10.18 35.656 12.32 1 95.94 204 ILE B O 1
ATOM 4445 N N . VAL B 1 205 ? -7.977 35.75 12.586 1 96.38 205 VAL B N 1
ATOM 4446 C CA . VAL B 1 205 ? -7.801 34.312 12.625 1 96.38 205 VAL B CA 1
ATOM 4447 C C . VAL B 1 205 ? -8.531 33.719 13.836 1 96.38 205 VAL B C 1
ATOM 4449 O O . VAL B 1 205 ? -9.211 32.688 13.734 1 96.38 205 VAL B O 1
ATOM 4452 N N . GLY B 1 206 ? -8.414 34.344 15.008 1 96.88 206 GLY B N 1
ATOM 4453 C CA . GLY B 1 206 ? -9.133 33.938 16.203 1 96.88 206 GLY B CA 1
ATOM 4454 C C . GLY B 1 206 ? -10.633 33.875 16 1 96.88 206 GLY B C 1
ATOM 4455 O O . GLY B 1 206 ? -11.273 32.875 16.375 1 96.88 206 GLY B O 1
ATOM 4456 N N . GLU B 1 207 ? -11.148 34.938 15.406 1 97.5 207 GLU B N 1
ATOM 4457 C CA . GLU B 1 207 ? -12.586 34.969 15.125 1 97.5 207 GLU B CA 1
ATOM 4458 C C . GLU B 1 207 ? -12.977 33.875 14.141 1 97.5 207 GLU B C 1
ATOM 4460 O O . GLU B 1 207 ? -14.039 33.281 14.273 1 97.5 207 GLU B O 1
ATOM 4465 N N . CYS B 1 208 ? -12.195 33.688 13.109 1 98.38 208 CYS B N 1
ATOM 4466 C CA . CYS B 1 208 ? -12.438 32.594 12.164 1 98.38 208 CYS B CA 1
ATOM 4467 C C . CYS B 1 208 ? -12.508 31.25 12.891 1 98.38 208 CYS B C 1
ATOM 4469 O O . CYS B 1 208 ? -13.406 30.453 12.625 1 98.38 208 CYS B O 1
ATOM 4471 N N . LEU B 1 209 ? -11.586 30.984 13.812 1 98.44 209 LEU B N 1
ATOM 4472 C CA . LEU B 1 209 ? -11.523 29.719 14.523 1 98.44 209 LEU B CA 1
ATOM 4473 C C . LEU B 1 209 ? -12.758 29.516 15.398 1 98.44 209 LEU B C 1
ATOM 4475 O O . LEU B 1 209 ? -13.25 28.391 15.531 1 98.44 209 LEU B O 1
ATOM 4479 N N . GLU B 1 210 ? -13.25 30.641 16 1 98.31 210 GLU B N 1
ATOM 4480 C CA . GLU B 1 210 ? -14.492 30.547 16.766 1 98.31 210 GLU B CA 1
ATOM 4481 C C . GLU B 1 210 ? -15.641 30.062 15.891 1 98.31 210 GLU B C 1
ATOM 4483 O O . GLU B 1 210 ? -16.438 29.234 16.312 1 98.31 210 GLU B O 1
ATOM 4488 N N . ARG B 1 211 ? -15.672 30.562 14.719 1 98.38 211 ARG B N 1
ATOM 4489 C CA . ARG B 1 211 ? -16.703 30.172 13.773 1 98.38 211 ARG B CA 1
ATOM 4490 C C . ARG B 1 211 ? -16.516 28.734 13.328 1 98.38 211 ARG B C 1
ATOM 4492 O O . ARG B 1 211 ? -17.484 27.969 13.211 1 98.38 211 ARG B O 1
ATOM 4499 N N . ILE B 1 212 ? -15.328 28.328 13.086 1 98.44 212 ILE B N 1
ATOM 4500 C CA . ILE B 1 212 ? -14.961 27.016 12.562 1 98.44 212 ILE B CA 1
ATOM 4501 C C . ILE B 1 212 ? -15.367 25.922 13.555 1 98.44 212 ILE B C 1
ATOM 4503 O O . ILE B 1 212 ? -15.875 24.875 13.156 1 98.44 212 ILE B O 1
ATOM 4507 N N . VAL B 1 213 ? -15.234 26.125 14.859 1 98 213 VAL B N 1
ATOM 4508 C CA . VAL B 1 213 ? -15.391 25.062 15.836 1 98 213 VAL B CA 1
ATOM 4509 C C . VAL B 1 213 ? -16.812 25.062 16.375 1 98 213 VAL B C 1
ATOM 4511 O O . VAL B 1 213 ? -17.172 24.234 17.219 1 98 213 VAL B O 1
ATOM 4514 N N . ALA B 1 214 ? -17.578 26.125 15.953 1 97.75 214 ALA B N 1
ATOM 4515 C CA . ALA B 1 214 ? -18.953 26.172 16.422 1 97.75 214 ALA B CA 1
ATOM 4516 C C . ALA B 1 214 ? -19.688 24.875 16.141 1 97.75 214 ALA B C 1
ATOM 4518 O O . ALA B 1 214 ? -19.781 24.438 14.984 1 97.75 214 ALA B O 1
ATOM 4519 N N . GLY B 1 215 ? -20.156 24.188 17.172 1 97.44 215 GLY B N 1
ATOM 4520 C CA . GLY B 1 215 ? -20.938 22.984 17.016 1 97.44 215 GLY B CA 1
ATOM 4521 C C . GLY B 1 215 ? -20.094 21.734 16.891 1 97.44 215 GLY B C 1
ATOM 4522 O O . GLY B 1 215 ? -20.625 20.625 16.797 1 97.44 215 GLY B O 1
ATOM 4523 N N . VAL B 1 216 ? -18.812 21.812 16.875 1 97.69 216 VAL B N 1
ATOM 4524 C CA . VAL B 1 216 ? -17.922 20.672 16.766 1 97.69 216 VAL B CA 1
ATOM 4525 C C . VAL B 1 216 ? -17.766 20 18.125 1 97.69 216 VAL B C 1
ATOM 4527 O O . VAL B 1 216 ? -17.469 20.672 19.125 1 97.69 216 VAL B O 1
ATOM 4530 N N . PRO B 1 217 ? -17.984 18.719 18.234 1 97.12 217 PRO B N 1
ATOM 4531 C CA . PRO B 1 217 ? -17.859 18.016 19.516 1 97.12 217 PRO B CA 1
ATOM 4532 C C . PRO B 1 217 ? -16.453 18.125 20.109 1 97.12 217 PRO B C 1
ATOM 4534 O O . PRO B 1 217 ? -15.469 18.141 19.375 1 97.12 217 PRO B O 1
ATOM 4537 N N . ASP B 1 218 ? -16.406 18.047 21.422 1 95.12 218 ASP B N 1
ATOM 4538 C CA . ASP B 1 218 ? -15.148 18.219 22.156 1 95.12 218 ASP B CA 1
ATOM 4539 C C . ASP B 1 218 ? -14.195 17.062 21.875 1 95.12 218 ASP B C 1
ATOM 4541 O O . ASP B 1 218 ? -12.977 17.188 22.062 1 95.12 218 ASP B O 1
ATOM 4545 N N . GLU B 1 219 ? -14.711 15.969 21.422 1 95.75 219 GLU B N 1
ATOM 4546 C CA . GLU B 1 219 ? -13.891 14.797 21.172 1 95.75 219 GLU B CA 1
ATOM 4547 C C . GLU B 1 219 ? -13.055 14.969 19.891 1 95.75 219 GLU B C 1
ATOM 4549 O O . GLU B 1 219 ? -12.07 14.258 19.688 1 95.75 219 GLU B O 1
ATOM 4554 N N . VAL B 1 220 ? -13.523 15.852 19.016 1 98.06 220 VAL B N 1
ATOM 4555 C CA . VAL B 1 220 ? -12.773 16.125 17.781 1 98.06 220 VAL B CA 1
ATOM 4556 C C . VAL B 1 220 ? -11.586 17.031 18.094 1 98.06 220 VAL B C 1
ATOM 4558 O O . VAL B 1 220 ? -11.742 18.094 18.703 1 98.06 220 VAL B O 1
ATOM 4561 N N . ARG B 1 221 ? -10.406 16.594 17.734 1 98.25 221 ARG B N 1
ATOM 4562 C CA . ARG B 1 221 ? -9.195 17.375 17.953 1 98.25 221 ARG B CA 1
ATOM 4563 C C . ARG B 1 221 ? -8.984 18.406 16.844 1 98.25 221 ARG B C 1
ATOM 4565 O O . ARG B 1 221 ? -8.984 18.047 15.664 1 98.25 221 ARG B O 1
ATOM 4572 N N . ILE B 1 222 ? -8.844 19.625 17.234 1 98.31 222 ILE B N 1
ATOM 4573 C CA . ILE B 1 222 ? -8.641 20.719 16.297 1 98.31 222 ILE B CA 1
ATOM 4574 C C . ILE B 1 222 ? -7.246 21.312 16.5 1 98.31 222 ILE B C 1
ATOM 4576 O O . ILE B 1 222 ? -6.922 21.797 17.594 1 98.31 222 ILE B O 1
ATOM 4580 N N . GLY B 1 223 ? -6.422 21.25 15.484 1 97.69 223 GLY B N 1
ATOM 4581 C CA . GLY B 1 223 ? -5.105 21.859 15.516 1 97.69 223 GLY B CA 1
ATOM 4582 C C . GLY B 1 223 ? -4.984 23.062 14.586 1 97.69 223 GLY B C 1
ATOM 4583 O O . GLY B 1 223 ? -5.754 23.188 13.633 1 97.69 223 GLY B O 1
ATOM 4584 N N . LEU B 1 224 ? -4.07 23.938 14.891 1 97.81 224 LEU B N 1
ATOM 4585 C CA . LEU B 1 224 ? -3.684 25.062 14.031 1 97.81 224 LEU B CA 1
ATOM 4586 C C . LEU B 1 224 ? -2.199 24.984 13.688 1 97.81 224 LEU B C 1
ATOM 4588 O O . LEU B 1 224 ? -1.356 24.859 14.578 1 97.81 224 LEU B O 1
ATOM 4592 N N . HIS B 1 225 ? -1.912 25.016 12.43 1 97.31 225 HIS B N 1
ATOM 4593 C CA . HIS B 1 225 ? -0.525 25.047 11.984 1 97.31 225 HIS B CA 1
ATOM 4594 C C . HIS B 1 225 ? -0.167 26.391 11.375 1 97.31 225 HIS B C 1
ATOM 4596 O O . HIS B 1 225 ? -0.838 26.859 10.453 1 97.31 225 HIS B O 1
ATOM 4602 N N . VAL B 1 226 ? 0.814 27.016 11.914 1 92 226 VAL B N 1
ATOM 4603 C CA . VAL B 1 226 ? 1.422 28.219 11.375 1 92 226 VAL B CA 1
ATOM 4604 C C . VAL B 1 226 ? 2.924 28.016 11.203 1 92 226 VAL B C 1
ATOM 4606 O O . VAL B 1 226 ? 3.66 27.906 12.188 1 92 226 VAL B O 1
ATOM 4609 N N . CYS B 1 227 ? 3.518 27.906 10.062 1 82.62 227 CYS B N 1
ATOM 4610 C CA . CYS B 1 227 ? 4.84 27.344 9.805 1 82.62 227 CYS B CA 1
ATOM 4611 C C . CYS B 1 227 ? 5.918 28.422 9.914 1 82.62 227 CYS B C 1
ATOM 4613 O O . CYS B 1 227 ? 7.102 28.109 10.039 1 82.62 227 CYS B O 1
ATOM 4615 N N . TYR B 1 228 ? 5.637 29.656 9.812 1 74.44 228 TYR B N 1
ATOM 4616 C CA . TYR B 1 228 ? 6.723 30.625 9.828 1 74.44 228 TYR B CA 1
ATOM 4617 C C . TYR B 1 228 ? 6.277 31.938 10.469 1 74.44 228 TYR B C 1
ATOM 4619 O O . TYR B 1 228 ? 5.078 32.156 10.656 1 74.44 228 TYR B O 1
ATOM 4627 N N . GLY B 1 229 ? 7.391 32.656 10.906 1 77.56 229 GLY B N 1
ATOM 4628 C CA . GLY B 1 229 ? 7.133 34.031 11.336 1 77.56 229 GLY B CA 1
ATOM 4629 C C . GLY B 1 229 ? 7.652 34.312 12.734 1 77.56 229 GLY B C 1
ATOM 4630 O O . GLY B 1 229 ? 8.273 33.438 13.359 1 77.56 229 GLY B O 1
ATOM 4631 N N . ASP B 1 230 ? 7.477 35.5 13.102 1 88.31 230 ASP B N 1
ATOM 4632 C CA . ASP B 1 230 ? 7.777 35.969 14.453 1 88.31 230 ASP B CA 1
ATOM 4633 C C . ASP B 1 230 ? 6.621 35.688 15.406 1 88.31 230 ASP B C 1
ATOM 4635 O O . ASP B 1 230 ? 5.66 36.469 15.477 1 88.31 230 ASP B O 1
ATOM 4639 N N . TYR B 1 231 ? 6.777 34.594 16.172 1 92.5 231 TYR B N 1
ATOM 4640 C CA . TYR B 1 231 ? 5.684 34.156 17.016 1 92.5 231 TYR B CA 1
ATOM 4641 C C . TYR B 1 231 ? 5.438 35.094 18.172 1 92.5 231 TYR B C 1
ATOM 4643 O O . TYR B 1 231 ? 4.375 35.062 18.797 1 92.5 231 TYR B O 1
ATOM 4651 N N . SER B 1 232 ? 6.395 35.875 18.484 1 92 232 SER B N 1
ATOM 4652 C CA . SER B 1 232 ? 6.211 36.844 19.562 1 92 232 SER B CA 1
ATOM 4653 C C . SER B 1 232 ? 5.117 37.875 19.234 1 92 232 SER B C 1
ATOM 4655 O O . SER B 1 232 ? 4.555 38.5 20.125 1 92 232 SER B O 1
ATOM 4657 N N . ARG B 1 233 ? 4.812 37.906 17.969 1 90.62 233 ARG B N 1
ATOM 4658 C CA . ARG B 1 233 ? 3.814 38.875 17.516 1 90.62 233 ARG B CA 1
ATOM 4659 C C . ARG B 1 233 ? 2.406 38.312 17.656 1 90.62 233 ARG B C 1
ATOM 4661 O O . ARG B 1 233 ? 1.422 39.031 17.562 1 90.62 233 ARG B O 1
ATOM 4668 N N . ILE B 1 234 ? 2.33 37.062 17.844 1 89.69 234 ILE B N 1
ATOM 4669 C CA . ILE B 1 234 ? 1.001 36.469 17.953 1 89.69 234 ILE B CA 1
ATOM 4670 C C . ILE B 1 234 ? 0.828 35.844 19.328 1 89.69 234 ILE B C 1
ATOM 4672 O O . ILE B 1 234 ? -0.276 35.406 19.688 1 89.69 234 ILE B O 1
ATOM 4676 N N . TYR B 1 235 ? 1.886 35.719 20.094 1 91.62 235 TYR B N 1
ATOM 4677 C CA . TYR B 1 235 ? 1.824 35.25 21.469 1 91.62 235 TYR B CA 1
ATOM 4678 C C . TYR B 1 235 ? 1.702 36.375 22.453 1 91.62 235 TYR B C 1
ATOM 4680 O O . TYR B 1 235 ? 2.41 37.375 22.344 1 91.62 235 TYR B O 1
ATOM 4688 N N . PRO B 1 236 ? 0.797 36.375 23.391 1 93.25 236 PRO B N 1
ATOM 4689 C CA . PRO B 1 236 ? 0.064 35.188 23.891 1 93.25 236 PRO B CA 1
ATOM 4690 C C . PRO B 1 236 ? -1.35 35.094 23.328 1 93.25 236 PRO B C 1
ATOM 4692 O O . PRO B 1 236 ? -2.15 34.281 23.781 1 93.25 236 PRO B O 1
ATOM 4695 N N . GLU B 1 237 ? -1.665 35.938 22.375 1 91.06 237 GLU B N 1
ATOM 4696 C CA . GLU B 1 237 ? -3.025 35.969 21.844 1 91.06 237 GLU B CA 1
ATOM 4697 C C . GLU B 1 237 ? -3.463 34.594 21.344 1 91.06 237 GLU B C 1
ATOM 4699 O O . GLU B 1 237 ? -4.641 34.25 21.422 1 91.06 237 GLU B O 1
ATOM 4704 N N . LEU B 1 238 ? -2.572 33.844 20.906 1 91.25 238 LEU B N 1
ATOM 4705 C CA . LEU B 1 238 ? -2.869 32.531 20.344 1 91.25 238 LEU B CA 1
ATOM 4706 C C . LEU B 1 238 ? -3.475 31.625 21.406 1 91.25 238 LEU B C 1
ATOM 4708 O O . LEU B 1 238 ? -4.215 30.703 21.062 1 91.25 238 LEU B O 1
ATOM 4712 N N . LEU B 1 239 ? -3.158 31.812 22.672 1 94 239 LEU B N 1
ATOM 4713 C CA . LEU B 1 239 ? -3.643 30.969 23.75 1 94 239 LEU B CA 1
ATOM 4714 C C . LEU B 1 239 ? -5.156 31.094 23.906 1 94 239 LEU B C 1
ATOM 4716 O O . LEU B 1 239 ? -5.793 30.25 24.531 1 94 239 LEU B O 1
ATOM 4720 N N . GLU B 1 240 ? -5.723 32.125 23.328 1 94.5 240 GLU B N 1
ATOM 4721 C CA . GLU B 1 240 ? -7.156 32.375 23.438 1 94.5 240 GLU B CA 1
ATOM 4722 C C . GLU B 1 240 ? -7.918 31.688 22.312 1 94.5 240 GLU B C 1
ATOM 4724 O O . GLU B 1 240 ? -9.148 31.656 22.312 1 94.5 240 GLU B O 1
ATOM 4729 N N . TYR B 1 241 ? -7.203 31.156 21.297 1 96.62 241 TYR B N 1
ATOM 4730 C CA . TYR B 1 241 ? -7.852 30.469 20.203 1 96.62 241 TYR B CA 1
ATOM 4731 C C . TYR B 1 241 ? -8.531 29.188 20.672 1 96.62 241 TYR B C 1
ATOM 4733 O O . TYR B 1 241 ? -8 28.484 21.547 1 96.62 241 TYR B O 1
ATOM 4741 N N . PRO B 1 242 ? -9.711 28.891 20.172 1 97.19 242 PRO B N 1
ATOM 4742 C CA . PRO B 1 242 ? -10.414 27.672 20.547 1 97.19 242 PRO B CA 1
ATOM 4743 C C . PRO B 1 242 ? -9.875 26.422 19.844 1 97.19 242 PRO B C 1
ATOM 4745 O O . PRO B 1 242 ? -10.617 25.75 19.125 1 97.19 242 PRO B O 1
ATOM 4748 N N . ILE B 1 243 ? -8.594 26.062 20.078 1 97.06 243 ILE B N 1
ATOM 4749 C CA . ILE B 1 243 ? -7.93 24.922 19.469 1 97.06 243 ILE B CA 1
ATOM 4750 C C . ILE B 1 243 ? -7.355 24.016 20.547 1 97.06 243 ILE B C 1
ATOM 4752 O O . ILE B 1 243 ? -7.199 24.438 21.703 1 97.06 243 ILE B O 1
ATOM 4756 N N . ASP B 1 244 ? -7.098 22.797 20.156 1 97.31 244 ASP B N 1
ATOM 4757 C CA . ASP B 1 244 ? -6.547 21.812 21.094 1 97.31 244 ASP B CA 1
ATOM 4758 C C . ASP B 1 244 ? -5.023 21.781 21.016 1 97.31 244 ASP B C 1
ATOM 4760 O O . ASP B 1 244 ? -4.359 21.359 21.969 1 97.31 244 ASP B O 1
ATOM 4764 N N . GLU B 1 245 ? -4.516 22.297 19.859 1 96.88 245 GLU B N 1
ATOM 4765 C CA . GLU B 1 245 ? -3.092 22.109 19.609 1 96.88 245 GLU B CA 1
ATOM 4766 C C . GLU B 1 245 ? -2.561 23.188 18.656 1 96.88 245 GLU B C 1
ATOM 4768 O O . GLU B 1 245 ? -3.219 23.531 17.672 1 96.88 245 GLU B O 1
ATOM 4773 N N . PHE B 1 246 ? -1.442 23.703 19.016 1 96.56 246 PHE B N 1
ATOM 4774 C CA . PHE B 1 246 ? -0.718 24.594 18.109 1 96.56 246 PHE B CA 1
ATOM 4775 C C . PHE B 1 246 ? 0.519 23.906 17.547 1 96.56 246 PHE B C 1
ATOM 4777 O O . PHE B 1 246 ? 1.394 23.469 18.297 1 96.56 246 PHE B O 1
ATOM 4784 N N . ASP B 1 247 ? 0.585 23.766 16.234 1 97.06 247 ASP B N 1
ATOM 4785 C CA . ASP B 1 247 ? 1.676 23.109 15.523 1 97.06 247 ASP B CA 1
ATOM 4786 C C . ASP B 1 247 ? 2.691 24.125 15 1 97.06 247 ASP B C 1
ATOM 4788 O O . ASP B 1 247 ? 2.406 24.875 14.062 1 97.06 247 ASP B O 1
ATOM 4792 N N . LEU B 1 248 ? 3.963 24.094 15.547 1 95.5 248 LEU B N 1
ATOM 4793 C CA . LEU B 1 248 ? 4.949 25.141 15.328 1 95.5 248 LEU B CA 1
ATOM 4794 C C . LEU B 1 248 ? 6.164 24.594 14.586 1 95.5 248 LEU B C 1
ATOM 4796 O O . LEU B 1 248 ? 6.57 23.453 14.797 1 95.5 248 LEU B O 1
ATOM 4800 N N . GLU B 1 249 ? 6.672 25.422 13.758 1 95.88 249 GLU B N 1
ATOM 4801 C CA . GLU B 1 249 ? 7.945 25.172 13.086 1 95.88 249 GLU B CA 1
ATOM 4802 C C . GLU B 1 249 ? 9.086 25.922 13.766 1 95.88 249 GLU B C 1
ATOM 4804 O O . GLU B 1 249 ? 9.242 27.125 13.578 1 95.88 249 GLU B O 1
ATOM 4809 N N . LEU B 1 250 ? 9.906 25.203 14.461 1 95.75 250 LEU B N 1
ATOM 4810 C CA . LEU B 1 250 ? 10.984 25.875 15.188 1 95.75 250 LEU B CA 1
ATOM 4811 C C . LEU B 1 250 ? 12.328 25.234 14.875 1 95.75 250 LEU B C 1
ATOM 4813 O O . LEU B 1 250 ? 13.375 25.812 15.148 1 95.75 250 LEU B O 1
ATOM 4817 N N . CYS B 1 251 ? 12.328 24.062 14.328 1 95.56 251 CYS B N 1
ATOM 4818 C CA . CYS B 1 251 ? 13.555 23.281 14.141 1 95.56 251 CYS B CA 1
ATOM 4819 C C . CYS B 1 251 ? 14.516 24 13.203 1 95.56 251 CYS B C 1
ATOM 4821 O O . CYS B 1 251 ? 15.711 24.078 13.477 1 95.56 251 CYS B O 1
ATOM 4823 N N . ASN B 1 252 ? 14.023 24.531 12.125 1 92.38 252 ASN B N 1
ATOM 4824 C CA . ASN B 1 252 ? 14.867 25.188 11.125 1 92.38 252 ASN B CA 1
ATOM 4825 C C . ASN B 1 252 ? 15.602 26.391 11.711 1 92.38 252 ASN B C 1
ATOM 4827 O O . ASN B 1 252 ? 16.656 26.781 11.203 1 92.38 252 ASN B O 1
ATOM 4831 N N . GLY B 1 253 ? 15.156 27.031 12.797 1 92.25 253 GLY B N 1
ATOM 4832 C CA . GLY B 1 253 ? 15.789 28.172 13.461 1 92.25 253 GLY B CA 1
ATOM 4833 C C . GLY B 1 253 ? 16.516 27.781 14.734 1 92.25 253 GLY B C 1
ATOM 4834 O O . GLY B 1 253 ? 16.781 28.641 15.586 1 92.25 253 GLY B O 1
ATOM 4835 N N . ASP B 1 254 ? 16.656 26.516 14.898 1 95.06 254 ASP B N 1
ATOM 4836 C CA . ASP B 1 254 ? 17.359 26 16.062 1 95.06 254 ASP B CA 1
ATOM 4837 C C . ASP B 1 254 ? 16.656 26.375 17.359 1 95.06 254 ASP B C 1
ATOM 4839 O O . ASP B 1 254 ? 17.312 26.719 18.344 1 95.06 254 ASP B O 1
ATOM 4843 N N . TYR B 1 255 ? 15.383 26.531 17.266 1 96.44 255 TYR B N 1
ATOM 4844 C CA . TYR B 1 255 ? 14.516 26.766 18.406 1 96.44 255 TYR B CA 1
ATOM 4845 C C . TYR B 1 255 ? 14.852 28.109 19.078 1 96.44 255 TYR B C 1
ATOM 4847 O O . TYR B 1 255 ? 14.695 28.25 20.281 1 96.44 255 TYR B O 1
ATOM 4855 N N . GLU B 1 256 ? 15.273 29.031 18.328 1 95.19 256 GLU B N 1
ATOM 4856 C CA . GLU B 1 256 ? 15.609 30.359 18.844 1 95.19 256 GLU B CA 1
ATOM 4857 C C . GLU B 1 256 ? 14.406 31.031 19.5 1 95.19 256 GLU B C 1
ATOM 4859 O O . GLU B 1 256 ? 14.562 31.812 20.438 1 95.19 256 GLU B O 1
ATOM 4864 N N . GLN B 1 257 ? 13.188 30.672 19.109 1 94.88 257 GLN B N 1
ATOM 4865 C CA . GLN B 1 257 ? 11.984 31.344 19.594 1 94.88 257 GLN B CA 1
ATOM 4866 C C . GLN B 1 257 ? 11.312 30.516 20.688 1 94.88 257 GLN B C 1
ATOM 4868 O O . GLN B 1 257 ? 10.195 30.844 21.109 1 94.88 257 GLN B O 1
ATOM 4873 N N . ILE B 1 258 ? 11.961 29.484 21.141 1 95.81 258 ILE B N 1
ATOM 4874 C CA . ILE B 1 258 ? 11.32 28.562 22.078 1 95.81 258 ILE B CA 1
ATOM 4875 C C . ILE B 1 258 ? 10.906 29.312 23.344 1 95.81 258 ILE B C 1
ATOM 4877 O O . ILE B 1 258 ? 9.859 29.031 23.922 1 95.81 258 ILE B O 1
ATOM 4881 N N . ASP B 1 259 ? 11.586 30.312 23.766 1 94.12 259 ASP B N 1
ATOM 4882 C CA . ASP B 1 259 ? 11.359 31.031 25.016 1 94.12 259 ASP B CA 1
ATOM 4883 C C . ASP B 1 259 ? 10.102 31.891 24.938 1 94.12 259 ASP B C 1
ATOM 4885 O O . ASP B 1 259 ? 9.516 32.25 25.969 1 94.12 259 ASP B O 1
ATOM 4889 N N . VAL B 1 260 ? 9.711 32.25 23.75 1 94.81 260 VAL B N 1
ATOM 4890 C CA . VAL B 1 260 ? 8.508 33.031 23.531 1 94.81 260 VAL B CA 1
ATOM 4891 C C . VAL B 1 260 ? 7.309 32.344 24.156 1 94.81 260 VAL B C 1
ATOM 4893 O O . VAL B 1 260 ? 6.402 33 24.688 1 94.81 260 VAL B O 1
ATOM 4896 N N . PHE B 1 261 ? 7.324 31.031 24.281 1 95.62 261 PHE B N 1
ATOM 4897 C CA . PHE B 1 261 ? 6.148 30.25 24.641 1 95.62 261 PHE B CA 1
ATOM 4898 C C . PHE B 1 261 ? 6.188 29.859 26.109 1 95.62 261 PHE B C 1
ATOM 4900 O O . PHE B 1 261 ? 5.379 29.047 26.562 1 95.62 261 PHE B O 1
ATOM 4907 N N . THR B 1 262 ? 7.113 30.406 26.828 1 93.81 262 THR B N 1
ATOM 4908 C CA . THR B 1 262 ? 7.266 30.016 28.219 1 93.81 262 THR B CA 1
ATOM 4909 C C . THR B 1 262 ? 6.59 31.031 29.141 1 93.81 262 THR B C 1
ATOM 4911 O O . THR B 1 262 ? 6.344 30.75 30.312 1 93.81 262 THR B O 1
ATOM 4914 N N . ASP B 1 263 ? 6.344 32.25 28.578 1 91.5 263 ASP B N 1
ATOM 4915 C CA . ASP B 1 263 ? 5.738 33.281 29.391 1 91.5 263 ASP B CA 1
ATOM 4916 C C . ASP B 1 263 ? 4.727 34.094 28.594 1 91.5 263 ASP B C 1
ATOM 4918 O O . ASP B 1 263 ? 5.102 34.844 27.672 1 91.5 263 ASP B O 1
ATOM 4922 N N . PRO B 1 264 ? 3.531 34.156 28.859 1 94.12 264 PRO B N 1
ATOM 4923 C CA . PRO B 1 264 ? 2.908 33.344 29.906 1 94.12 264 PRO B CA 1
ATOM 4924 C C . PRO B 1 264 ? 2.906 31.859 29.594 1 94.12 264 PRO B C 1
ATOM 4926 O O . PRO B 1 264 ? 3.367 31.453 28.516 1 94.12 264 PRO B O 1
ATOM 4929 N N . GLU B 1 265 ? 2.396 31.156 30.5 1 93.5 265 GLU B N 1
ATOM 4930 C CA . GLU B 1 265 ? 2.398 29.703 30.391 1 93.5 265 GLU B CA 1
ATOM 4931 C C . GLU B 1 265 ? 1.575 29.234 29.203 1 93.5 265 GLU B C 1
ATOM 4933 O O . GLU B 1 265 ? 0.491 29.75 28.938 1 93.5 265 GLU B O 1
ATOM 4938 N N . PHE B 1 266 ? 2.109 28.297 28.531 1 94.69 266 PHE B N 1
ATOM 4939 C CA . PHE B 1 266 ? 1.443 27.672 27.375 1 94.69 266 PHE B CA 1
ATOM 4940 C C . PHE B 1 266 ? 0.299 26.781 27.844 1 94.69 266 PHE B C 1
ATOM 4942 O O . PHE B 1 266 ? 0.523 25.781 28.531 1 94.69 266 PHE B O 1
ATOM 4949 N N . THR B 1 267 ? -0.916 27.062 27.453 1 94.19 267 THR B N 1
ATOM 4950 C CA . THR B 1 267 ? -2.061 26.406 28.062 1 94.19 267 THR B CA 1
ATOM 4951 C C . THR B 1 267 ? -2.701 25.422 27.094 1 94.19 267 THR B C 1
ATOM 4953 O O . THR B 1 267 ? -3.586 24.641 27.469 1 94.19 267 THR B O 1
ATOM 4956 N N . THR B 1 268 ? -2.316 25.406 25.844 1 94 268 THR B N 1
ATOM 4957 C CA . THR B 1 268 ? -2.779 24.469 24.828 1 94 268 THR B CA 1
ATOM 4958 C C . THR B 1 268 ? -1.752 23.359 24.625 1 94 268 THR B C 1
ATOM 4960 O O . THR B 1 268 ? -0.661 23.391 25.188 1 94 268 THR B O 1
ATOM 4963 N N . ASP B 1 269 ? -2.172 22.266 23.922 1 96.81 269 ASP B N 1
ATOM 4964 C CA . ASP B 1 269 ? -1.179 21.281 23.531 1 96.81 269 ASP B CA 1
ATOM 4965 C C . ASP B 1 269 ? -0.24 21.828 22.453 1 96.81 269 ASP B C 1
ATOM 4967 O O . ASP B 1 269 ? -0.574 22.781 21.766 1 96.81 269 ASP B O 1
ATOM 4971 N N . LEU B 1 270 ? 0.931 21.25 22.406 1 97.44 270 LEU B N 1
ATOM 4972 C CA . LEU B 1 270 ? 1.961 21.688 21.484 1 97.44 270 LEU B CA 1
ATOM 4973 C C . LEU B 1 270 ? 2.307 20.578 20.484 1 97.44 270 LEU B C 1
ATOM 4975 O O . LEU B 1 270 ? 2.572 19.438 20.875 1 97.44 270 LEU B O 1
ATOM 4979 N N . ALA B 1 271 ? 2.137 20.859 19.234 1 98 271 ALA B N 1
ATOM 4980 C CA . ALA B 1 271 ? 2.834 20.094 18.219 1 98 271 ALA B CA 1
ATOM 4981 C C . ALA B 1 271 ? 4.121 20.781 17.781 1 98 271 ALA B C 1
ATOM 4983 O O . ALA B 1 271 ? 4.102 21.953 17.406 1 98 271 ALA B O 1
ATOM 4984 N N . LEU B 1 272 ? 5.227 20.078 17.875 1 98.19 272 LEU B N 1
ATOM 4985 C CA . LEU B 1 272 ? 6.52 20.719 17.656 1 98.19 272 LEU B CA 1
ATOM 4986 C C . LEU B 1 272 ? 7.242 20.078 16.469 1 98.19 272 LEU B C 1
ATOM 4988 O O . LEU B 1 272 ? 7.375 18.859 16.406 1 98.19 272 LEU B O 1
ATOM 4992 N N . GLY B 1 273 ? 7.688 20.953 15.531 1 98.19 273 GLY B N 1
ATOM 4993 C CA . GLY B 1 273 ? 8.586 20.484 14.484 1 98.19 273 GLY B CA 1
ATOM 4994 C C . GLY B 1 273 ? 9.961 20.109 15.008 1 98.19 273 GLY B C 1
ATOM 4995 O O . GLY B 1 273 ? 10.664 20.938 15.57 1 98.19 273 GLY B O 1
ATOM 4996 N N . VAL B 1 274 ? 10.32 18.812 14.758 1 98.69 274 VAL B N 1
ATOM 4997 C CA . VAL B 1 274 ? 11.586 18.375 15.336 1 98.69 274 VAL B CA 1
ATOM 4998 C C . VAL B 1 274 ? 12.523 17.906 14.219 1 98.69 274 VAL B C 1
ATOM 5000 O O . VAL B 1 274 ? 13.648 17.484 14.484 1 98.69 274 VAL B O 1
ATOM 5003 N N . VAL B 1 275 ? 12.078 17.938 13.023 1 98.25 275 VAL B N 1
ATOM 5004 C CA . VAL B 1 275 ? 12.93 17.703 11.859 1 98.25 275 VAL B CA 1
ATOM 5005 C C . VAL B 1 275 ? 12.773 18.844 10.867 1 98.25 275 VAL B C 1
ATOM 5007 O O . VAL B 1 275 ? 11.672 19.344 10.656 1 98.25 275 VAL B O 1
ATOM 5010 N N . ASP B 1 276 ? 13.883 19.297 10.281 1 97.5 276 ASP B N 1
ATOM 5011 C CA . ASP B 1 276 ? 13.945 20.422 9.352 1 97.5 276 ASP B CA 1
ATOM 5012 C C . ASP B 1 276 ? 13.555 20 7.941 1 97.5 276 ASP B C 1
ATOM 5014 O O . ASP B 1 276 ? 14.211 19.141 7.336 1 97.5 276 ASP B O 1
ATOM 5018 N N . VAL B 1 277 ? 12.523 20.562 7.434 1 96.5 277 VAL B N 1
ATOM 5019 C CA . VAL B 1 277 ? 12.016 20.141 6.129 1 96.5 277 VAL B CA 1
ATOM 5020 C C . VAL B 1 277 ? 12.688 20.953 5.031 1 96.5 277 VAL B C 1
ATOM 5022 O O . VAL B 1 277 ? 12.445 20.734 3.842 1 96.5 277 VAL B O 1
ATOM 5025 N N . HIS B 1 278 ? 13.625 21.906 5.371 1 94.38 278 HIS B N 1
ATOM 5026 C CA . HIS B 1 278 ? 14.258 22.812 4.41 1 94.38 278 HIS B CA 1
ATOM 5027 C C . HIS B 1 278 ? 15.633 22.312 4.008 1 94.38 278 HIS B C 1
ATOM 5029 O O . HIS B 1 278 ? 16.344 22.969 3.24 1 94.38 278 HIS B O 1
ATOM 5035 N N . THR B 1 279 ? 16.062 21.203 4.562 1 95.81 279 THR B N 1
ATOM 5036 C CA . THR B 1 279 ? 17.344 20.594 4.199 1 95.81 279 THR B CA 1
ATOM 5037 C C . THR B 1 279 ? 17.141 19.109 3.865 1 95.81 279 THR B C 1
ATOM 5039 O O . THR B 1 279 ? 16.266 18.453 4.422 1 95.81 279 THR B O 1
ATOM 5042 N N . THR B 1 280 ? 17.953 18.594 3 1 97.06 280 THR B N 1
ATOM 5043 C CA . THR B 1 280 ? 17.891 17.188 2.615 1 97.06 280 THR B CA 1
ATOM 5044 C C . THR B 1 280 ? 18.734 16.328 3.543 1 97.06 280 THR B C 1
ATOM 5046 O O . THR B 1 280 ? 18.75 15.094 3.416 1 97.06 280 THR B O 1
ATOM 5049 N N . GLU B 1 281 ? 19.438 17 4.398 1 97.44 281 GLU B N 1
ATOM 5050 C CA . GLU B 1 281 ? 20.203 16.234 5.387 1 97.44 281 GLU B CA 1
ATOM 5051 C C . GLU B 1 281 ? 19.281 15.531 6.375 1 97.44 281 GLU B C 1
ATOM 5053 O O . GLU B 1 281 ? 18.391 16.156 6.957 1 97.44 281 GLU B O 1
ATOM 5058 N N . VAL B 1 282 ? 19.484 14.258 6.57 1 98.38 282 VAL B N 1
ATOM 5059 C CA . VAL B 1 282 ? 18.672 13.477 7.484 1 98.38 282 VAL B CA 1
ATOM 5060 C C . VAL B 1 282 ? 19.234 13.57 8.898 1 98.38 282 VAL B C 1
ATOM 5062 O O . VAL B 1 282 ? 20.375 13.156 9.148 1 98.38 282 VAL B O 1
ATOM 5065 N N . GLU B 1 283 ? 18.5 14.148 9.805 1 98.56 283 GLU B N 1
ATOM 5066 C CA . GLU B 1 283 ? 18.922 14.258 11.195 1 98.56 283 GLU B CA 1
ATOM 5067 C C . GLU B 1 283 ? 19.047 12.875 11.844 1 98.56 283 GLU B C 1
ATOM 5069 O O . GLU B 1 283 ? 18.234 11.992 11.578 1 98.56 283 GLU B O 1
ATOM 5074 N N . THR B 1 284 ? 20.047 12.688 12.672 1 98.62 284 THR B N 1
ATOM 5075 C CA . THR B 1 284 ? 20.203 11.445 13.43 1 98.62 284 THR B CA 1
ATOM 5076 C C . THR B 1 284 ? 19.141 11.344 14.516 1 98.62 284 THR B C 1
ATOM 5078 O O . THR B 1 284 ? 18.547 12.359 14.906 1 98.62 284 THR B O 1
ATOM 5081 N N . VAL B 1 285 ? 18.938 10.141 14.977 1 98.88 285 VAL B N 1
ATOM 5082 C CA . VAL B 1 285 ? 18 9.898 16.062 1 98.88 285 VAL B CA 1
ATOM 5083 C C . VAL B 1 285 ? 18.406 10.719 17.297 1 98.88 285 VAL B C 1
ATOM 5085 O O . VAL B 1 285 ? 17.562 11.336 17.953 1 98.88 285 VAL B O 1
ATOM 5088 N N . GLU B 1 286 ? 19.703 10.844 17.594 1 98.75 286 GLU B N 1
ATOM 5089 C CA . GLU B 1 286 ? 20.203 11.586 18.734 1 98.75 286 GLU B CA 1
ATOM 5090 C C . GLU B 1 286 ? 19.906 13.078 18.609 1 98.75 286 GLU B C 1
ATOM 5092 O O . GLU B 1 286 ? 19.516 13.727 19.578 1 98.75 286 GLU B O 1
ATOM 5097 N N . GLU B 1 287 ? 20.109 13.586 17.469 1 98.62 287 GLU B N 1
ATOM 5098 C CA . GLU B 1 287 ? 19.797 14.984 17.219 1 98.62 287 GLU B CA 1
ATOM 5099 C C . GLU B 1 287 ? 18.312 15.273 17.438 1 98.62 287 GLU B C 1
ATOM 5101 O O . GLU B 1 287 ? 17.953 16.281 18.047 1 98.62 287 GLU B O 1
ATOM 5106 N N . ILE B 1 288 ? 17.484 14.383 16.969 1 98.88 288 ILE B N 1
ATOM 5107 C CA . ILE B 1 288 ? 16.031 14.562 17.062 1 98.88 288 ILE B CA 1
ATOM 5108 C C . ILE B 1 288 ? 15.594 14.453 18.516 1 98.88 288 ILE B C 1
ATOM 5110 O O . ILE B 1 288 ? 14.688 15.164 18.953 1 98.88 288 ILE B O 1
ATOM 5114 N N . LYS B 1 289 ? 16.219 13.57 19.281 1 98.75 289 LYS B N 1
ATOM 5115 C CA . LYS B 1 289 ? 15.914 13.469 20.703 1 98.75 289 LYS B CA 1
ATOM 5116 C C . LYS B 1 289 ? 16.141 14.805 21.406 1 98.75 289 LYS B C 1
ATOM 5118 O O . LYS B 1 289 ? 15.336 15.227 22.234 1 98.75 289 LYS B O 1
ATOM 5123 N N . GLU B 1 290 ? 17.266 15.422 21.078 1 98.19 290 GLU B N 1
ATOM 5124 C CA . GLU B 1 290 ? 17.562 16.734 21.672 1 98.19 290 GLU B CA 1
ATOM 5125 C C . GLU B 1 290 ? 16.516 17.766 21.266 1 98.19 290 GLU B C 1
ATOM 5127 O O . GLU B 1 290 ? 16.125 18.609 22.062 1 98.19 290 GLU B O 1
ATOM 5132 N N . ASN B 1 291 ? 16.078 17.688 20.016 1 98.62 291 ASN B N 1
ATOM 5133 C CA . ASN B 1 291 ? 15.039 18.594 19.547 1 98.62 291 ASN B CA 1
ATOM 5134 C C . ASN B 1 291 ? 13.727 18.375 20.297 1 98.62 291 ASN B C 1
ATOM 5136 O O . ASN B 1 291 ? 13.047 19.344 20.641 1 98.62 291 ASN B O 1
ATOM 5140 N N . ILE B 1 292 ? 13.352 17.109 20.516 1 98.69 292 ILE B N 1
ATOM 5141 C CA . ILE B 1 292 ? 12.117 16.781 21.234 1 98.69 292 ILE B CA 1
ATOM 5142 C C . ILE B 1 292 ? 12.172 17.375 22.641 1 98.69 292 ILE B C 1
ATOM 5144 O O . ILE B 1 292 ? 11.18 17.922 23.125 1 98.69 292 ILE B O 1
ATOM 5148 N N . LYS B 1 293 ? 13.305 17.344 23.266 1 97.88 293 LYS B N 1
ATOM 5149 C CA . LYS B 1 293 ? 13.461 17.828 24.641 1 97.88 293 LYS B CA 1
ATOM 5150 C C . LYS B 1 293 ? 13.219 19.344 24.719 1 97.88 293 LYS B C 1
ATOM 5152 O O . LYS B 1 293 ? 12.859 19.859 25.766 1 97.88 293 LYS B O 1
ATOM 5157 N N . GLN B 1 294 ? 13.438 20.047 23.625 1 97.19 294 GLN B N 1
ATOM 5158 C CA . GLN B 1 294 ? 13.086 21.453 23.594 1 97.19 294 GLN B CA 1
ATOM 5159 C C . GLN B 1 294 ? 11.609 21.656 23.906 1 97.19 294 GLN B C 1
ATOM 5161 O O . GLN B 1 294 ? 11.227 22.656 24.531 1 97.19 294 GLN B O 1
ATOM 5166 N N . GLY B 1 295 ? 10.781 20.719 23.469 1 97.62 295 GLY B N 1
ATOM 5167 C CA . GLY B 1 295 ? 9.352 20.812 23.734 1 97.62 295 GLY B CA 1
ATOM 5168 C C . GLY B 1 295 ? 9.008 20.734 25.203 1 97.62 295 GLY B C 1
ATOM 5169 O O . GLY B 1 295 ? 8.016 21.328 25.641 1 97.62 295 GLY B O 1
ATOM 5170 N N . PHE B 1 296 ? 9.828 20.078 25.922 1 97.06 296 PHE B N 1
ATOM 5171 C CA . PHE B 1 296 ? 9.578 19.875 27.344 1 97.06 296 PHE B CA 1
ATOM 5172 C C . PHE B 1 296 ? 9.789 21.172 28.125 1 97.06 296 PHE B C 1
ATOM 5174 O O . PHE B 1 296 ? 9.375 21.281 29.281 1 97.06 296 PHE B O 1
ATOM 5181 N N . LYS B 1 297 ? 10.375 22.141 27.547 1 95.12 297 LYS B N 1
ATOM 5182 C CA . LYS B 1 297 ? 10.508 23.453 28.172 1 95.12 297 LYS B CA 1
ATOM 5183 C C . LYS B 1 297 ? 9.164 24.188 28.188 1 95.12 297 LYS B C 1
ATOM 5185 O O . LYS B 1 297 ? 9 25.156 28.922 1 95.12 297 LYS B O 1
ATOM 5190 N N . ILE B 1 298 ? 8.297 23.688 27.359 1 95.94 298 ILE B N 1
ATOM 5191 C CA . ILE B 1 298 ? 7.047 24.406 27.172 1 95.94 298 ILE B CA 1
ATOM 5192 C C . ILE B 1 298 ? 5.895 23.609 27.781 1 95.94 298 ILE B C 1
ATOM 5194 O O . ILE B 1 298 ? 5.047 24.172 28.484 1 95.94 298 ILE B O 1
ATOM 5198 N N . VAL B 1 299 ? 5.82 22.344 27.469 1 96.19 299 VAL B N 1
ATOM 5199 C CA . VAL B 1 299 ? 4.707 21.5 27.906 1 96.19 299 VAL B CA 1
ATOM 5200 C C . VAL B 1 299 ? 5.238 20.188 28.469 1 96.19 299 VAL B C 1
ATOM 5202 O O . VAL B 1 299 ? 6.336 19.75 28.109 1 96.19 299 VAL B O 1
ATOM 5205 N N . PRO B 1 300 ? 4.41 19.562 29.344 1 95.12 300 PRO B N 1
ATOM 5206 C CA . PRO B 1 300 ? 4.762 18.203 29.734 1 95.12 300 PRO B CA 1
ATOM 5207 C C . PRO B 1 300 ? 4.598 17.203 28.594 1 95.12 300 PRO B C 1
ATOM 5209 O O . PRO B 1 300 ? 3.945 17.5 27.594 1 95.12 300 PRO B O 1
ATOM 5212 N N . PRO B 1 301 ? 5.227 16.016 28.688 1 95.5 301 PRO B N 1
ATOM 5213 C CA . PRO B 1 301 ? 5.219 15.023 27.609 1 95.5 301 PRO B CA 1
ATOM 5214 C C . PRO B 1 301 ? 3.809 14.664 27.156 1 95.5 301 PRO B C 1
ATOM 5216 O O . PRO B 1 301 ? 3.58 14.469 25.953 1 95.5 301 PRO B O 1
ATOM 5219 N N . GLU B 1 302 ? 2.828 14.664 28 1 92.62 302 GLU B N 1
ATOM 5220 C CA . GLU B 1 302 ? 1.466 14.234 27.688 1 92.62 302 GLU B CA 1
ATOM 5221 C C . GLU B 1 302 ? 0.76 15.242 26.781 1 92.62 302 GLU B C 1
ATOM 5223 O O . GLU B 1 302 ? -0.284 14.945 26.203 1 92.62 302 GLU B O 1
ATOM 5228 N N . ARG B 1 303 ? 1.375 16.422 26.656 1 96.5 303 ARG B N 1
ATOM 5229 C CA . ARG B 1 303 ? 0.77 17.469 25.844 1 96.5 303 ARG B CA 1
ATOM 5230 C C . ARG B 1 303 ? 1.634 17.781 24.625 1 96.5 303 ARG B C 1
ATOM 5232 O O . ARG B 1 303 ? 1.429 18.797 23.953 1 96.5 303 ARG B O 1
ATOM 5239 N N . LEU B 1 304 ? 2.611 16.906 24.328 1 97.88 304 LEU B N 1
ATOM 5240 C CA . LEU B 1 304 ? 3.516 17.156 23.219 1 97.88 304 LEU B CA 1
ATOM 5241 C C . LEU B 1 304 ? 3.229 16.203 22.062 1 97.88 304 LEU B C 1
ATOM 5243 O O . LEU B 1 304 ? 3.227 14.977 22.234 1 97.88 304 LEU B O 1
ATOM 5247 N N . THR B 1 305 ? 2.906 16.688 20.906 1 98.38 305 THR B N 1
ATOM 5248 C CA . THR B 1 305 ? 2.889 15.977 19.625 1 98.38 305 THR B CA 1
ATOM 5249 C C . THR B 1 305 ? 4.18 16.219 18.844 1 98.38 305 THR B C 1
ATOM 5251 O O . THR B 1 305 ? 4.652 17.359 18.766 1 98.38 305 THR B O 1
ATOM 5254 N N . VAL B 1 306 ? 4.762 15.195 18.375 1 98.75 306 VAL B N 1
ATOM 5255 C CA . VAL B 1 306 ? 6.016 15.266 17.625 1 98.75 306 VAL B CA 1
ATOM 5256 C C . VAL B 1 306 ? 5.738 15.195 16.125 1 98.75 306 VAL B C 1
ATOM 5258 O O . VAL B 1 306 ? 5.137 14.234 15.648 1 98.75 306 VAL B O 1
ATOM 5261 N N . SER B 1 307 ? 6.145 16.188 15.406 1 98.31 307 SER B N 1
ATOM 5262 C CA . SER B 1 307 ? 5.895 16.281 13.977 1 98.31 307 SER B CA 1
ATOM 5263 C C . SER B 1 307 ? 7.07 16.938 13.25 1 98.31 307 SER B C 1
ATOM 5265 O O . SER B 1 307 ? 8.008 17.422 13.891 1 98.31 307 SER B O 1
ATOM 5267 N N . PRO B 1 308 ? 7.133 16.875 11.891 1 98.38 308 PRO B N 1
ATOM 5268 C CA . PRO B 1 308 ? 8.094 17.703 11.164 1 98.38 308 PRO B CA 1
ATOM 5269 C C . PRO B 1 308 ? 7.754 19.203 11.227 1 98.38 308 PRO B C 1
ATOM 5271 O O . PRO B 1 308 ? 6.648 19.562 11.641 1 98.38 308 PRO B O 1
ATOM 5274 N N . ASP B 1 309 ? 8.664 20.047 10.867 1 96.81 309 ASP B N 1
ATOM 5275 C CA . ASP B 1 309 ? 8.5 21.5 10.844 1 96.81 309 ASP B CA 1
ATOM 5276 C C . ASP B 1 309 ? 7.293 21.906 10 1 96.81 309 ASP B C 1
ATOM 5278 O O . ASP B 1 309 ? 6.605 22.875 10.312 1 96.81 309 ASP B O 1
ATOM 5282 N N . CYS B 1 310 ? 7.117 21.281 8.969 1 95.88 310 CYS B N 1
ATOM 5283 C CA . CYS B 1 310 ? 6.07 21.547 7.992 1 95.88 310 CYS B CA 1
ATOM 5284 C C . CYS B 1 310 ? 5.828 20.344 7.098 1 95.88 310 CYS B C 1
ATOM 5286 O O . CYS B 1 310 ? 6.258 19.234 7.422 1 95.88 310 CYS B O 1
ATOM 5288 N N . GLY B 1 311 ? 4.938 20.5 6.137 1 95.69 311 GLY B N 1
ATOM 5289 C CA . GLY B 1 311 ? 4.844 19.438 5.141 1 95.69 311 GLY B CA 1
ATOM 5290 C C . GLY B 1 311 ? 6.18 19.094 4.504 1 95.69 311 GLY B C 1
ATOM 5291 O O . GLY B 1 311 ? 7.004 19.984 4.262 1 95.69 311 GLY B O 1
ATOM 5292 N N . VAL B 1 312 ? 6.359 17.828 4.191 1 97.19 312 VAL B N 1
ATOM 5293 C CA . VAL B 1 312 ? 7.668 17.391 3.715 1 97.19 312 VAL B CA 1
ATOM 5294 C C . VAL B 1 312 ? 7.648 17.266 2.193 1 97.19 312 VAL B C 1
ATOM 5296 O O . VAL B 1 312 ? 8.5 16.594 1.607 1 97.19 312 VAL B O 1
ATOM 5299 N N . LYS B 1 313 ? 6.746 17.875 1.539 1 95 313 LYS B N 1
ATOM 5300 C CA . LYS B 1 313 ? 6.453 17.734 0.115 1 95 313 LYS B CA 1
ATOM 5301 C C . LYS B 1 313 ? 7.672 18.094 -0.733 1 95 313 LYS B C 1
ATOM 5303 O O . LYS B 1 313 ? 7.879 17.516 -1.804 1 95 313 LYS B O 1
ATOM 5308 N N . LEU B 1 314 ? 8.516 19.016 -0.267 1 93.44 314 LEU B N 1
ATOM 5309 C CA . LEU B 1 314 ? 9.578 19.547 -1.107 1 93.44 314 LEU B CA 1
ATOM 5310 C C . LEU B 1 314 ? 10.836 18.688 -1.011 1 93.44 314 LEU B C 1
ATOM 5312 O O . LEU B 1 314 ? 11.797 18.891 -1.757 1 93.44 314 LEU B O 1
ATOM 5316 N N . LEU B 1 315 ? 10.852 17.719 -0.13 1 96.69 315 LEU B N 1
ATOM 5317 C CA . LEU B 1 315 ? 11.984 16.812 0.024 1 96.69 315 LEU B CA 1
ATOM 5318 C C . LEU B 1 315 ? 11.906 15.672 -0.985 1 96.69 315 LEU B C 1
ATOM 5320 O O . LEU B 1 315 ? 10.82 15.297 -1.426 1 96.69 315 LEU B O 1
ATOM 5324 N N . PRO B 1 316 ? 13.109 15.133 -1.35 1 96.56 316 PRO B N 1
ATOM 5325 C CA . PRO B 1 316 ? 13.047 13.82 -2.004 1 96.56 316 PRO B CA 1
ATOM 5326 C C . PRO B 1 316 ? 12.336 12.773 -1.155 1 96.56 316 PRO B C 1
ATOM 5328 O O . PRO B 1 316 ? 12.492 12.75 0.068 1 96.56 316 PRO B O 1
ATOM 5331 N N . ARG B 1 317 ? 11.578 11.984 -1.789 1 97.31 317 ARG B N 1
ATOM 5332 C CA . ARG B 1 317 ? 10.703 11.055 -1.086 1 97.31 317 ARG B CA 1
ATOM 5333 C C . ARG B 1 317 ? 11.5 10.164 -0.138 1 97.31 317 ARG B C 1
ATOM 5335 O O . ARG B 1 317 ? 11.094 9.945 1.004 1 97.31 317 ARG B O 1
ATOM 5342 N N . GLU B 1 318 ? 12.656 9.633 -0.576 1 96.56 318 GLU B N 1
ATOM 5343 C CA . GLU B 1 318 ? 13.477 8.773 0.277 1 96.56 318 GLU B CA 1
ATOM 5344 C C . GLU B 1 318 ? 13.961 9.531 1.51 1 96.56 318 GLU B C 1
ATOM 5346 O O . GLU B 1 318 ? 14.023 8.969 2.605 1 96.56 318 GLU B O 1
ATOM 5351 N N . VAL B 1 319 ? 14.305 10.781 1.37 1 98.06 319 VAL B N 1
ATOM 5352 C CA . VAL B 1 319 ? 14.758 11.625 2.469 1 98.06 319 VAL B CA 1
ATOM 5353 C C . VAL B 1 319 ? 13.609 11.875 3.438 1 98.06 319 VAL B C 1
ATOM 5355 O O . VAL B 1 319 ? 13.773 11.766 4.656 1 98.06 319 VAL B O 1
ATOM 5358 N N . ALA B 1 320 ? 12.469 12.219 2.867 1 98.5 320 ALA B N 1
ATOM 5359 C CA . ALA B 1 320 ? 11.289 12.43 3.703 1 98.5 320 ALA B CA 1
ATOM 5360 C C . ALA B 1 320 ? 10.992 11.203 4.559 1 98.5 320 ALA B C 1
ATOM 5362 O O . ALA B 1 320 ? 10.781 11.32 5.77 1 98.5 320 ALA B O 1
ATOM 5363 N N . TYR B 1 321 ? 11.031 10.039 3.959 1 98.44 321 TYR B N 1
ATOM 5364 C CA . TYR B 1 321 ? 10.766 8.797 4.68 1 98.44 321 TYR B CA 1
ATOM 5365 C C . TYR B 1 321 ? 11.758 8.602 5.816 1 98.44 321 TYR B C 1
ATOM 5367 O O . TYR B 1 321 ? 11.367 8.289 6.945 1 98.44 321 TYR B O 1
ATOM 5375 N N . GLN B 1 322 ? 13.008 8.727 5.547 1 98.56 322 GLN B N 1
ATOM 5376 C CA . GLN B 1 322 ? 14.047 8.508 6.543 1 98.56 322 GLN B CA 1
ATOM 5377 C C . GLN B 1 322 ? 13.922 9.492 7.703 1 98.56 322 GLN B C 1
ATOM 5379 O O . GLN B 1 322 ? 14.109 9.125 8.859 1 98.56 322 GLN B O 1
ATOM 5384 N N . LYS B 1 323 ? 13.625 10.727 7.395 1 98.75 323 LYS B N 1
ATOM 5385 C CA . LYS B 1 323 ? 13.43 11.734 8.438 1 98.75 323 LYS B CA 1
ATOM 5386 C C . LYS B 1 323 ? 12.281 11.344 9.367 1 98.75 323 LYS B C 1
ATOM 5388 O O . LYS B 1 323 ? 12.406 11.438 10.586 1 98.75 323 LYS B O 1
ATOM 5393 N N . ILE B 1 324 ? 11.203 10.883 8.789 1 98.75 324 ILE B N 1
ATOM 5394 C CA . ILE B 1 324 ? 10.031 10.531 9.578 1 98.75 324 ILE B CA 1
ATOM 5395 C C . ILE B 1 324 ? 10.32 9.273 10.406 1 98.75 324 ILE B C 1
ATOM 5397 O O . ILE B 1 324 ? 9.938 9.195 11.578 1 98.75 324 ILE B O 1
ATOM 5401 N N . GLU B 1 325 ? 10.953 8.312 9.773 1 98.75 325 GLU B N 1
ATOM 5402 C CA . GLU B 1 325 ? 11.312 7.102 10.492 1 98.75 325 GLU B CA 1
ATOM 5403 C C . GLU B 1 325 ? 12.203 7.414 11.688 1 98.75 325 GLU B C 1
ATOM 5405 O O . GLU B 1 325 ? 11.977 6.906 12.789 1 98.75 325 GLU B O 1
ATOM 5410 N N . ASN B 1 326 ? 13.227 8.25 11.469 1 98.88 326 ASN B N 1
ATOM 5411 C CA . ASN B 1 326 ? 14.102 8.664 12.562 1 98.88 326 ASN B CA 1
ATOM 5412 C C . ASN B 1 326 ? 13.336 9.43 13.641 1 98.88 326 ASN B C 1
ATOM 5414 O O . ASN B 1 326 ? 13.609 9.273 14.828 1 98.88 326 ASN B O 1
ATOM 5418 N N . MET B 1 327 ? 12.406 10.234 13.25 1 98.88 327 MET B N 1
ATOM 5419 C CA . MET B 1 327 ? 11.57 11.008 14.172 1 98.88 327 MET B CA 1
ATOM 5420 C C . MET B 1 327 ? 10.789 10.078 15.094 1 98.88 327 MET B C 1
ATOM 5422 O O . MET B 1 327 ? 10.766 10.289 16.312 1 98.88 327 MET B O 1
ATOM 5426 N N . VAL B 1 328 ? 10.18 9.055 14.523 1 98.88 328 VAL B N 1
ATOM 5427 C CA . VAL B 1 328 ? 9.391 8.117 15.312 1 98.88 328 VAL B CA 1
ATOM 5428 C C . VAL B 1 328 ? 10.305 7.328 16.25 1 98.88 328 VAL B C 1
ATOM 5430 O O . VAL B 1 328 ? 9.992 7.164 17.438 1 98.88 328 VAL B O 1
ATOM 5433 N N . THR B 1 329 ? 11.438 6.887 15.695 1 98.88 329 THR B N 1
ATOM 5434 C CA . THR B 1 329 ? 12.398 6.152 16.516 1 98.88 329 THR B CA 1
ATOM 5435 C C . THR B 1 329 ? 12.844 6.992 17.703 1 98.88 329 THR B C 1
ATOM 5437 O O . THR B 1 329 ? 12.844 6.512 18.844 1 98.88 329 THR B O 1
ATOM 5440 N N . ALA B 1 330 ? 13.188 8.227 17.484 1 98.94 330 ALA B N 1
ATOM 5441 C CA . ALA B 1 330 ? 13.609 9.133 18.531 1 98.94 330 ALA B CA 1
ATOM 5442 C C . ALA B 1 330 ? 12.516 9.312 19.594 1 98.94 330 ALA B C 1
ATOM 5444 O O . ALA B 1 330 ? 12.789 9.312 20.781 1 98.94 330 ALA B O 1
ATOM 5445 N N . THR B 1 331 ? 11.32 9.453 19.125 1 98.81 331 THR B N 1
ATOM 5446 C CA . THR B 1 331 ? 10.188 9.648 20.016 1 98.81 331 THR B CA 1
ATOM 5447 C C . THR B 1 331 ? 10.008 8.453 20.938 1 98.81 331 THR B C 1
ATOM 5449 O O . THR B 1 331 ? 9.82 8.609 22.156 1 98.81 331 THR B O 1
ATOM 5452 N N . ARG B 1 332 ? 10.07 7.25 20.391 1 98.75 332 ARG B N 1
ATOM 5453 C CA . ARG B 1 332 ? 9.922 6.035 21.188 1 98.75 332 ARG B CA 1
ATOM 5454 C C . ARG B 1 332 ? 11.062 5.898 22.188 1 98.75 332 ARG B C 1
ATOM 5456 O O . ARG B 1 332 ? 10.836 5.492 23.344 1 98.75 332 ARG B O 1
ATOM 5463 N N . GLU B 1 333 ? 12.258 6.277 21.766 1 98.69 333 GLU B N 1
ATOM 5464 C CA . GLU B 1 333 ? 13.375 6.227 22.703 1 98.69 333 GLU B CA 1
ATOM 5465 C C . GLU B 1 333 ? 13.203 7.234 23.828 1 98.69 333 GLU B C 1
ATOM 5467 O O . GLU B 1 333 ? 13.508 6.938 24.984 1 98.69 333 GLU B O 1
ATOM 5472 N N . ILE B 1 334 ? 12.719 8.445 23.562 1 98.69 334 ILE B N 1
ATOM 5473 C CA . ILE B 1 334 ? 12.445 9.453 24.578 1 98.69 334 ILE B CA 1
ATOM 5474 C C . ILE B 1 334 ? 11.406 8.93 25.578 1 98.69 334 ILE B C 1
ATOM 5476 O O . ILE B 1 334 ? 11.547 9.125 26.781 1 98.69 334 ILE B O 1
ATOM 5480 N N . GLU B 1 335 ? 10.344 8.242 25.078 1 98.25 335 GLU B N 1
ATOM 5481 C CA . GLU B 1 335 ? 9.336 7.656 25.953 1 98.25 335 GLU B CA 1
ATOM 5482 C C . GLU B 1 335 ? 9.953 6.648 26.922 1 98.25 335 GLU B C 1
ATOM 5484 O O . GLU B 1 335 ? 9.656 6.656 28.125 1 98.25 335 GLU B O 1
ATOM 5489 N N . ALA B 1 336 ? 10.805 5.824 26.344 1 98.25 336 ALA B N 1
ATOM 5490 C CA . ALA B 1 336 ? 11.477 4.824 27.156 1 98.25 336 ALA B CA 1
ATOM 5491 C C . ALA B 1 336 ? 12.352 5.488 28.219 1 98.25 336 ALA B C 1
ATOM 5493 O O . ALA B 1 336 ? 12.398 5.035 29.375 1 98.25 336 ALA B O 1
ATOM 5494 N N . GLU B 1 337 ? 13.047 6.504 27.828 1 98.19 337 GLU B N 1
ATOM 5495 C CA . GLU B 1 337 ? 13.914 7.227 28.734 1 98.19 337 GLU B CA 1
ATOM 5496 C C . GLU B 1 337 ? 13.109 7.934 29.828 1 98.19 337 GLU B C 1
ATOM 5498 O O . GLU B 1 337 ? 13.539 8.023 30.969 1 98.19 337 GLU B O 1
ATOM 5503 N N . LEU B 1 338 ? 11.961 8.477 29.484 1 97.75 338 LEU B N 1
ATOM 5504 C CA . LEU B 1 338 ? 11.055 9.07 30.469 1 97.75 338 LEU B CA 1
ATOM 5505 C C . LEU B 1 338 ? 10.594 8.031 31.484 1 97.75 338 LEU B C 1
ATOM 5507 O O . LEU B 1 338 ? 10.602 8.289 32.688 1 97.75 338 LEU B O 1
ATOM 5511 N N . ASP B 1 339 ? 10.219 6.898 31 1 97.12 339 ASP B N 1
ATOM 5512 C CA . ASP B 1 339 ? 9.766 5.824 31.875 1 97.12 339 ASP B CA 1
ATOM 5513 C C . ASP B 1 339 ? 10.875 5.379 32.812 1 97.12 339 ASP B C 1
ATOM 5515 O O . ASP B 1 339 ? 10.617 5.012 33.969 1 97.12 339 ASP B O 1
ATOM 5519 N N . ALA B 1 340 ? 12.094 5.449 32.344 1 97.38 340 ALA B N 1
ATOM 5520 C CA . ALA B 1 340 ? 13.258 5.039 33.156 1 97.38 340 ALA B CA 1
ATOM 5521 C C . ALA B 1 340 ? 13.695 6.145 34.094 1 97.38 340 ALA B C 1
ATOM 5523 O O . ALA B 1 340 ? 14.609 5.949 34.906 1 97.38 340 ALA B O 1
ATOM 5524 N N . GLY B 1 341 ? 13.172 7.309 34 1 94.81 341 GLY B N 1
ATOM 5525 C CA . GLY B 1 341 ? 13.531 8.43 34.844 1 94.81 341 GLY B CA 1
ATOM 5526 C C . GLY B 1 341 ? 14.844 9.086 34.438 1 94.81 341 GLY B C 1
ATOM 5527 O O . GLY B 1 341 ? 15.523 9.688 35.281 1 94.81 341 GLY B O 1
ATOM 5528 N N . GLU B 1 342 ? 15.148 8.945 33.156 1 95.12 342 GLU B N 1
ATOM 5529 C CA . GLU B 1 342 ? 16.438 9.43 32.688 1 95.12 342 GLU B CA 1
ATOM 5530 C C . GLU B 1 342 ? 16.344 10.867 32.188 1 95.12 342 GLU B C 1
ATOM 5532 O O . GLU B 1 342 ? 17.359 11.492 31.875 1 95.12 342 GLU B O 1
ATOM 5537 N N . ILE B 1 343 ? 15.18 11.359 32 1 93.94 343 ILE B N 1
ATOM 5538 C CA . ILE B 1 343 ? 14.953 12.727 31.547 1 93.94 343 ILE B CA 1
ATOM 5539 C C . ILE B 1 343 ? 14.375 13.562 32.688 1 93.94 343 ILE B C 1
ATOM 5541 O O . ILE B 1 343 ? 13.359 13.188 33.281 1 93.94 343 ILE B O 1
ATOM 5545 N N . ASP B 1 344 ? 15.094 14.648 33 1 85.69 344 ASP B N 1
ATOM 5546 C CA . ASP B 1 344 ? 14.648 15.57 34.062 1 85.69 344 ASP B CA 1
ATOM 5547 C C . ASP B 1 344 ? 13.695 16.609 33.469 1 85.69 344 ASP B C 1
ATOM 5549 O O . ASP B 1 344 ? 14.094 17.469 32.688 1 85.69 344 ASP B O 1
ATOM 5553 N N . LEU B 1 345 ? 12.328 16.562 33.75 1 83 345 LEU B N 1
ATOM 5554 C CA . LEU B 1 345 ? 11.312 17.469 33.219 1 83 345 LEU B CA 1
ATOM 5555 C C . LEU B 1 345 ? 11.195 18.719 34.062 1 83 345 LEU B C 1
ATOM 5557 O O . LEU B 1 345 ? 10.508 19.672 33.688 1 83 345 LEU B O 1
ATOM 5561 N N . GLY B 1 346 ? 12.227 19.078 34.844 1 66.38 346 GLY B N 1
ATOM 5562 C CA . GLY B 1 346 ? 12.125 20.219 35.719 1 66.38 346 GLY B CA 1
ATOM 5563 C C . GLY B 1 346 ? 10.859 20.219 36.562 1 66.38 346 GLY B C 1
ATOM 5564 O O . GLY B 1 346 ? 10.047 19.281 36.469 1 66.38 346 GLY B O 1
ATOM 5565 N N . PRO B 1 347 ? 10.711 21.094 37.5 1 55.38 347 PRO B N 1
ATOM 5566 C CA . PRO B 1 347 ? 9.57 21.125 38.438 1 55.38 347 PRO B CA 1
ATOM 5567 C C . PRO B 1 347 ? 8.234 21.219 37.688 1 55.38 347 PRO B C 1
ATOM 5569 O O . PRO B 1 347 ? 8.148 21.828 36.625 1 55.38 347 PRO B O 1
ATOM 5572 N N . GLU B 1 348 ? 7.359 20.219 37.812 1 51.81 348 GLU B N 1
ATOM 5573 C CA . GLU B 1 348 ? 6.012 20.125 37.281 1 51.81 348 GLU B CA 1
ATOM 5574 C C . GLU B 1 348 ? 5.324 21.484 37.25 1 51.81 348 GLU B C 1
ATOM 5576 O O . GLU B 1 348 ? 5.324 22.203 38.219 1 51.81 348 GLU B O 1
ATOM 5581 N N . VAL B 1 349 ? 5.32 22.219 36.219 1 45.72 349 VAL B N 1
ATOM 5582 C CA . VAL B 1 349 ? 4.406 23.359 36.188 1 45.72 349 VAL B CA 1
ATOM 5583 C C . VAL B 1 349 ? 3.031 22.938 36.688 1 45.72 349 VAL B C 1
ATOM 5585 O O . VAL B 1 349 ? 2.412 22.031 36.125 1 45.72 349 VAL B O 1
ATOM 5588 N N . SER B 1 350 ? 2.705 22.953 38 1 34.81 350 SER B N 1
ATOM 5589 C CA . SER B 1 350 ? 1.491 22.578 38.719 1 34.81 350 SER B CA 1
ATOM 5590 C C . SER B 1 350 ? 0.25 23.156 38.062 1 34.81 350 SER B C 1
ATOM 5592 O O . SER B 1 350 ? 0.25 24.297 37.594 1 34.81 350 SER B O 1
ATOM 5594 N N . ALA B 1 351 ? -0.641 22.344 37.688 1 38.38 351 ALA B N 1
ATOM 5595 C CA . ALA B 1 351 ? -2.043 22.719 37.531 1 38.38 351 ALA B CA 1
ATOM 5596 C C . ALA B 1 351 ? -2.523 23.547 38.719 1 38.38 351 ALA B C 1
ATOM 5598 O O . ALA B 1 351 ? -2.779 22.984 39.812 1 38.38 351 ALA B O 1
ATOM 5599 N N . ASP B 1 352 ? -1.656 24.578 39.094 1 24.91 352 ASP B N 1
ATOM 5600 C CA . ASP B 1 352 ? -2.527 25.344 40 1 24.91 352 ASP B CA 1
ATOM 5601 C C . ASP B 1 352 ? -3.744 25.875 39.25 1 24.91 352 ASP B C 1
ATOM 5603 O O . ASP B 1 352 ? -3.623 26.359 38.125 1 24.91 352 ASP B O 1
#

Solvent-accessible surface area (backbone atoms only — not comparable to full-atom values): 37732 Å² total; per-residue (Å²): 126,77,48,64,61,79,57,58,62,92,79,56,87,51,88,50,62,64,50,34,44,70,59,42,40,35,42,71,58,69,54,56,59,52,50,54,54,36,45,72,33,88,86,42,89,45,42,71,69,44,49,50,51,43,36,52,51,49,22,46,53,44,30,49,51,38,52,74,34,57,44,44,32,36,40,44,24,52,58,85,51,84,42,77,50,56,54,53,43,75,47,30,43,28,44,45,75,84,49,68,38,72,74,63,87,87,42,63,40,62,53,37,31,30,66,38,79,73,43,82,74,57,81,83,51,47,68,60,47,54,52,42,50,73,64,38,97,50,55,51,45,46,65,38,71,24,31,57,27,53,36,69,64,29,46,74,68,53,51,95,45,62,63,60,42,13,46,56,40,12,50,45,51,21,54,46,48,51,53,29,43,74,73,64,53,45,35,38,30,35,36,30,58,50,47,36,80,41,41,87,49,49,62,56,50,38,54,26,41,51,47,35,48,59,89,56,59,78,63,46,35,37,31,39,35,42,52,53,64,67,60,66,63,40,53,67,65,59,70,73,37,81,52,51,26,44,34,38,38,35,36,81,62,70,44,73,64,59,67,59,47,50,63,65,74,56,83,57,29,38,28,40,15,42,40,49,55,88,51,81,70,68,67,51,41,69,58,31,39,57,43,51,52,57,50,48,71,48,37,60,63,85,39,36,31,46,25,43,25,42,47,33,37,86,33,58,56,72,46,42,49,50,38,48,28,30,48,38,51,20,51,54,52,48,27,49,35,49,70,68,63,72,57,84,73,63,80,74,81,65,89,115,127,79,48,65,61,79,58,57,61,92,79,55,90,51,89,50,63,64,49,34,43,67,60,41,42,35,40,71,58,68,54,56,59,54,50,53,55,36,45,73,33,87,88,42,89,47,41,69,70,47,49,49,52,44,37,52,50,49,23,47,52,43,30,49,50,37,51,74,34,56,44,44,33,36,42,42,25,52,59,86,52,87,43,78,52,55,54,52,43,76,49,31,44,29,47,45,75,83,49,68,38,74,73,63,86,87,42,61,42,63,54,36,31,28,67,39,77,74,42,83,74,57,82,82,51,48,69,60,46,55,52,45,49,72,64,39,94,49,55,54,47,47,65,38,70,23,31,55,29,54,36,70,65,31,45,74,68,53,53,97,44,63,63,60,43,13,45,57,39,12,50,43,50,22,54,47,49,53,53,31,42,74,73,63,52,45,34,39,30,36,35,30,58,52,47,36,79,40,40,87,48,47,63,55,50,39,53,25,41,51,47,35,46,60,89,57,58,78,63,46,36,37,31,38,35,43,53,53,64,67,60,68,63,38,53,68,64,58,70,72,39,81,52,52,27,45,34,38,39,35,37,81,63,71,44,73,66,58,67,58,45,50,64,64,74,56,81,57,30,38,27,40,16,41,40,49,54,89,50,80,71,68,67,51,40,68,59,31,39,58,44,51,52,57,49,47,71,48,36,59,63,84,38,34,31,45,26,41,24,41,47,34,38,87,32,57,56,72,48,42,50,52,38,49,28,30,48,40,52,20,50,54,50,51,27,50,34,49,68,70,64,73,56,84,73,64,82,73,82,66,90,116